Protein AF-B8IT73-F1 (afdb_monomer_lite)

Organism: Methylobacterium nodulans (strain LMG 21967 / CNCM I-2342 / ORS 2060) (NCBI:txid460265)

Foldseek 3Di:
DDDDDDDDDDPPDPPPPDDDDPVRLVVVLVLAVLADDDDPPFVLVVLLVQLVVLVVVLVLLVLVQPPQPPVCCCVPVSNVVSVVVSVVSNVVSLVSNLPRQGADSVSLSVLSVSLVVVCVVVPDDDPVNVVSSVSSVVSSVPHDDPAADVVLLVLLVLLVVLVVVLVVDPDDPVRNVVSVVVNLVSLLVLLPDAGPGSNSVVSCVVSLVVLVVVVVVVVVVPDDPPDPRNVSNVVSVVNNVVVSVVNRPVRDPPVPPPPFVLVVLLVQLVVLVVQLVVLVVQLVVLVVQLVVCVVVVPVVSNVVSVVSNVVSVCCNVPPSVVSNVVSLVVSLVRQGLDLVSLVVLLVSLVVVCVVVPVPDPPVNLLSSQSSLLRSLADNDPVCPDDPVVLSVVLSVQLSLCVVLVDDPVVSSVVSNCVSVVSDDPVNSVVVVVVSVVVCVVVVVVVPPD

Secondary structure (DSSP, 8-state):
----PPP----------PPPPHHHHHHHHHHHTT----SS--HHHHHHHHHHHHHHHHHHHHHTTTTS-HHHHTT-HHHHHHHHHHHHHHHHHHHHHHH----SHHHHHHHHHHHHHHHHHH-S--HHHHHHHHHHHHHHHTSPP-PPPHHHHHHHHHHHHHHHHHHT----HHHHHHHHHHHHHHHHHHHHSPP-SHHHHHHHHHHHHHHHHHHHHHHTT------HHHHHHHHHHHHHHHHHHHHHHTTS-TTS-PPPHHHHHHHHHHHHHHHHHHHHHHHHHHHHHHHHHHHTT-HHHHHHHHHHHHHHHHIIIIIIHHHHHHHHHHHHHPPP-SHHHHHHHHHHHHHHHHHTTT---HHHHHHHHHHHHHHHS---GGG-S--HHHHHHHHHHHHHHHHTT--HHHHHHHHHHHHTT-S-HHHHHHHHHHHHHHHHHHHHHSS--

Sequence (449 aa):
MTSTVPSAEQPTRSAACSLPSYAEAHAMIHVAAAAIAAPYADPIFAAIAHNRDGMLRRRAILACAIDVPAEQERTCPLVAASHEACCESWSRWRDGVLITRPTTPAGAQALARHVLEWMQEQGEADDDDLRDYRQAFALIAGTPPLGPTPALVRLIDEWSALSARINAGGLSDEEVNALVARLDELQLGIYAFPAASVADLAAKTPVFRDELEDAIGGLDDDAAPESTLPGAAWLGLFRDFARLSQAVSVGTSLQAHRIDPIFAAIERHRLADEAHQEAGATLSRAQQAVIDAERASLPEIVQQAARSVEAAAEAVEDDAGLAERQEWTDLLATVPTTEGGRHALLAYALDFLRRSGGVVGAAVEADAAEVLVRATRPLTPRDATSDPERDACLLARALPLWRAGNDTHTIAWFLTLDGQGIVREDEVARVLARHRDAARPALAQGGAA

pLDDT: mean 70.28, std 18.52, range [29.42, 97.81]

Radius of gyration: 31.86 Å; chains: 1; bounding box: 110×63×88 Å

Structure (mmCIF, N/CA/C/O backbone):
data_AF-B8IT73-F1
#
_entry.id   AF-B8IT73-F1
#
loop_
_atom_site.group_PDB
_atom_site.id
_atom_site.type_symbol
_atom_site.label_atom_id
_atom_site.label_alt_id
_atom_site.label_comp_id
_atom_site.label_asym_id
_atom_site.label_entity_id
_atom_site.label_seq_id
_atom_site.pdbx_PDB_ins_code
_atom_site.Cartn_x
_atom_site.Cartn_y
_atom_site.Cartn_z
_atom_site.occupancy
_atom_site.B_iso_or_equiv
_atom_site.auth_seq_id
_atom_site.auth_comp_id
_atom_site.auth_asym_id
_atom_site.auth_atom_id
_atom_site.pdbx_PDB_model_num
ATOM 1 N N . MET A 1 1 ? -60.186 37.356 22.201 1.00 48.28 1 MET A N 1
ATOM 2 C CA . MET A 1 1 ? -60.158 37.507 20.729 1.00 48.28 1 MET A CA 1
ATOM 3 C C . MET A 1 1 ? -58.949 38.380 20.444 1.00 48.28 1 MET A C 1
ATOM 5 O O . MET A 1 1 ? -58.986 39.528 20.836 1.00 48.28 1 MET A O 1
ATOM 9 N N . THR A 1 2 ? -57.787 37.876 20.057 1.00 39.66 2 THR A N 1
ATOM 10 C CA . THR A 1 2 ? -57.477 37.079 18.864 1.00 39.66 2 THR A CA 1
ATOM 11 C C . THR A 1 2 ? -56.266 36.187 19.150 1.00 39.66 2 THR A C 1
ATOM 13 O O . THR A 1 2 ? -55.233 36.664 19.606 1.00 39.66 2 THR A O 1
ATOM 16 N N . SER A 1 3 ? -56.436 34.889 18.910 1.00 33.50 3 SER A N 1
ATOM 17 C CA . SER A 1 3 ? -55.397 33.863 18.978 1.00 33.50 3 SER A CA 1
ATOM 18 C C . SER A 1 3 ? -54.695 33.815 17.622 1.00 33.50 3 SER A C 1
ATOM 20 O O . SER A 1 3 ? -55.344 33.577 16.606 1.00 33.50 3 SER A O 1
ATOM 22 N N . THR A 1 4 ? -53.396 34.093 17.599 1.00 45.28 4 THR A N 1
ATOM 23 C CA . THR A 1 4 ? -52.526 33.901 16.435 1.00 45.28 4 THR A CA 1
ATOM 24 C C . THR A 1 4 ? -51.758 32.599 16.625 1.00 45.28 4 THR A C 1
ATOM 26 O O . THR A 1 4 ? -50.896 32.483 17.491 1.00 45.28 4 THR A O 1
ATOM 29 N N . VAL A 1 5 ? -52.128 31.599 15.829 1.00 43.69 5 VAL A N 1
ATOM 30 C CA . VAL A 1 5 ? -51.448 30.305 15.716 1.00 43.69 5 VAL A CA 1
ATOM 31 C C . VAL A 1 5 ? -50.219 30.486 14.816 1.00 43.69 5 VAL A C 1
ATOM 33 O O . VAL A 1 5 ? -50.383 31.019 13.716 1.00 43.69 5 VAL A O 1
ATOM 36 N N . PRO A 1 6 ? -49.006 30.055 15.209 1.00 44.44 6 PRO A N 1
ATOM 37 C CA . PRO A 1 6 ? -47.889 29.968 14.282 1.00 44.44 6 PRO A CA 1
ATOM 38 C C . PRO A 1 6 ? -48.073 28.745 13.380 1.00 44.44 6 PRO A C 1
ATOM 40 O O . PRO A 1 6 ? -48.327 27.634 13.847 1.00 44.44 6 PRO A O 1
ATOM 43 N N . SER A 1 7 ? -47.958 28.990 12.079 1.00 40.66 7 SER A N 1
ATOM 44 C CA . SER A 1 7 ? -48.003 28.001 11.008 1.00 40.66 7 SER A CA 1
ATOM 45 C C . SER A 1 7 ? -46.906 26.951 11.198 1.00 40.66 7 SER A C 1
ATOM 47 O O . SER A 1 7 ? -45.741 27.297 11.382 1.00 40.66 7 SER A O 1
ATOM 49 N N . ALA A 1 8 ? -47.277 25.672 11.152 1.00 37.72 8 ALA A N 1
ATOM 50 C CA . ALA A 1 8 ? -46.331 24.565 11.156 1.00 37.72 8 ALA A CA 1
ATOM 51 C C . ALA A 1 8 ? -45.578 24.537 9.816 1.00 37.72 8 ALA A C 1
ATOM 53 O O . ALA A 1 8 ? -46.141 24.157 8.789 1.00 37.72 8 ALA A O 1
ATOM 54 N N . GLU A 1 9 ? -44.313 24.953 9.824 1.00 33.34 9 GLU A N 1
ATOM 55 C CA . GLU A 1 9 ? -43.389 24.699 8.721 1.00 33.34 9 GLU A CA 1
ATOM 56 C C . GLU A 1 9 ? -43.079 23.198 8.664 1.00 33.34 9 GLU A C 1
ATOM 58 O O . GLU A 1 9 ? -42.573 22.596 9.613 1.00 33.34 9 GLU A O 1
ATOM 63 N N . GLN A 1 10 ? -43.433 22.577 7.540 1.00 36.03 10 GLN A N 1
ATOM 64 C CA . GLN A 1 10 ? -43.046 21.210 7.218 1.00 36.03 10 GLN A CA 1
ATOM 65 C C . GLN A 1 10 ? -41.528 21.148 6.985 1.00 36.03 10 GLN A C 1
ATOM 67 O O . GLN A 1 10 ? -41.008 21.937 6.194 1.00 36.03 10 GLN A O 1
ATOM 72 N N . PRO A 1 11 ? -40.799 20.189 7.581 1.00 32.44 11 PRO A N 1
ATOM 73 C CA . PRO A 1 11 ? -39.406 19.972 7.237 1.00 32.44 11 PRO A CA 1
ATOM 74 C C . PRO A 1 11 ? -39.329 19.270 5.877 1.00 32.44 11 PRO A C 1
ATOM 76 O O . PRO A 1 11 ? -39.535 18.060 5.771 1.00 32.44 11 PRO A O 1
ATOM 79 N N . THR A 1 12 ? -38.993 20.009 4.821 1.00 38.78 12 THR A N 1
ATOM 80 C CA . THR A 1 12 ? -38.530 19.430 3.554 1.00 38.78 12 THR A CA 1
ATOM 81 C C . THR A 1 12 ? -37.147 18.811 3.763 1.00 38.78 12 THR A C 1
ATOM 83 O O . THR A 1 12 ? -36.121 19.424 3.478 1.00 38.78 12 THR A O 1
ATOM 86 N N . ARG A 1 13 ? -37.101 17.581 4.285 1.00 33.66 13 ARG A N 1
ATOM 87 C CA . ARG A 1 13 ? -35.918 16.716 4.207 1.00 33.66 13 ARG A CA 1
ATOM 88 C C . ARG A 1 13 ? -36.062 15.786 3.009 1.00 33.66 13 ARG A C 1
ATOM 90 O O . ARG A 1 13 ? -36.545 14.668 3.136 1.00 33.66 13 ARG A O 1
ATOM 97 N N . SER A 1 14 ? -35.587 16.244 1.855 1.00 34.09 14 SER A N 1
ATOM 98 C CA . SER A 1 14 ? -35.011 15.340 0.862 1.00 34.09 14 SER A CA 1
ATOM 99 C C . SER A 1 14 ? -33.529 15.216 1.198 1.00 34.09 14 SER A C 1
ATOM 101 O O . SER A 1 14 ? -32.719 16.025 0.753 1.00 34.09 14 SER A O 1
ATOM 103 N N . ALA A 1 15 ? -33.174 14.244 2.040 1.00 34.78 15 ALA A N 1
ATOM 104 C CA . ALA A 1 15 ? -31.789 13.809 2.155 1.00 34.78 15 ALA A CA 1
ATOM 105 C C . ALA A 1 15 ? -31.470 13.017 0.882 1.00 34.78 15 ALA A C 1
ATOM 107 O O . ALA A 1 15 ? -31.648 11.802 0.830 1.00 34.78 15 ALA A O 1
ATOM 108 N N . ALA A 1 16 ? -31.084 13.728 -0.178 1.00 32.41 16 ALA A N 1
ATOM 109 C CA . ALA A 1 16 ? -30.440 13.092 -1.311 1.00 32.41 16 ALA A CA 1
ATOM 110 C C . ALA A 1 16 ? -29.176 12.419 -0.767 1.00 32.41 16 ALA A C 1
ATOM 112 O O . ALA A 1 16 ? -28.298 13.084 -0.220 1.00 32.41 16 ALA A O 1
ATOM 113 N N . CYS A 1 17 ? -29.131 11.093 -0.852 1.00 29.42 17 CYS A N 1
ATOM 114 C CA . CYS A 1 17 ? -27.927 10.320 -0.597 1.00 29.42 17 CYS A CA 1
ATOM 115 C C . CYS A 1 17 ? -26.945 10.686 -1.720 1.00 29.42 17 CYS A C 1
ATOM 117 O O . CYS A 1 17 ? -27.006 10.120 -2.811 1.00 29.42 17 CYS A O 1
ATOM 119 N N . SER A 1 18 ? -26.134 11.723 -1.508 1.00 38.16 18 SER A N 1
ATOM 120 C CA . SER A 1 18 ? -25.058 12.082 -2.423 1.00 38.16 18 SER A CA 1
ATOM 121 C C . SER A 1 18 ? -24.019 10.970 -2.372 1.00 38.16 18 SER A C 1
ATOM 123 O O . SER A 1 18 ? -23.525 10.640 -1.293 1.00 38.16 18 SER A O 1
ATOM 125 N N . LEU A 1 19 ? -23.716 10.376 -3.526 1.00 36.62 19 LEU A N 1
ATOM 126 C CA . LEU A 1 19 ? -22.589 9.458 -3.650 1.00 36.62 19 LEU A CA 1
ATOM 127 C C . LEU A 1 19 ? -21.307 10.182 -3.197 1.00 36.62 19 LEU A C 1
ATOM 129 O O . LEU A 1 19 ? -21.159 11.367 -3.512 1.00 36.62 19 LEU A O 1
ATOM 133 N N . PRO A 1 20 ? -20.398 9.510 -2.467 1.00 39.59 20 PRO A N 1
ATOM 134 C CA . PRO A 1 20 ? -19.100 10.085 -2.148 1.00 39.59 20 PRO A CA 1
ATOM 135 C C . PRO A 1 20 ? -18.352 10.406 -3.445 1.00 39.59 20 PRO A C 1
ATOM 137 O O . PRO A 1 20 ? -18.405 9.657 -4.423 1.00 39.59 20 PRO A O 1
ATOM 140 N N . SER A 1 21 ? -17.660 11.538 -3.454 1.00 51.28 21 SER A N 1
ATOM 141 C CA . SER A 1 21 ? -16.773 11.920 -4.546 1.00 51.28 21 SER A CA 1
ATOM 142 C C . SER A 1 21 ? -15.644 10.895 -4.711 1.00 51.28 21 SER A C 1
ATOM 144 O O . SER A 1 21 ? -15.255 10.202 -3.769 1.00 51.28 21 SER A O 1
ATOM 146 N N . TYR A 1 22 ? -15.069 10.822 -5.913 1.00 39.22 22 TYR A N 1
ATOM 147 C CA . TYR A 1 22 ? -13.940 9.934 -6.218 1.00 39.22 22 TYR A CA 1
ATOM 148 C C . TYR A 1 22 ? -12.782 10.081 -5.210 1.00 39.22 22 TYR A C 1
ATOM 150 O O . TYR A 1 22 ? -12.177 9.091 -4.806 1.00 39.22 22 TYR A O 1
ATOM 158 N N . ALA A 1 23 ? -12.521 11.305 -4.737 1.00 38.97 23 ALA A N 1
ATOM 159 C CA . ALA A 1 23 ? -11.498 11.594 -3.733 1.00 38.97 23 ALA A CA 1
ATOM 160 C C . ALA A 1 23 ? -11.840 11.034 -2.337 1.0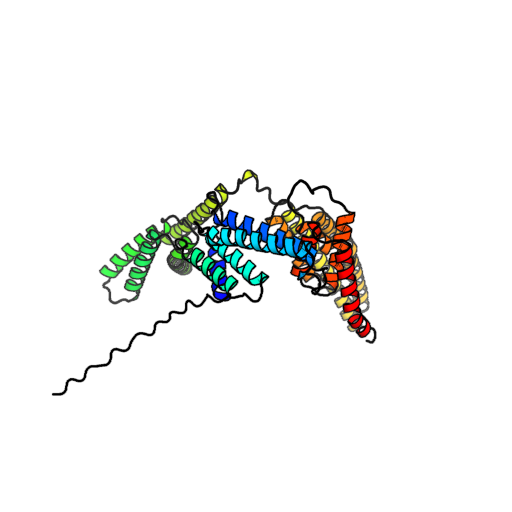0 38.97 23 ALA A C 1
ATOM 162 O O . ALA A 1 23 ? -10.962 10.506 -1.655 1.00 38.97 23 ALA A O 1
ATOM 163 N N . GLU A 1 24 ? -13.110 11.092 -1.927 1.00 41.16 24 GLU A N 1
ATOM 164 C CA . GLU A 1 24 ? -13.584 10.523 -0.657 1.00 41.16 24 GLU A CA 1
ATOM 165 C C . GLU A 1 24 ? -13.531 8.989 -0.684 1.00 41.16 24 GLU A C 1
ATOM 167 O O . GLU A 1 24 ? -13.072 8.370 0.277 1.00 41.16 24 GLU A O 1
ATOM 172 N N . ALA A 1 25 ? -13.890 8.374 -1.816 1.00 43.53 25 ALA A N 1
ATOM 173 C CA . ALA A 1 25 ? -13.733 6.936 -2.025 1.00 43.53 25 ALA A CA 1
ATOM 174 C C . ALA A 1 25 ? -12.253 6.505 -1.969 1.00 43.53 25 ALA A C 1
ATOM 176 O O . ALA A 1 25 ? -11.924 5.493 -1.351 1.00 43.53 25 ALA A O 1
ATOM 177 N N . HIS A 1 26 ? -11.340 7.299 -2.540 1.00 40.88 26 HIS A N 1
ATOM 178 C CA . HIS A 1 26 ? -9.899 7.021 -2.522 1.00 40.88 26 HIS A CA 1
ATOM 179 C C . HIS A 1 26 ? -9.284 7.144 -1.116 1.00 40.88 26 HIS A C 1
ATOM 181 O O . HIS A 1 26 ? -8.458 6.318 -0.720 1.00 40.88 26 HIS A O 1
ATOM 187 N N . ALA A 1 27 ? -9.714 8.132 -0.324 1.00 39.22 27 ALA A N 1
ATOM 188 C CA . ALA A 1 27 ? -9.271 8.304 1.061 1.00 39.22 27 ALA A CA 1
ATOM 189 C C . ALA A 1 27 ? -9.693 7.121 1.954 1.00 39.22 27 ALA A C 1
ATOM 191 O O . ALA A 1 27 ? -8.903 6.646 2.773 1.00 39.22 27 ALA A O 1
ATOM 192 N N . MET A 1 28 ? -10.894 6.574 1.738 1.00 41.53 28 MET A N 1
ATOM 193 C CA . MET A 1 28 ? -11.367 5.368 2.430 1.00 41.53 28 MET A CA 1
ATOM 194 C C . MET A 1 28 ? -10.549 4.111 2.070 1.00 41.53 28 MET A C 1
ATOM 196 O O . MET A 1 28 ? -10.395 3.218 2.903 1.00 41.53 28 MET A O 1
ATOM 200 N N . ILE A 1 29 ? -9.977 4.046 0.861 1.00 43.41 29 ILE A N 1
ATOM 201 C CA . ILE A 1 29 ? -9.167 2.913 0.378 1.00 43.41 29 ILE A CA 1
ATOM 202 C C . ILE A 1 29 ? -7.769 2.885 1.015 1.00 43.41 29 ILE A C 1
ATOM 204 O O . ILE A 1 29 ? -7.277 1.801 1.338 1.00 43.41 29 ILE A O 1
ATOM 208 N N . HIS A 1 30 ? -7.133 4.043 1.226 1.00 35.19 30 HIS A N 1
ATOM 209 C CA . HIS A 1 30 ? -5.772 4.110 1.777 1.00 35.19 30 HIS A CA 1
ATOM 210 C C . HIS A 1 30 ? -5.701 3.804 3.278 1.00 35.19 30 HIS A C 1
ATOM 212 O O . HIS A 1 30 ? -4.737 3.183 3.721 1.00 35.19 30 HIS A O 1
ATOM 218 N N . VAL A 1 31 ? -6.733 4.153 4.053 1.00 38.22 31 VAL A N 1
ATOM 219 C CA . VAL A 1 31 ? -6.793 3.860 5.500 1.00 38.22 31 VAL A CA 1
ATOM 220 C C . VAL A 1 31 ? -6.982 2.355 5.781 1.00 38.22 31 VAL A C 1
ATOM 222 O O . VAL A 1 31 ? -6.582 1.864 6.833 1.00 38.22 31 VAL A O 1
ATOM 225 N N . ALA A 1 32 ? -7.523 1.590 4.826 1.00 40.81 32 ALA A N 1
ATOM 226 C CA . ALA A 1 32 ? -7.828 0.163 4.981 1.00 40.81 32 ALA A CA 1
ATOM 227 C C . ALA A 1 32 ? -6.744 -0.796 4.435 1.00 40.81 32 ALA A C 1
ATOM 229 O O . ALA A 1 32 ? -6.810 -1.999 4.678 1.00 40.81 32 ALA A O 1
ATOM 230 N N . ALA A 1 33 ? -5.726 -0.295 3.723 1.00 38.31 33 ALA A N 1
ATOM 231 C CA . ALA A 1 33 ? -4.745 -1.108 2.988 1.00 38.31 33 ALA A CA 1
ATOM 232 C C . ALA A 1 33 ? -3.773 -1.949 3.852 1.00 38.31 33 ALA A C 1
ATOM 234 O O . ALA A 1 33 ? -2.968 -2.694 3.301 1.00 38.31 33 ALA A O 1
ATOM 235 N N . ALA A 1 34 ? -3.851 -1.883 5.184 1.00 38.25 34 ALA A N 1
ATOM 236 C CA . ALA A 1 34 ? -2.950 -2.600 6.093 1.00 38.25 34 ALA A CA 1
ATOM 237 C C . ALA A 1 34 ? -3.541 -3.889 6.721 1.00 38.25 34 ALA A C 1
ATOM 239 O O . ALA A 1 34 ? -2.955 -4.432 7.654 1.00 38.25 34 ALA A O 1
ATOM 240 N N . ALA A 1 35 ? -4.677 -4.412 6.237 1.00 39.62 35 ALA A N 1
ATOM 241 C CA . ALA A 1 35 ? -5.322 -5.597 6.822 1.00 39.62 35 ALA A CA 1
ATOM 242 C C . ALA A 1 35 ? -5.683 -6.678 5.782 1.00 39.62 35 ALA A C 1
ATOM 244 O O . ALA A 1 35 ? -6.814 -6.720 5.303 1.00 39.62 35 ALA A O 1
ATOM 245 N N . ILE A 1 36 ? -4.758 -7.593 5.454 1.00 43.28 36 ILE A N 1
ATOM 246 C CA . ILE A 1 36 ? -5.069 -8.787 4.638 1.00 43.28 36 ILE A CA 1
ATOM 247 C C . ILE A 1 36 ? -4.292 -10.022 5.131 1.00 43.28 36 ILE A C 1
ATOM 249 O O . ILE A 1 36 ? -3.091 -10.092 4.903 1.00 43.28 36 ILE A O 1
ATOM 253 N N . ALA A 1 37 ? -4.980 -11.000 5.752 1.00 46.38 37 ALA A N 1
ATOM 254 C CA . ALA A 1 37 ? -5.102 -12.410 5.296 1.00 46.38 37 ALA A CA 1
ATOM 255 C C . ALA A 1 37 ? -5.518 -13.410 6.416 1.00 46.38 37 ALA A C 1
ATOM 257 O O . ALA A 1 37 ? -5.140 -13.223 7.565 1.00 46.38 37 ALA A O 1
ATOM 258 N N . ALA A 1 38 ? -6.207 -14.502 6.003 1.00 42.00 38 ALA A N 1
ATOM 259 C CA . ALA A 1 38 ? -6.563 -15.785 6.678 1.00 42.00 38 ALA A CA 1
ATOM 260 C C . ALA A 1 38 ? -7.968 -15.951 7.323 1.00 42.00 38 ALA A C 1
ATOM 262 O O . ALA A 1 38 ? -8.468 -15.028 7.957 1.00 42.00 38 ALA A O 1
ATOM 263 N N . PRO A 1 39 ? -8.546 -17.178 7.401 1.00 43.59 39 PRO A N 1
ATOM 264 C CA . PRO A 1 39 ? -8.833 -18.199 6.383 1.00 43.59 39 PRO A CA 1
ATOM 265 C C . PRO A 1 39 ? -10.354 -18.372 6.135 1.00 43.59 39 PRO A C 1
ATOM 267 O O . PRO A 1 39 ? -10.782 -19.329 5.492 1.00 43.59 39 PRO A O 1
ATOM 270 N N . TYR A 1 40 ? -11.192 -17.454 6.618 1.00 46.34 40 TYR A N 1
ATOM 271 C CA . TYR A 1 40 ? -12.565 -17.337 6.133 1.00 46.34 40 TYR A CA 1
ATOM 272 C C . TYR A 1 40 ? -12.512 -16.441 4.903 1.00 46.34 40 TYR A C 1
ATOM 274 O O . TYR A 1 40 ? -12.532 -15.219 5.031 1.00 46.34 40 TYR A O 1
ATOM 282 N N . ALA A 1 41 ? -12.339 -17.035 3.718 1.00 66.12 41 ALA A N 1
ATOM 283 C CA . ALA A 1 41 ? -12.463 -16.276 2.483 1.00 66.12 41 ALA A CA 1
ATOM 284 C C . ALA A 1 41 ? -13.874 -15.686 2.469 1.00 66.12 41 ALA A C 1
ATOM 286 O O . ALA A 1 41 ? -14.856 -16.419 2.355 1.00 66.12 41 ALA A O 1
ATOM 287 N N . ASP A 1 42 ? -13.956 -14.375 2.684 1.00 76.56 42 ASP A N 1
ATOM 288 C CA . ASP A 1 42 ? -15.193 -13.626 2.564 1.00 76.56 42 ASP A CA 1
ATOM 289 C C . ASP A 1 42 ? -15.874 -14.042 1.255 1.00 76.56 42 ASP A C 1
ATOM 291 O O . ASP A 1 42 ? -15.217 -14.003 0.206 1.00 76.56 42 ASP A O 1
ATOM 295 N N . PRO A 1 43 ? -17.140 -14.494 1.282 1.00 84.44 43 PRO A N 1
ATOM 296 C CA . PRO A 1 43 ? -17.809 -15.002 0.087 1.00 84.44 43 PRO A CA 1
ATOM 297 C C . PRO A 1 43 ? -17.790 -13.992 -1.066 1.00 84.44 43 PRO A C 1
ATOM 299 O O . PRO A 1 43 ? -17.824 -14.390 -2.233 1.00 84.44 43 PRO A O 1
ATOM 302 N N . ILE A 1 44 ? -17.659 -12.696 -0.759 1.00 90.38 44 ILE A N 1
ATOM 303 C CA . ILE A 1 44 ? -17.546 -11.648 -1.768 1.00 90.38 44 ILE A CA 1
ATOM 304 C C . ILE A 1 44 ? -16.307 -11.791 -2.655 1.00 90.38 44 ILE A C 1
ATOM 306 O O . ILE A 1 44 ? -16.375 -11.447 -3.828 1.00 90.38 44 ILE A O 1
ATOM 310 N N . PHE A 1 45 ? -15.201 -12.363 -2.165 1.00 87.81 45 PHE A N 1
ATOM 311 C CA . PHE A 1 45 ? -14.015 -12.601 -2.991 1.00 87.81 45 PHE A CA 1
ATOM 312 C C . PHE A 1 45 ? -14.298 -13.602 -4.111 1.00 87.81 45 PHE A C 1
ATOM 314 O O . PHE A 1 45 ? -13.901 -13.380 -5.253 1.00 87.81 45 PHE A O 1
ATOM 321 N N . ALA A 1 46 ? -15.018 -14.685 -3.801 1.00 84.12 46 ALA A N 1
ATOM 322 C CA . ALA A 1 46 ? -15.413 -15.672 -4.801 1.00 84.12 46 ALA A CA 1
ATOM 323 C C . ALA A 1 46 ? -16.406 -15.073 -5.809 1.00 84.12 46 ALA A C 1
ATOM 325 O O . ALA A 1 46 ? -16.285 -15.321 -7.008 1.00 84.12 46 ALA A O 1
ATOM 326 N N . ALA A 1 47 ? -17.344 -14.242 -5.339 1.00 86.88 47 ALA A N 1
ATOM 327 C CA . ALA A 1 47 ? -18.287 -13.541 -6.206 1.00 86.88 47 ALA A CA 1
ATOM 328 C C . ALA A 1 47 ? -17.581 -12.549 -7.151 1.00 86.88 47 ALA A C 1
ATOM 330 O O . ALA A 1 47 ? -17.868 -12.543 -8.347 1.00 86.88 47 ALA A O 1
ATOM 331 N N . ILE A 1 48 ? -16.617 -11.769 -6.647 1.00 88.94 48 ILE A N 1
ATOM 332 C CA . ILE A 1 48 ? -15.795 -10.843 -7.444 1.00 88.94 48 ILE A CA 1
ATOM 333 C C . ILE A 1 48 ? -14.971 -11.602 -8.486 1.00 88.94 48 ILE A C 1
ATOM 335 O O . ILE A 1 48 ? -14.980 -11.231 -9.657 1.00 88.94 48 ILE A O 1
ATOM 339 N N . ALA A 1 49 ? -14.289 -12.683 -8.092 1.00 85.00 49 ALA A N 1
ATOM 340 C CA . ALA A 1 49 ? -13.499 -13.492 -9.019 1.00 85.00 49 ALA A CA 1
ATOM 341 C C . ALA A 1 49 ? -14.371 -14.068 -10.146 1.00 85.00 49 ALA A C 1
ATOM 343 O O . ALA A 1 49 ? -14.029 -13.950 -11.321 1.00 85.00 49 ALA A O 1
ATOM 344 N N . HIS A 1 50 ? -15.543 -14.608 -9.799 1.00 81.31 50 HIS A N 1
ATOM 345 C CA . HIS A 1 50 ? -16.493 -15.125 -10.781 1.00 81.31 50 HIS A CA 1
ATOM 346 C C . HIS A 1 50 ? -17.015 -14.033 -11.726 1.00 81.31 50 HIS A C 1
ATOM 348 O O . HIS A 1 50 ? -17.163 -14.268 -12.926 1.00 81.31 50 HIS A O 1
ATOM 354 N N . ASN A 1 51 ? -17.262 -12.829 -11.202 1.00 85.19 51 ASN A N 1
ATOM 355 C CA . ASN A 1 51 ? -17.670 -11.688 -12.009 1.00 85.19 51 ASN A CA 1
ATOM 356 C C . ASN A 1 51 ? -16.572 -11.266 -12.991 1.00 85.19 51 ASN A C 1
ATOM 358 O O . ASN A 1 51 ? -16.860 -11.156 -14.180 1.00 85.19 51 ASN A O 1
ATOM 362 N N . ARG A 1 52 ? -15.320 -11.130 -12.532 1.00 84.62 52 ARG A N 1
ATOM 363 C CA . ARG A 1 52 ? -14.156 -10.793 -13.371 1.00 84.62 52 ARG A CA 1
ATOM 364 C C . ARG A 1 52 ? -13.938 -11.797 -14.502 1.00 84.62 52 ARG A C 1
ATOM 366 O O . ARG A 1 52 ? -13.780 -11.384 -15.649 1.00 84.62 52 ARG A O 1
ATOM 373 N N . ASP A 1 53 ? -14.014 -13.095 -14.212 1.00 79.44 53 ASP A N 1
ATOM 374 C CA . ASP A 1 53 ? -13.963 -14.146 -15.240 1.00 79.44 53 ASP A CA 1
ATOM 375 C C . ASP A 1 53 ? -15.061 -13.953 -16.292 1.00 79.44 53 ASP A C 1
ATOM 377 O O . ASP A 1 53 ? -14.841 -14.111 -17.497 1.00 79.44 53 ASP A O 1
ATOM 381 N N . GLY A 1 54 ? -16.253 -13.576 -15.835 1.00 77.50 54 GLY A N 1
ATOM 382 C CA . GLY A 1 54 ? -17.370 -13.225 -16.689 1.00 77.50 54 GLY A CA 1
ATOM 383 C C . GLY A 1 54 ? -17.108 -12.006 -17.576 1.00 77.50 54 GLY A C 1
ATOM 384 O O . GLY A 1 54 ? -17.371 -12.046 -18.782 1.00 77.50 54 GLY A O 1
ATOM 385 N N . MET A 1 55 ? -16.530 -10.945 -17.008 1.00 77.75 55 MET A N 1
ATOM 386 C CA . MET A 1 55 ? -16.149 -9.737 -17.745 1.00 77.75 55 MET A CA 1
ATOM 387 C C . MET A 1 55 ? -15.126 -10.040 -18.841 1.00 77.75 55 MET A C 1
ATOM 389 O O . MET A 1 55 ? -15.270 -9.572 -19.971 1.00 77.75 55 MET A O 1
ATOM 393 N N . LEU A 1 56 ? -14.122 -10.864 -18.532 1.00 78.75 56 LEU A N 1
ATOM 394 C CA . LEU A 1 56 ? -13.106 -11.289 -19.494 1.00 78.75 56 LEU A CA 1
ATOM 395 C C . LEU A 1 56 ? -13.718 -12.102 -20.641 1.00 78.75 56 LEU A C 1
ATOM 397 O O . LEU A 1 56 ? -13.419 -11.839 -21.805 1.00 78.75 56 LEU A O 1
ATOM 401 N N . ARG A 1 57 ? -14.639 -13.030 -20.345 1.00 73.94 57 ARG A N 1
ATOM 402 C CA . ARG A 1 57 ? -15.368 -13.782 -21.385 1.00 73.94 57 ARG A CA 1
ATOM 403 C C . ARG A 1 57 ? -16.215 -12.868 -22.267 1.00 73.94 57 ARG A C 1
ATOM 405 O O . ARG A 1 57 ? -16.192 -13.024 -23.484 1.00 73.94 57 ARG A O 1
ATOM 412 N N . ARG A 1 58 ? -16.922 -11.898 -21.675 1.00 73.81 58 ARG A N 1
ATOM 413 C CA . ARG A 1 58 ? -17.677 -10.873 -22.416 1.00 73.81 58 ARG A CA 1
ATOM 414 C C . ARG A 1 58 ? -16.768 -10.093 -23.357 1.00 73.81 58 ARG A C 1
ATOM 416 O O . ARG A 1 58 ? -17.097 -9.955 -24.530 1.00 73.81 58 ARG A O 1
ATOM 423 N N . ARG A 1 59 ? -15.620 -9.623 -22.867 1.00 75.88 59 ARG A N 1
ATOM 424 C CA . ARG A 1 59 ? -14.630 -8.909 -23.686 1.00 75.88 59 ARG A CA 1
ATOM 425 C C . ARG A 1 59 ? -14.133 -9.758 -24.847 1.00 75.88 59 ARG A C 1
ATOM 427 O O . ARG A 1 59 ? -14.107 -9.257 -25.960 1.00 75.88 59 ARG A O 1
ATOM 434 N N . ALA A 1 60 ? -13.816 -11.030 -24.616 1.00 71.50 60 ALA A N 1
ATOM 435 C CA . ALA A 1 60 ? -13.388 -11.934 -25.682 1.00 71.50 60 ALA A CA 1
ATOM 436 C C . ALA A 1 60 ? -14.479 -12.132 -26.754 1.00 71.50 60 ALA A C 1
ATOM 438 O O . ALA A 1 60 ? -14.183 -12.124 -27.947 1.00 71.50 60 ALA A O 1
ATOM 439 N N . ILE A 1 61 ? -15.748 -12.255 -26.343 1.00 68.38 61 ILE A N 1
ATOM 440 C CA . ILE A 1 61 ? -16.889 -12.373 -27.266 1.00 68.38 61 ILE A CA 1
ATOM 441 C C . ILE A 1 61 ? -17.095 -11.079 -28.060 1.00 68.38 61 ILE A C 1
ATOM 443 O O . ILE A 1 61 ? -17.256 -11.134 -29.277 1.00 68.38 61 ILE A O 1
ATOM 447 N N . LEU A 1 62 ? -17.085 -9.924 -27.387 1.00 68.50 62 LEU A N 1
ATOM 448 C CA . LEU A 1 62 ? -17.257 -8.624 -28.034 1.00 68.50 62 LEU A CA 1
ATOM 449 C C . LEU A 1 62 ? -16.094 -8.310 -28.974 1.00 68.50 62 LEU A C 1
ATOM 451 O O . LEU A 1 62 ? -16.348 -7.847 -30.076 1.00 68.50 62 LEU A O 1
ATOM 455 N N . ALA A 1 63 ? -14.854 -8.631 -28.598 1.00 70.50 63 ALA A N 1
ATOM 456 C CA . ALA A 1 63 ? -13.690 -8.495 -29.471 1.00 70.50 63 ALA A CA 1
ATOM 457 C C . ALA A 1 63 ? -13.882 -9.270 -30.784 1.00 70.50 63 ALA A C 1
ATOM 459 O O . ALA A 1 63 ? -13.700 -8.713 -31.858 1.00 70.50 63 ALA A O 1
ATOM 460 N N . CYS A 1 64 ? -14.406 -10.498 -30.717 1.00 63.81 64 CYS A N 1
ATOM 461 C CA . CYS A 1 64 ? -14.738 -11.278 -31.913 1.00 63.81 64 CYS A CA 1
ATOM 462 C C . CYS A 1 64 ? -15.870 -10.670 -32.773 1.00 63.81 64 CYS A C 1
ATOM 464 O O . CYS A 1 64 ? -16.051 -11.097 -33.914 1.00 63.81 64 CYS A O 1
ATOM 466 N N . ALA A 1 65 ? -16.654 -9.726 -32.238 1.00 62.69 65 ALA A N 1
ATOM 467 C CA . ALA A 1 65 ? -17.794 -9.097 -32.909 1.00 62.69 65 ALA A CA 1
ATOM 468 C C . ALA A 1 65 ? -17.478 -7.725 -33.542 1.00 62.69 65 ALA A C 1
ATOM 470 O O . ALA A 1 65 ? -18.230 -7.302 -34.417 1.00 62.69 65 ALA A O 1
ATOM 471 N N . ILE A 1 66 ? -16.363 -7.070 -33.174 1.00 57.34 66 ILE A N 1
ATOM 472 C CA . ILE A 1 66 ? -15.963 -5.714 -33.630 1.00 57.34 66 ILE A CA 1
ATOM 473 C C . ILE A 1 66 ? -15.802 -5.611 -35.164 1.00 57.34 66 ILE A C 1
ATOM 475 O O . ILE A 1 66 ? -15.874 -4.523 -35.736 1.00 57.34 66 ILE A O 1
ATOM 479 N N . ASP A 1 67 ? -15.632 -6.741 -35.849 1.00 59.72 67 ASP A N 1
ATOM 480 C CA . ASP A 1 67 ? -15.455 -6.818 -37.302 1.00 59.72 67 ASP A CA 1
ATOM 481 C C . ASP A 1 67 ? -16.751 -6.949 -38.112 1.00 59.72 67 ASP A C 1
ATOM 483 O O . ASP A 1 67 ? -16.713 -6.938 -39.348 1.00 59.72 67 ASP A O 1
ATOM 487 N N . VAL A 1 68 ? -17.906 -7.078 -37.457 1.00 59.38 68 VAL A N 1
ATOM 488 C CA . VAL A 1 68 ? -19.190 -7.047 -38.156 1.00 59.38 68 VAL A CA 1
ATOM 489 C C . VAL A 1 68 ? -19.560 -5.580 -38.379 1.00 59.38 68 VAL A C 1
ATOM 491 O O . VAL A 1 68 ? -19.649 -4.832 -37.409 1.00 59.38 68 VAL A O 1
ATOM 494 N N . PRO A 1 69 ? -19.779 -5.126 -39.631 1.00 72.50 69 PRO A N 1
ATOM 495 C CA . PRO A 1 69 ? -20.238 -3.762 -39.879 1.00 72.50 69 PRO A CA 1
ATOM 496 C C . PRO A 1 69 ? -21.449 -3.447 -38.992 1.00 72.50 69 PRO A C 1
ATOM 498 O O . PRO A 1 69 ? -22.339 -4.290 -38.884 1.00 72.50 69 PRO A O 1
ATOM 501 N N . ALA A 1 70 ? -21.524 -2.252 -38.396 1.00 65.06 70 ALA A N 1
ATOM 502 C CA . ALA A 1 70 ? -22.612 -1.865 -37.478 1.00 65.06 70 ALA A CA 1
ATOM 503 C C . ALA A 1 70 ? -24.022 -2.089 -38.074 1.00 65.06 70 ALA A C 1
ATOM 505 O O . ALA A 1 70 ? -24.998 -2.355 -37.376 1.00 65.06 70 ALA A O 1
ATOM 506 N N . GLU A 1 71 ? -24.119 -2.034 -39.404 1.00 74.94 71 GLU A N 1
ATOM 507 C CA . GLU A 1 71 ? -25.329 -2.299 -40.190 1.00 74.94 71 GLU A CA 1
ATOM 508 C C . GLU A 1 71 ? -25.768 -3.776 -40.146 1.00 74.94 71 GLU A C 1
ATOM 510 O O . GLU A 1 71 ? -26.949 -4.090 -40.291 1.00 74.94 71 GLU A O 1
ATOM 515 N N . GLN A 1 72 ? -24.815 -4.687 -39.941 1.00 67.62 72 GLN A N 1
ATOM 516 C CA . GLN A 1 72 ? -24.988 -6.137 -39.925 1.00 67.62 72 GLN A CA 1
ATOM 517 C C . GLN A 1 72 ? -24.984 -6.733 -38.511 1.00 67.62 72 GLN A C 1
ATOM 519 O O . GLN A 1 72 ? -25.515 -7.833 -38.350 1.00 67.62 72 GLN A O 1
ATOM 524 N N . GLU A 1 73 ? -24.482 -6.025 -37.489 1.00 63.00 73 GLU A N 1
ATOM 525 C CA . GLU A 1 73 ? -24.443 -6.486 -36.085 1.00 63.00 73 GLU A CA 1
ATOM 526 C C . GLU A 1 73 ? -25.801 -7.004 -35.598 1.00 63.00 73 GLU A C 1
ATOM 528 O O . GLU A 1 73 ? -25.887 -8.074 -34.999 1.00 63.00 73 GLU A O 1
ATOM 533 N N . ARG A 1 74 ? -26.886 -6.288 -35.918 1.00 61.00 74 ARG A N 1
ATOM 534 C CA . ARG A 1 74 ? -28.250 -6.656 -35.494 1.00 61.00 74 ARG A CA 1
ATOM 535 C C . ARG A 1 74 ? -28.860 -7.815 -36.281 1.00 61.00 74 ARG A C 1
ATOM 537 O O . ARG A 1 74 ? -29.867 -8.372 -35.858 1.00 61.00 74 ARG A O 1
ATOM 544 N N . THR A 1 75 ? -28.291 -8.150 -37.436 1.00 68.50 75 THR A N 1
ATOM 545 C CA . THR A 1 75 ? -28.827 -9.182 -38.344 1.00 68.50 75 THR A CA 1
ATOM 546 C C . THR A 1 75 ? -27.978 -10.445 -38.386 1.00 68.50 75 THR A C 1
ATOM 548 O O . THR A 1 75 ? -28.469 -11.481 -38.826 1.00 68.50 75 THR A O 1
ATOM 551 N N . CYS A 1 76 ? -26.730 -10.384 -37.912 1.00 68.81 76 CYS A N 1
ATOM 552 C CA . CYS A 1 76 ? -25.850 -11.534 -37.796 1.00 68.81 76 CYS A CA 1
ATOM 553 C C . CYS A 1 76 ? -26.337 -12.429 -36.643 1.00 68.81 76 CYS A C 1
ATOM 555 O O . CYS A 1 76 ? -26.210 -12.038 -35.481 1.00 68.81 76 CYS A O 1
ATOM 557 N N . PRO A 1 77 ? -26.858 -13.643 -36.913 1.00 69.81 77 PRO A N 1
ATOM 558 C CA . PRO A 1 77 ? -27.412 -14.507 -35.868 1.00 69.81 77 PRO A CA 1
ATOM 559 C C . PRO A 1 77 ? -26.366 -14.921 -34.828 1.00 69.81 77 PRO A C 1
ATOM 561 O O . PRO A 1 77 ? -26.709 -15.174 -33.680 1.00 69.81 77 PRO A O 1
ATOM 564 N N . LEU A 1 78 ? -25.089 -14.960 -35.227 1.00 62.66 78 LEU A N 1
ATOM 565 C CA . LEU A 1 78 ? -23.962 -15.227 -34.337 1.00 62.66 78 LEU A CA 1
ATOM 566 C C . LEU A 1 78 ? -23.719 -14.061 -33.376 1.00 62.66 78 LEU A C 1
ATOM 568 O O . LEU A 1 78 ? -23.624 -14.300 -32.182 1.00 62.66 78 LEU A O 1
ATOM 572 N N . VAL A 1 79 ? -23.695 -12.813 -33.858 1.00 65.62 79 VAL A N 1
ATOM 573 C CA . VAL A 1 79 ? -23.526 -11.634 -32.989 1.00 65.62 79 VAL A CA 1
ATOM 574 C C . VAL A 1 79 ? -24.742 -11.444 -32.091 1.00 65.62 79 VAL A C 1
ATOM 576 O O . VAL A 1 79 ? -24.571 -11.203 -30.904 1.00 65.62 79 VAL A O 1
ATOM 579 N N . ALA A 1 80 ? -25.958 -11.634 -32.609 1.00 68.69 80 ALA A N 1
ATOM 580 C CA . ALA A 1 80 ? -27.180 -11.538 -31.815 1.00 68.69 80 ALA A CA 1
ATOM 581 C C . ALA A 1 80 ? -27.235 -12.602 -30.703 1.00 68.69 80 ALA A C 1
ATOM 583 O O . ALA A 1 80 ? -27.449 -12.255 -29.544 1.00 68.69 80 ALA A O 1
ATOM 584 N N . ALA A 1 81 ? -26.963 -13.875 -31.022 1.00 67.12 81 ALA A N 1
ATOM 585 C CA . ALA A 1 81 ? -26.941 -14.952 -30.030 1.00 67.12 81 ALA A CA 1
ATOM 586 C C . ALA A 1 81 ? -25.789 -14.794 -29.025 1.00 67.12 81 ALA A C 1
ATOM 588 O O . ALA A 1 81 ? -25.965 -15.051 -27.836 1.00 67.12 81 ALA A O 1
ATOM 589 N N . SER A 1 82 ? -24.617 -14.341 -29.480 1.00 66.81 82 SER A N 1
ATOM 590 C CA . SER A 1 82 ? -23.478 -14.043 -28.611 1.00 66.81 82 SER A CA 1
ATOM 591 C C . SER A 1 82 ? -23.739 -12.841 -27.707 1.00 66.81 82 SER A C 1
ATOM 593 O O . SER A 1 82 ? -23.379 -12.894 -26.538 1.00 66.81 82 SER A O 1
ATOM 595 N N . HIS A 1 83 ? -24.389 -11.790 -28.206 1.00 68.69 83 HIS A N 1
ATOM 596 C CA . HIS A 1 83 ? -24.757 -10.610 -27.429 1.00 68.69 83 HIS A CA 1
ATOM 597 C C . HIS A 1 83 ? -25.831 -10.947 -26.391 1.00 68.69 83 HIS A C 1
ATOM 599 O O . HIS A 1 83 ? -25.668 -10.606 -25.228 1.00 68.69 83 HIS A O 1
ATOM 605 N N . GLU A 1 84 ? -26.880 -11.684 -26.764 1.00 69.50 84 GLU A N 1
ATOM 606 C CA . GLU A 1 84 ? -27.945 -12.104 -25.844 1.00 69.50 84 GLU A CA 1
ATOM 607 C C . GLU A 1 84 ? -27.420 -13.049 -24.753 1.00 69.50 84 GLU A C 1
ATOM 609 O O . GLU A 1 84 ? -27.624 -12.790 -23.566 1.00 69.50 84 GLU A O 1
ATOM 614 N N . ALA A 1 85 ? -26.641 -14.073 -25.127 1.00 64.50 85 ALA A N 1
ATOM 615 C CA . ALA A 1 85 ? -25.993 -14.963 -24.165 1.00 64.50 85 ALA A CA 1
ATOM 616 C C . ALA A 1 85 ? -25.016 -14.209 -23.250 1.00 64.50 85 ALA A C 1
ATOM 618 O O . ALA A 1 85 ? -24.906 -14.526 -22.066 1.00 64.50 85 ALA A O 1
ATOM 619 N N . CYS A 1 86 ? -24.329 -13.195 -23.783 1.00 65.50 86 CYS A N 1
ATOM 620 C CA . CYS A 1 86 ? -23.415 -12.357 -23.025 1.00 65.50 86 CYS A CA 1
ATOM 621 C C . CYS A 1 86 ? -24.144 -11.391 -22.082 1.00 65.50 86 CYS A C 1
ATOM 623 O O . CYS A 1 86 ? -23.670 -11.181 -20.971 1.00 65.50 86 CYS A O 1
ATOM 625 N N . CYS A 1 87 ? -25.269 -10.800 -22.487 1.00 69.62 87 CYS A N 1
ATOM 626 C CA . CYS A 1 87 ? -26.089 -9.938 -21.636 1.00 69.62 87 CYS A CA 1
ATOM 627 C C . CYS A 1 87 ? -26.725 -10.743 -20.500 1.00 69.62 87 CYS A C 1
ATOM 629 O O . CYS A 1 87 ? -26.669 -10.326 -19.346 1.00 69.62 87 CYS A O 1
ATOM 631 N N . GLU A 1 88 ? -27.261 -11.929 -20.797 1.00 70.69 88 GLU A N 1
ATOM 632 C CA . GLU A 1 88 ? -27.871 -12.790 -19.785 1.00 70.69 88 GLU A CA 1
ATOM 633 C C . GLU A 1 88 ? -26.825 -13.356 -18.810 1.00 70.69 88 GLU A C 1
ATOM 635 O O . GLU A 1 88 ? -27.055 -13.395 -17.597 1.00 70.69 88 GLU A O 1
ATOM 640 N N . SER A 1 89 ? -25.642 -13.749 -19.302 1.00 64.62 89 SER A N 1
ATOM 641 C CA . SER A 1 89 ? -24.546 -14.181 -18.428 1.00 64.62 89 SER A CA 1
ATOM 642 C C . SER A 1 89 ? -23.992 -13.021 -17.601 1.00 64.62 89 SER A C 1
ATOM 644 O O . SER A 1 89 ? -23.721 -13.197 -16.415 1.00 64.62 89 SER A O 1
ATOM 646 N N . TRP A 1 90 ? -23.877 -11.832 -18.199 1.00 68.12 90 TRP A N 1
ATOM 647 C CA . TRP A 1 90 ? -23.428 -10.612 -17.534 1.00 68.12 90 TRP A CA 1
ATOM 648 C C . TRP A 1 90 ? -24.324 -10.245 -16.355 1.00 68.12 90 TRP A C 1
ATOM 650 O O . TRP A 1 90 ? -23.820 -10.092 -15.242 1.00 68.12 90 TRP A O 1
ATOM 660 N N . SER A 1 91 ? -25.644 -10.182 -16.565 1.00 76.31 91 SER A N 1
ATOM 661 C CA . SER A 1 91 ? -26.593 -9.898 -15.486 1.00 76.31 91 SER A CA 1
ATOM 662 C C . SER A 1 91 ? -26.469 -10.920 -14.358 1.00 76.31 91 SER A C 1
ATOM 664 O O . SER A 1 91 ? -26.325 -10.527 -13.208 1.00 76.31 91 SER A O 1
ATOM 666 N N . ARG A 1 92 ? -26.381 -12.223 -14.663 1.00 74.62 92 ARG A N 1
ATOM 667 C CA . ARG A 1 92 ? -26.242 -13.269 -13.630 1.00 74.62 92 ARG A CA 1
ATOM 668 C C . ARG A 1 92 ? -24.968 -13.132 -12.794 1.00 74.62 92 ARG A C 1
ATOM 670 O O . ARG A 1 92 ? -25.000 -13.348 -11.583 1.00 74.62 92 ARG A O 1
ATOM 677 N N . TRP A 1 93 ? -23.841 -12.793 -13.416 1.00 71.88 93 TRP A N 1
ATOM 678 C CA . TRP A 1 93 ? -22.572 -12.630 -12.702 1.00 71.88 93 TRP A CA 1
ATOM 679 C C . TRP A 1 93 ? -22.520 -11.346 -11.884 1.00 71.88 93 TRP A C 1
ATOM 681 O O . TRP A 1 93 ? -21.945 -11.330 -10.796 1.00 71.88 93 TRP A O 1
ATOM 691 N N . ARG A 1 94 ? -23.103 -10.266 -12.405 1.00 78.19 94 ARG A N 1
ATOM 692 C CA . ARG A 1 94 ? -23.254 -8.987 -11.709 1.00 78.19 94 ARG A CA 1
ATOM 693 C C . ARG A 1 94 ? -24.160 -9.137 -10.492 1.00 78.19 94 ARG A C 1
ATOM 695 O O . ARG A 1 94 ? -23.767 -8.767 -9.389 1.00 78.19 94 ARG A O 1
ATOM 702 N N . ASP A 1 95 ? -25.307 -9.782 -10.668 1.00 86.44 95 ASP A N 1
ATOM 703 C CA . ASP A 1 95 ? -26.253 -10.060 -9.591 1.00 86.44 95 ASP A CA 1
ATOM 704 C C . ASP A 1 95 ? -25.592 -10.895 -8.489 1.00 86.44 95 ASP A C 1
ATOM 706 O O . ASP A 1 95 ? -25.789 -10.614 -7.312 1.00 86.44 95 ASP A O 1
ATOM 710 N N . GLY A 1 96 ? -24.723 -11.850 -8.847 1.00 85.25 96 GLY A N 1
ATOM 711 C CA . GLY A 1 96 ? -23.928 -12.631 -7.894 1.00 85.25 96 GLY A CA 1
ATOM 712 C C . GLY A 1 96 ? -23.092 -11.777 -6.932 1.00 85.25 96 GLY A C 1
ATOM 713 O O . GLY A 1 96 ? -23.042 -12.071 -5.738 1.00 85.25 96 GLY A O 1
ATOM 714 N N . VAL A 1 97 ? -22.481 -10.692 -7.414 1.00 88.00 97 VAL A N 1
ATOM 715 C CA . VAL A 1 97 ? -21.765 -9.718 -6.569 1.00 88.00 97 VAL A CA 1
ATOM 716 C C . VAL A 1 97 ? -22.750 -8.899 -5.732 1.00 88.00 97 VAL A C 1
ATOM 718 O O . VAL A 1 97 ? -22.556 -8.752 -4.529 1.00 88.00 97 VAL A O 1
ATOM 721 N N . LEU A 1 98 ? -23.840 -8.426 -6.341 1.00 89.25 98 LEU A N 1
ATOM 722 C CA . LEU A 1 98 ? -24.838 -7.555 -5.706 1.00 89.25 98 LEU A CA 1
ATOM 723 C C . LEU A 1 98 ? -25.763 -8.252 -4.692 1.00 89.25 98 LEU A C 1
ATOM 725 O O . LEU A 1 98 ? -26.507 -7.571 -3.980 1.00 89.25 98 LEU A O 1
ATOM 729 N N . ILE A 1 99 ? -25.745 -9.583 -4.610 1.00 90.62 99 ILE A N 1
ATOM 730 C CA . ILE A 1 99 ? -26.440 -10.356 -3.566 1.00 90.62 99 ILE A CA 1
ATOM 731 C C . ILE A 1 99 ? -25.486 -10.901 -2.503 1.00 90.62 99 ILE A C 1
ATOM 733 O O . ILE A 1 99 ? -25.928 -11.323 -1.431 1.00 90.62 99 ILE A O 1
ATOM 737 N N . THR A 1 100 ? -24.182 -10.914 -2.783 1.00 89.19 100 THR A N 1
ATOM 738 C CA . THR A 1 100 ? -23.186 -11.450 -1.861 1.00 89.19 100 THR A CA 1
ATOM 739 C C . THR A 1 100 ? -22.774 -10.352 -0.893 1.00 89.19 100 THR A C 1
ATOM 741 O O . THR A 1 100 ? -22.100 -9.391 -1.249 1.00 89.19 100 THR A O 1
ATOM 744 N N . ARG A 1 101 ? -23.192 -10.478 0.367 1.00 86.38 101 ARG A N 1
ATOM 745 C CA . ARG A 1 101 ? -22.824 -9.507 1.395 1.00 86.38 101 ARG A CA 1
ATOM 746 C C . ARG A 1 101 ? -21.375 -9.750 1.833 1.00 86.38 101 ARG A C 1
ATOM 748 O O . ARG A 1 101 ? -21.095 -10.863 2.282 1.00 86.38 101 ARG A O 1
ATOM 755 N N . PRO A 1 102 ? -20.485 -8.743 1.771 1.00 84.62 102 PRO A N 1
ATOM 756 C CA . PRO A 1 102 ? -19.182 -8.847 2.413 1.00 84.62 102 PRO A CA 1
ATOM 757 C C . PRO A 1 102 ? -19.367 -9.099 3.915 1.00 84.62 102 PRO A C 1
ATOM 759 O O . PRO A 1 102 ? -20.164 -8.437 4.584 1.00 84.62 102 PRO A O 1
ATOM 762 N N . THR A 1 103 ? -18.660 -10.087 4.449 1.00 81.62 103 THR A N 1
ATOM 763 C CA . THR A 1 103 ? -18.717 -10.467 5.873 1.00 81.62 103 THR A CA 1
ATOM 764 C C . THR A 1 103 ? -17.513 -9.980 6.676 1.00 81.62 103 THR A C 1
ATOM 766 O O . THR A 1 103 ? -17.479 -10.124 7.896 1.00 81.62 103 THR A O 1
ATOM 769 N N . THR A 1 104 ? -16.517 -9.418 5.999 1.00 74.38 104 THR A N 1
ATOM 770 C CA . THR A 1 104 ? -15.229 -9.002 6.540 1.00 74.38 104 THR A CA 1
ATOM 771 C C . THR A 1 104 ? -14.833 -7.620 6.009 1.00 74.38 104 THR A C 1
ATOM 773 O O . THR A 1 104 ? -15.243 -7.222 4.914 1.00 74.38 104 THR A O 1
ATOM 776 N N . PRO A 1 105 ? -13.957 -6.917 6.743 1.00 71.25 105 PRO A N 1
ATOM 777 C CA . PRO A 1 105 ? -13.279 -5.712 6.279 1.00 71.25 105 PRO A CA 1
ATOM 778 C C . PRO A 1 105 ? -12.661 -5.809 4.880 1.00 71.25 105 PRO A C 1
ATOM 780 O O . PRO A 1 105 ? -12.923 -4.981 4.007 1.00 71.25 105 PRO A O 1
ATOM 783 N N . ALA A 1 106 ? -11.859 -6.852 4.665 1.00 73.56 106 ALA A N 1
ATOM 784 C CA . ALA A 1 106 ? -11.123 -7.049 3.425 1.00 73.56 106 ALA A CA 1
ATOM 785 C C . ALA A 1 106 ? -12.074 -7.327 2.250 1.00 73.56 106 ALA A C 1
ATOM 787 O O . ALA A 1 106 ? -11.845 -6.848 1.141 1.00 73.56 106 ALA A O 1
ATOM 788 N N . GLY A 1 107 ? -13.175 -8.043 2.497 1.00 83.06 107 GLY A N 1
ATOM 789 C CA . GLY A 1 107 ? -14.206 -8.278 1.494 1.00 83.06 107 GLY A CA 1
ATOM 790 C C . GLY A 1 107 ? -14.964 -7.011 1.093 1.00 83.06 107 GLY A C 1
ATOM 791 O O . GLY A 1 107 ? -15.189 -6.786 -0.095 1.00 83.06 107 GLY A O 1
ATOM 792 N N . ALA A 1 108 ? -15.304 -6.141 2.050 1.00 81.94 108 ALA A N 1
ATOM 793 C CA . ALA A 1 108 ? -15.942 -4.856 1.750 1.00 81.94 108 ALA A CA 1
ATOM 794 C C . ALA A 1 108 ? -15.025 -3.934 0.931 1.00 81.94 108 ALA A C 1
ATOM 796 O O . ALA A 1 108 ? -15.476 -3.298 -0.021 1.00 81.94 108 ALA A O 1
ATOM 797 N N . GLN A 1 109 ? -13.728 -3.903 1.250 1.00 76.31 109 GLN A N 1
ATOM 798 C CA . GLN A 1 109 ? -12.739 -3.151 0.477 1.00 76.31 109 GLN A CA 1
ATOM 799 C C . GLN A 1 109 ? -12.568 -3.713 -0.940 1.00 76.31 109 GLN A C 1
ATOM 801 O O . GLN A 1 109 ? -12.504 -2.949 -1.903 1.00 76.31 109 GLN A O 1
ATOM 806 N N . ALA A 1 110 ? -12.507 -5.037 -1.081 1.00 83.31 110 ALA A N 1
ATOM 807 C CA . ALA A 1 110 ? -12.415 -5.675 -2.388 1.00 83.31 110 ALA A CA 1
ATOM 808 C C . ALA A 1 110 ? -13.648 -5.387 -3.248 1.00 83.31 110 ALA A C 1
ATOM 810 O O . ALA A 1 110 ? -13.497 -5.082 -4.428 1.00 83.31 110 ALA A O 1
ATOM 811 N N . LEU A 1 111 ? -14.845 -5.399 -2.651 1.00 88.31 111 LEU A N 1
ATOM 812 C CA . LEU A 1 111 ? -16.073 -5.000 -3.333 1.00 88.31 111 LEU A CA 1
ATOM 813 C C . LEU A 1 111 ? -16.018 -3.536 -3.777 1.00 88.31 111 LEU A C 1
ATOM 815 O O . LEU A 1 111 ? -16.326 -3.247 -4.927 1.00 88.31 111 LEU A O 1
ATOM 819 N N . ALA A 1 112 ? -15.569 -2.624 -2.910 1.00 80.88 112 ALA A N 1
ATOM 820 C CA . ALA A 1 112 ? -15.425 -1.211 -3.261 1.00 80.88 112 ALA A CA 1
ATOM 821 C C . ALA A 1 112 ? -14.462 -1.005 -4.440 1.00 80.88 112 ALA A C 1
ATOM 823 O O . ALA A 1 112 ? -14.792 -0.296 -5.388 1.00 80.88 112 ALA A O 1
ATOM 824 N N . ARG A 1 113 ? -13.295 -1.663 -4.413 1.00 84.19 113 ARG A N 1
ATOM 825 C CA . ARG A 1 113 ? -12.323 -1.606 -5.512 1.00 84.19 113 ARG A CA 1
ATOM 826 C C . ARG A 1 113 ? -12.916 -2.157 -6.808 1.00 84.19 113 ARG A C 1
ATOM 828 O O . ARG A 1 113 ? -12.820 -1.495 -7.833 1.00 84.19 113 ARG A O 1
ATOM 835 N N . HIS A 1 114 ? -13.563 -3.319 -6.748 1.00 88.88 114 HIS A N 1
ATOM 836 C CA . HIS A 1 114 ? -14.199 -3.944 -7.910 1.00 88.88 114 HIS A CA 1
ATOM 837 C C . HIS A 1 114 ? -15.291 -3.056 -8.525 1.00 88.88 114 HIS A C 1
ATOM 839 O O . HIS A 1 114 ? -15.371 -2.933 -9.741 1.00 88.88 114 HIS A O 1
ATOM 845 N N . VAL A 1 115 ? -16.105 -2.385 -7.702 1.00 85.62 115 VAL A N 1
ATOM 846 C CA . VAL A 1 115 ? -17.126 -1.435 -8.181 1.00 85.62 115 VAL A CA 1
ATOM 847 C C . VAL A 1 115 ? -16.487 -0.232 -8.873 1.00 85.62 115 VAL A C 1
ATOM 849 O O . VAL A 1 115 ? -16.977 0.186 -9.914 1.00 85.62 115 VAL A O 1
ATOM 852 N N . LEU A 1 116 ? -15.388 0.309 -8.340 1.00 80.62 116 LEU A N 1
ATOM 853 C CA . LEU A 1 116 ? -14.681 1.428 -8.972 1.00 80.62 116 LEU A CA 1
ATOM 854 C C . LEU A 1 116 ? -14.032 1.033 -10.302 1.00 80.62 116 LEU A C 1
ATOM 856 O O . LEU A 1 116 ? -14.128 1.792 -11.262 1.00 80.62 116 LEU A O 1
ATOM 860 N N . GLU A 1 117 ? -13.411 -0.146 -10.368 1.00 84.75 117 GLU A N 1
ATOM 861 C CA . GLU A 1 117 ? -12.903 -0.715 -11.623 1.00 84.75 117 GLU A CA 1
ATOM 862 C C . GLU A 1 117 ? -14.045 -0.844 -12.640 1.00 84.75 117 GLU A C 1
ATOM 864 O O . GLU A 1 117 ? -13.932 -0.370 -13.767 1.00 84.75 117 GLU A O 1
ATOM 869 N N . TRP A 1 118 ? -15.191 -1.389 -12.222 1.00 84.56 118 TRP A N 1
ATOM 870 C CA . TRP A 1 118 ? -16.368 -1.507 -13.080 1.00 84.56 118 TRP A CA 1
ATOM 871 C C . TRP A 1 118 ? -16.876 -0.134 -13.567 1.00 84.56 118 TRP A C 1
ATOM 873 O O . TRP A 1 118 ? -17.121 0.030 -14.763 1.00 84.56 118 TRP A O 1
ATOM 883 N N . MET A 1 119 ? -16.952 0.878 -12.695 1.00 82.31 119 MET A N 1
ATOM 884 C CA . MET A 1 119 ? -17.324 2.250 -13.076 1.00 82.31 119 MET A CA 1
ATOM 885 C C . MET A 1 119 ? -16.365 2.851 -14.111 1.00 82.31 119 MET A C 1
ATOM 887 O O . MET A 1 119 ? -16.809 3.472 -15.074 1.00 82.31 119 MET A O 1
ATOM 891 N N . GLN A 1 120 ? -15.055 2.668 -13.924 1.00 81.81 120 GLN A N 1
ATOM 892 C CA . GLN A 1 120 ? -14.038 3.160 -14.859 1.00 81.81 120 GLN A CA 1
ATOM 893 C C . GLN A 1 120 ? -14.158 2.495 -16.233 1.00 81.81 120 GLN A C 1
ATOM 895 O O . GLN A 1 120 ? -13.960 3.148 -17.254 1.00 81.81 120 GLN A O 1
ATOM 900 N N . GLU A 1 121 ? -14.496 1.207 -16.264 1.00 80.25 121 GLU A N 1
ATOM 901 C CA . GLU A 1 121 ? -14.559 0.430 -17.498 1.00 80.25 121 GLU A CA 1
ATOM 902 C C . GLU A 1 121 ? -15.820 0.682 -18.337 1.00 80.25 121 GLU A C 1
ATOM 904 O O . GLU A 1 121 ? -15.751 0.545 -19.558 1.00 80.25 121 GLU A O 1
ATOM 909 N N . GLN A 1 122 ? -16.959 1.034 -17.728 1.00 77.12 122 GLN A N 1
ATOM 910 C CA . GLN A 1 122 ? -18.194 1.337 -18.477 1.00 77.12 122 GLN A CA 1
ATOM 911 C C . GLN A 1 122 ? -18.232 2.776 -19.016 1.00 77.12 122 GLN A C 1
ATOM 913 O O . GLN A 1 122 ? -18.937 3.045 -19.985 1.00 77.12 122 GLN A O 1
ATOM 918 N N . GLY A 1 123 ? -17.464 3.703 -18.432 1.00 81.19 123 GLY A N 1
ATOM 919 C CA . GLY A 1 123 ? -17.496 5.114 -18.820 1.00 81.19 123 GLY A CA 1
A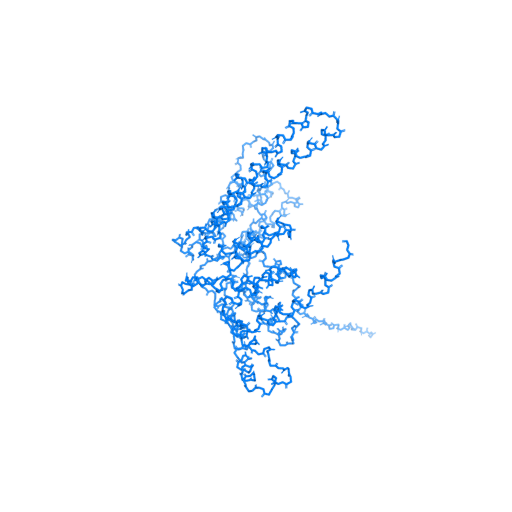TOM 920 C C . GLY A 1 123 ? -18.745 5.833 -18.294 1.00 81.19 123 GLY A C 1
ATOM 921 O O . GLY A 1 123 ? -18.939 5.921 -17.081 1.00 81.19 123 GLY A O 1
ATOM 922 N N . GLU A 1 124 ? -19.574 6.392 -19.185 1.00 78.62 124 GLU A N 1
ATOM 923 C CA . GLU A 1 124 ? -20.847 7.021 -18.794 1.00 78.62 124 GLU A CA 1
ATOM 924 C C . GLU A 1 124 ? -21.864 5.950 -18.379 1.00 78.62 124 GLU A C 1
ATOM 926 O O . GLU A 1 124 ? -22.388 5.214 -19.209 1.00 78.62 124 GLU A O 1
ATOM 931 N N . ALA A 1 125 ? -22.132 5.877 -17.075 1.00 77.62 125 ALA A N 1
ATOM 932 C CA . ALA A 1 125 ? -23.092 4.948 -16.494 1.00 77.62 125 ALA A CA 1
ATOM 933 C C . ALA A 1 125 ? -24.533 5.317 -16.868 1.00 77.62 125 ALA A C 1
ATOM 935 O O . ALA A 1 125 ? -24.938 6.473 -16.705 1.00 77.62 125 ALA A O 1
ATOM 936 N N . ASP A 1 126 ? -25.319 4.331 -17.296 1.00 85.12 126 ASP A N 1
ATOM 937 C CA . ASP A 1 126 ? -26.761 4.500 -17.449 1.00 85.12 126 ASP A CA 1
ATOM 938 C C . ASP A 1 126 ? -27.501 4.403 -16.094 1.00 85.12 126 ASP A C 1
ATOM 940 O O . ASP A 1 126 ? -26.910 4.194 -15.028 1.00 85.12 126 ASP A O 1
ATOM 944 N N . ASP A 1 127 ? -28.822 4.601 -16.109 1.00 83.00 127 ASP A N 1
ATOM 945 C CA . ASP A 1 127 ? -29.641 4.560 -14.891 1.00 83.00 127 ASP A CA 1
ATOM 946 C C . ASP A 1 127 ? -29.619 3.188 -14.190 1.00 83.00 127 ASP A C 1
ATOM 948 O O . ASP A 1 127 ? -29.754 3.122 -12.959 1.00 83.00 127 ASP A O 1
ATOM 952 N N . ASP A 1 128 ? -29.445 2.099 -14.945 1.00 80.25 128 ASP A N 1
ATOM 953 C CA . ASP A 1 128 ? -29.370 0.744 -14.405 1.00 80.25 128 ASP A CA 1
ATOM 954 C C . ASP A 1 128 ? -28.012 0.503 -13.730 1.00 80.25 128 ASP A C 1
ATOM 956 O O . ASP A 1 128 ? -27.978 0.007 -12.600 1.00 80.25 128 ASP A O 1
ATOM 960 N N . ASP A 1 129 ? -26.911 0.943 -14.340 1.00 81.50 129 ASP A N 1
ATOM 961 C CA . ASP A 1 129 ? -25.573 0.908 -13.741 1.00 81.50 129 ASP A CA 1
ATOM 962 C C . ASP A 1 129 ? -25.515 1.747 -12.454 1.00 81.50 129 ASP A C 1
ATOM 964 O O . ASP A 1 129 ? -25.018 1.300 -11.417 1.00 81.50 129 ASP A O 1
ATOM 968 N N . LEU A 1 130 ? -26.102 2.951 -12.463 1.00 81.69 130 LEU A N 1
ATOM 969 C CA . LEU A 1 130 ? -26.163 3.816 -11.280 1.00 81.69 130 LEU A CA 1
ATOM 970 C C . LEU A 1 130 ? -26.965 3.198 -10.128 1.00 81.69 130 LEU A C 1
ATOM 972 O O . LEU A 1 130 ? -26.663 3.465 -8.956 1.00 81.69 130 LEU A O 1
ATOM 976 N N . ARG A 1 131 ? -28.011 2.417 -10.426 1.00 88.62 131 ARG A N 1
ATOM 977 C CA . ARG A 1 131 ? -28.756 1.654 -9.414 1.00 88.62 131 ARG A CA 1
ATOM 978 C C . ARG A 1 131 ? -27.870 0.565 -8.814 1.00 88.62 131 ARG A C 1
ATOM 980 O O . ARG A 1 131 ? -27.837 0.422 -7.590 1.00 88.62 131 ARG A O 1
ATOM 987 N N . ASP A 1 132 ? -27.139 -0.154 -9.652 1.00 87.56 132 ASP A N 1
ATOM 988 C CA . ASP A 1 132 ? -26.301 -1.268 -9.227 1.00 87.56 132 ASP A CA 1
ATOM 989 C C . ASP A 1 132 ? -25.097 -0.793 -8.396 1.00 87.56 132 ASP A C 1
ATOM 991 O O . ASP A 1 132 ? -24.803 -1.371 -7.346 1.00 87.56 132 ASP A O 1
ATOM 995 N N . TYR A 1 133 ? -24.467 0.329 -8.767 1.00 84.94 133 TYR A N 1
ATOM 996 C CA . TYR A 1 133 ? -23.425 0.963 -7.950 1.00 84.94 133 TYR A CA 1
ATOM 997 C C . TYR A 1 133 ? -23.959 1.366 -6.577 1.00 84.94 133 TYR A C 1
ATOM 999 O O . TYR A 1 133 ? -23.335 1.070 -5.557 1.00 84.94 133 TYR A O 1
ATOM 1007 N N . ARG A 1 134 ? -25.148 1.984 -6.519 1.00 85.38 134 ARG A N 1
ATOM 1008 C CA . ARG A 1 134 ? -25.796 2.330 -5.243 1.00 85.38 134 ARG A CA 1
ATOM 1009 C C . ARG A 1 134 ? -26.049 1.095 -4.384 1.00 85.38 134 ARG A C 1
ATOM 1011 O O . ARG A 1 134 ? -25.825 1.151 -3.177 1.00 85.38 134 ARG A O 1
ATOM 1018 N N . GLN A 1 135 ? -26.482 -0.011 -4.983 1.00 89.06 135 GLN A N 1
ATOM 1019 C CA . GLN A 1 135 ? -26.689 -1.268 -4.266 1.00 89.06 135 GLN A CA 1
ATOM 1020 C C . GLN A 1 135 ? -25.371 -1.844 -3.732 1.00 89.06 135 GLN A C 1
ATOM 1022 O O . GLN A 1 135 ? -25.312 -2.236 -2.566 1.00 89.06 135 GLN A O 1
ATOM 1027 N N . ALA A 1 136 ? -24.301 -1.843 -4.528 1.00 84.38 136 ALA A N 1
ATOM 1028 C CA . ALA A 1 136 ? -22.992 -2.305 -4.080 1.00 84.38 136 ALA A CA 1
ATOM 1029 C C . ALA A 1 136 ? -22.436 -1.434 -2.938 1.00 84.38 136 ALA A C 1
ATOM 1031 O O . ALA A 1 136 ? -21.981 -1.960 -1.922 1.00 84.38 136 ALA A O 1
ATOM 1032 N N . PHE A 1 137 ? -22.559 -0.106 -3.036 1.00 81.75 137 PHE A N 1
ATOM 1033 C CA . PHE A 1 137 ? -22.191 0.804 -1.947 1.00 81.75 137 PHE A CA 1
ATOM 1034 C C . PHE A 1 137 ? -23.067 0.627 -0.702 1.00 81.75 137 PHE A C 1
ATOM 1036 O O . PHE A 1 137 ? -22.556 0.721 0.413 1.00 81.75 137 PHE A O 1
ATOM 1043 N N . ALA A 1 138 ? -24.352 0.293 -0.852 1.00 82.88 138 ALA A N 1
ATOM 1044 C CA . ALA A 1 138 ? -25.214 -0.049 0.277 1.00 82.88 138 ALA A CA 1
ATOM 1045 C C . ALA A 1 138 ? -24.789 -1.362 0.962 1.00 82.88 138 ALA A C 1
ATOM 1047 O O . ALA A 1 138 ? -24.840 -1.446 2.189 1.00 82.88 138 ALA A O 1
ATOM 1048 N N . LEU A 1 139 ? -24.322 -2.367 0.209 1.00 82.00 139 LEU A N 1
ATOM 1049 C CA . LEU A 1 139 ? -23.734 -3.586 0.781 1.00 82.00 139 LEU A CA 1
ATOM 1050 C C . LEU A 1 139 ? -22.452 -3.284 1.558 1.00 82.00 139 LEU A C 1
ATOM 1052 O O . LEU A 1 139 ? -22.296 -3.772 2.676 1.00 82.00 139 LEU A O 1
ATOM 1056 N N . ILE A 1 140 ? -21.573 -2.450 0.993 1.00 78.88 140 ILE A N 1
ATOM 1057 C CA . ILE A 1 140 ? -20.337 -1.999 1.643 1.00 78.88 140 ILE A CA 1
ATOM 1058 C C . ILE A 1 140 ? -20.672 -1.273 2.951 1.00 78.88 140 ILE A C 1
ATOM 1060 O O . ILE A 1 140 ? -20.161 -1.654 4.002 1.00 78.88 140 ILE A O 1
ATOM 1064 N N . ALA A 1 141 ? -21.587 -0.300 2.912 1.00 71.00 141 ALA A N 1
ATOM 1065 C CA . ALA A 1 141 ? -22.031 0.458 4.084 1.00 71.00 141 ALA A CA 1
ATOM 1066 C C . ALA A 1 141 ? -22.772 -0.405 5.122 1.00 71.00 141 ALA A C 1
ATOM 1068 O O . ALA A 1 141 ? -22.744 -0.109 6.313 1.00 71.00 141 ALA A O 1
ATOM 1069 N N . GLY A 1 142 ? -23.429 -1.480 4.677 1.00 69.44 142 GLY A N 1
ATOM 1070 C CA . GLY A 1 142 ? -24.095 -2.460 5.528 1.00 69.44 142 GLY A CA 1
ATOM 1071 C C . GLY A 1 142 ? -23.153 -3.495 6.149 1.00 69.44 142 GLY A C 1
ATOM 1072 O O . GLY A 1 142 ? -23.603 -4.301 6.969 1.00 69.44 142 GLY A O 1
ATOM 1073 N N . THR A 1 143 ? -21.870 -3.521 5.785 1.00 66.44 143 THR A N 1
ATOM 1074 C CA . THR A 1 143 ? -20.867 -4.363 6.455 1.00 66.44 143 THR A CA 1
ATOM 1075 C C . THR A 1 143 ? -20.696 -3.861 7.891 1.00 66.44 143 THR A C 1
ATOM 1077 O O . THR A 1 143 ? -20.615 -2.645 8.076 1.00 66.44 143 THR A O 1
ATOM 1080 N N . PRO A 1 144 ? -20.659 -4.735 8.921 1.00 59.00 144 PRO A N 1
ATOM 1081 C CA . PRO A 1 144 ? -20.357 -4.306 10.286 1.00 59.00 144 PRO A CA 1
ATOM 1082 C C . PRO A 1 144 ? -19.119 -3.402 10.261 1.00 59.00 144 PRO A C 1
ATOM 1084 O O . PRO A 1 144 ? -18.147 -3.770 9.594 1.00 59.00 144 PRO A O 1
ATOM 1087 N N . PRO A 1 145 ? -19.166 -2.213 10.887 1.00 53.19 145 PRO A N 1
ATOM 1088 C CA . PRO A 1 145 ? -18.161 -1.195 10.652 1.00 53.19 145 PRO A CA 1
ATOM 1089 C C . PRO A 1 145 ? -16.760 -1.746 10.901 1.00 53.19 145 PRO A C 1
ATOM 1091 O O . PRO A 1 145 ? -16.511 -2.407 11.909 1.00 53.19 145 PRO A O 1
ATOM 1094 N N . LEU A 1 146 ? -15.855 -1.366 9.995 1.00 59.16 146 LEU A N 1
ATOM 1095 C CA . LEU A 1 146 ? -14.387 -1.359 10.084 1.00 59.16 146 LEU A CA 1
ATOM 1096 C C . LEU A 1 146 ? -13.857 -0.586 11.310 1.00 59.16 146 LEU A C 1
ATOM 1098 O O . LEU A 1 146 ? -12.734 -0.095 11.299 1.00 59.16 146 LEU A O 1
ATOM 1102 N N . GLY A 1 147 ? -14.698 -0.350 12.310 1.00 64.88 147 GLY A N 1
ATOM 1103 C CA . GLY A 1 147 ? -14.399 0.508 13.428 1.00 64.88 147 GLY A CA 1
ATOM 1104 C C . GLY A 1 147 ? -13.482 -0.192 14.421 1.00 64.88 147 GLY A C 1
ATOM 1105 O O . GLY A 1 147 ? -13.474 -1.425 14.499 1.00 64.88 147 GLY A O 1
ATOM 1106 N N . PRO A 1 148 ? -12.737 0.590 15.211 1.00 78.06 148 PRO A N 1
ATOM 1107 C CA . PRO A 1 148 ? -12.093 0.062 16.398 1.00 78.06 148 PRO A CA 1
ATOM 1108 C C . PRO A 1 148 ? -13.088 -0.717 17.256 1.00 78.06 148 PRO A C 1
ATOM 1110 O O . PRO A 1 148 ? -14.280 -0.404 17.343 1.00 78.06 148 PRO A O 1
ATOM 1113 N N . THR A 1 149 ? -12.570 -1.744 17.912 1.00 85.19 149 THR A N 1
ATOM 1114 C CA . THR A 1 149 ? -13.308 -2.608 18.818 1.00 85.19 149 THR A CA 1
ATOM 1115 C C . THR A 1 149 ? -14.069 -1.738 19.822 1.00 85.19 149 THR A C 1
ATOM 1117 O O . THR A 1 149 ? -13.442 -0.924 20.501 1.00 85.19 149 THR A O 1
ATOM 1120 N N . PRO A 1 150 ? -15.394 -1.909 20.005 1.00 87.44 150 PRO A N 1
ATOM 1121 C CA . PRO A 1 150 ? -16.182 -1.023 20.868 1.00 87.44 150 PRO A CA 1
ATOM 1122 C C . PRO A 1 150 ? -15.660 -0.918 22.308 1.00 87.44 150 PRO A C 1
ATOM 1124 O O . PRO A 1 150 ? -15.845 0.094 22.976 1.00 87.44 150 PRO A O 1
ATOM 1127 N N . ALA A 1 151 ? -15.001 -1.969 22.803 1.00 89.06 151 ALA A N 1
ATOM 1128 C CA . ALA A 1 151 ? -14.348 -1.946 24.106 1.00 89.06 151 ALA A CA 1
ATOM 1129 C C . ALA A 1 151 ? -13.131 -1.007 24.147 1.00 89.06 151 ALA A C 1
ATOM 1131 O O . ALA A 1 151 ? -12.982 -0.287 25.126 1.00 89.06 151 ALA A O 1
ATOM 1132 N N . LEU A 1 152 ? -12.313 -0.985 23.091 1.00 93.44 152 LEU A N 1
ATOM 1133 C CA . LEU A 1 152 ? -11.182 -0.069 22.954 1.00 93.44 152 LEU A CA 1
ATOM 1134 C C . LEU A 1 152 ? -11.658 1.379 22.805 1.00 93.44 152 LEU A C 1
ATOM 1136 O O . LEU A 1 152 ? -11.124 2.257 23.471 1.00 93.44 152 LEU A O 1
ATOM 1140 N N . VAL A 1 153 ? -12.705 1.613 22.006 1.00 93.06 153 VAL A N 1
ATOM 1141 C CA . VAL A 1 153 ? -13.310 2.949 21.844 1.00 93.06 153 VAL A CA 1
ATOM 1142 C C . VAL A 1 153 ? -13.718 3.537 23.188 1.00 93.06 153 VAL A C 1
ATOM 1144 O O . VAL A 1 153 ? -13.347 4.660 23.491 1.00 93.06 153 VAL A O 1
ATOM 1147 N N . ARG A 1 154 ? -14.392 2.755 24.041 1.00 96.06 154 ARG A N 1
ATOM 1148 C CA . ARG A 1 154 ? -14.782 3.224 25.380 1.00 96.06 154 ARG A CA 1
ATOM 1149 C C . ARG A 1 154 ? -13.593 3.630 26.251 1.00 96.06 154 ARG A C 1
ATOM 1151 O O . ARG A 1 154 ? -13.719 4.589 27.002 1.00 96.06 154 ARG A O 1
ATOM 1158 N N . LEU A 1 155 ? -12.469 2.912 26.163 1.00 96.94 155 LEU A N 1
ATOM 1159 C CA . LEU A 1 155 ? -11.254 3.267 26.905 1.00 96.94 155 LEU A CA 1
ATOM 1160 C C . LEU A 1 155 ? -10.665 4.588 26.400 1.00 96.94 155 LEU A C 1
ATOM 1162 O O . LEU A 1 155 ? -10.291 5.433 27.206 1.00 96.94 155 LEU A O 1
ATOM 1166 N N . ILE A 1 156 ? -10.614 4.770 25.078 1.00 96.25 156 ILE A N 1
ATOM 1167 C CA . ILE A 1 156 ? -10.092 5.988 24.448 1.00 96.25 156 ILE A CA 1
ATOM 1168 C C . ILE A 1 156 ? -10.996 7.187 24.746 1.00 96.25 156 ILE A C 1
ATOM 1170 O O . ILE A 1 156 ? -10.487 8.241 25.107 1.00 96.25 156 ILE A O 1
ATOM 1174 N N . ASP A 1 157 ? -12.318 7.024 24.659 1.00 96.81 157 ASP A N 1
ATOM 1175 C CA . ASP A 1 157 ? -13.282 8.086 24.961 1.00 96.81 157 ASP A CA 1
ATOM 1176 C C . ASP A 1 157 ? -13.167 8.544 26.424 1.00 96.81 157 ASP A C 1
ATOM 1178 O O . ASP A 1 157 ? -13.173 9.745 26.701 1.00 96.81 157 ASP A O 1
ATOM 1182 N N . GLU A 1 158 ? -13.028 7.603 27.369 1.00 97.81 158 GLU A N 1
ATOM 1183 C CA . GLU A 1 158 ? -12.808 7.924 28.785 1.00 97.81 158 GLU A CA 1
ATOM 1184 C C . GLU A 1 158 ? -11.473 8.653 28.979 1.00 97.81 158 GLU A C 1
ATOM 1186 O O . GLU A 1 158 ? -11.436 9.705 29.618 1.00 97.81 158 GLU A O 1
ATOM 1191 N N . TRP A 1 159 ? -10.396 8.144 28.376 1.00 97.56 159 TRP A N 1
ATOM 1192 C CA . TRP A 1 159 ? -9.071 8.760 28.441 1.00 97.56 159 TRP A CA 1
ATOM 1193 C C . TRP A 1 159 ? -9.081 10.193 27.884 1.00 97.56 159 TRP A C 1
ATOM 1195 O O . TRP A 1 159 ? -8.631 11.122 28.556 1.00 97.56 159 TRP A O 1
ATOM 1205 N N . SER A 1 160 ? -9.683 10.411 26.710 1.00 96.19 160 SER A N 1
ATOM 1206 C CA . SER A 1 160 ? -9.807 11.737 26.093 1.00 96.19 160 SER A CA 1
ATOM 1207 C C . SER A 1 160 ? -10.638 12.697 26.946 1.00 96.19 160 SER A C 1
ATOM 1209 O O . SER A 1 160 ? -10.282 13.869 27.075 1.00 96.19 160 SER A O 1
ATOM 1211 N N . ALA A 1 161 ? -11.720 12.219 27.567 1.00 96.81 161 ALA A N 1
ATOM 1212 C CA . ALA A 1 161 ? -12.538 13.036 28.459 1.00 96.81 161 ALA A CA 1
ATOM 1213 C C . ALA A 1 161 ? -11.776 13.461 29.729 1.00 96.81 161 ALA A C 1
ATOM 1215 O O . ALA A 1 161 ? -11.924 14.601 30.176 1.00 96.81 161 ALA A O 1
ATOM 1216 N N . LEU A 1 162 ? -10.952 12.576 30.301 1.00 96.94 162 LEU A N 1
ATOM 1217 C CA . LEU A 1 162 ? -10.122 12.896 31.466 1.00 96.94 162 LEU A CA 1
ATOM 1218 C C . LEU A 1 162 ? -8.994 13.867 31.120 1.00 96.94 162 LEU A C 1
ATOM 1220 O O . LEU A 1 162 ? -8.837 14.863 31.824 1.00 96.94 162 LEU A O 1
ATOM 1224 N N . SER A 1 163 ? -8.277 13.634 30.017 1.00 95.38 163 SER A N 1
ATOM 1225 C CA . SER A 1 163 ? -7.230 14.542 29.528 1.00 95.38 163 SER A CA 1
ATOM 1226 C C . SER A 1 163 ? -7.790 15.951 29.288 1.00 95.38 163 SER A C 1
ATOM 1228 O O . SER A 1 163 ? -7.269 16.937 29.812 1.00 95.38 163 SER A O 1
ATOM 1230 N N . ALA A 1 164 ? -8.942 16.061 28.613 1.00 95.62 164 ALA A N 1
ATOM 1231 C CA . ALA A 1 164 ? -9.615 17.344 28.411 1.00 95.62 164 ALA A CA 1
ATOM 1232 C C . ALA A 1 164 ? -10.012 18.025 29.733 1.00 95.62 164 ALA A C 1
ATOM 1234 O O . ALA A 1 164 ? -9.903 19.245 29.856 1.00 95.62 164 ALA A O 1
ATOM 1235 N N . ARG A 1 165 ? -10.459 17.253 30.734 1.00 96.44 165 ARG A N 1
ATOM 1236 C CA . ARG A 1 165 ? -10.837 17.782 32.052 1.00 96.44 165 ARG A CA 1
ATOM 1237 C C . ARG A 1 165 ? -9.630 18.298 32.839 1.00 96.44 165 ARG A C 1
ATOM 1239 O O . ARG A 1 165 ? -9.750 19.349 33.458 1.00 96.44 165 ARG A O 1
ATOM 1246 N N . ILE A 1 166 ? -8.502 17.590 32.813 1.00 95.00 166 ILE A N 1
ATOM 1247 C CA . ILE A 1 166 ? -7.251 18.029 33.452 1.00 95.00 166 ILE A CA 1
ATOM 1248 C C . ILE A 1 166 ? -6.766 19.328 32.793 1.00 95.00 166 ILE A C 1
ATOM 1250 O O . ILE A 1 166 ? -6.519 20.320 33.478 1.00 95.00 166 ILE A O 1
ATOM 1254 N N . ASN A 1 167 ? -6.740 19.359 31.458 1.00 93.25 167 ASN A N 1
ATOM 1255 C CA . ASN A 1 167 ? -6.257 20.499 30.675 1.00 93.25 167 ASN A CA 1
ATOM 1256 C C . ASN A 1 167 ? -7.162 21.741 30.742 1.00 93.25 167 ASN A C 1
ATOM 1258 O O . ASN A 1 167 ? -6.699 22.853 30.494 1.00 93.25 167 ASN A O 1
ATOM 1262 N N . ALA A 1 168 ? -8.441 21.589 31.100 1.00 95.31 168 ALA A N 1
ATOM 1263 C CA . ALA A 1 168 ? -9.341 22.722 31.320 1.00 95.31 168 ALA A CA 1
ATOM 1264 C C . ALA A 1 168 ? -8.956 23.571 32.551 1.00 95.31 168 ALA A C 1
ATOM 1266 O O .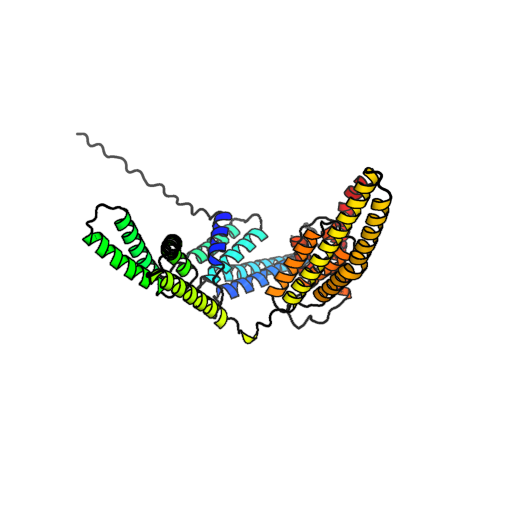 ALA A 1 168 ? -9.364 24.732 32.644 1.00 95.31 168 ALA A O 1
ATOM 1267 N N . GLY A 1 169 ? -8.168 23.014 33.480 1.00 91.44 169 GLY A N 1
ATOM 1268 C CA . GLY A 1 169 ? -7.776 23.668 34.726 1.00 91.44 169 GLY A CA 1
ATOM 1269 C C . GLY A 1 169 ? -8.941 23.868 35.706 1.00 91.44 169 GLY A C 1
ATOM 1270 O O . GLY A 1 169 ? -10.036 23.334 35.537 1.00 91.44 169 GLY A O 1
ATOM 1271 N N . GLY A 1 170 ? -8.701 24.638 36.773 1.00 94.06 170 GLY A N 1
ATOM 1272 C CA . GLY A 1 170 ? -9.725 24.961 37.781 1.00 94.06 170 GLY A CA 1
ATOM 1273 C C . GLY A 1 170 ? -10.065 23.831 38.763 1.00 94.06 170 GLY A C 1
ATOM 1274 O O . GLY A 1 170 ? -11.035 23.953 39.508 1.00 94.06 170 GLY A O 1
ATOM 1275 N N . LEU A 1 171 ? -9.275 22.758 38.762 1.00 95.75 171 LEU A N 1
ATOM 1276 C CA . LEU A 1 171 ? -9.350 21.635 39.696 1.00 95.75 171 LEU A CA 1
ATOM 1277 C C . LEU A 1 171 ? -8.400 21.859 40.879 1.00 95.75 171 LEU A C 1
ATOM 1279 O O . LEU A 1 171 ? -7.400 22.564 40.731 1.00 95.75 171 LEU A O 1
ATOM 1283 N N . SER A 1 172 ? -8.695 21.262 42.037 1.00 96.75 172 SER A N 1
ATOM 1284 C CA . SER A 1 172 ? -7.728 21.229 43.146 1.00 96.75 172 SER A CA 1
ATOM 1285 C C . SER A 1 172 ? -6.573 20.266 42.852 1.00 96.75 172 SER A C 1
ATOM 1287 O O . SER A 1 172 ? -6.718 19.349 42.043 1.00 96.75 172 SER A O 1
ATOM 1289 N N . ASP A 1 173 ? -5.441 20.425 43.542 1.00 95.50 173 ASP A N 1
ATOM 1290 C CA . ASP A 1 173 ? -4.287 19.529 43.386 1.00 95.50 173 ASP A CA 1
ATOM 1291 C C . ASP A 1 173 ? -4.660 18.066 43.687 1.00 95.50 173 ASP A C 1
ATOM 1293 O O . ASP A 1 173 ? -4.228 17.148 42.991 1.00 95.50 173 ASP A O 1
ATOM 1297 N N . GLU A 1 174 ? -5.511 17.820 44.690 1.00 96.69 174 GLU A N 1
ATOM 1298 C CA . GLU A 1 174 ? -6.011 16.476 44.999 1.00 96.69 174 GLU A CA 1
ATOM 1299 C C . GLU A 1 174 ? -6.866 15.894 43.866 1.00 96.69 174 GLU A C 1
ATOM 1301 O O . GLU A 1 174 ? -6.760 14.703 43.568 1.00 96.69 174 GLU A O 1
ATOM 1306 N N . GLU A 1 175 ? -7.700 16.714 43.221 1.00 96.06 175 GLU A N 1
ATOM 1307 C CA . GLU A 1 175 ? -8.514 16.289 42.080 1.00 96.06 175 GLU A CA 1
ATOM 1308 C C . GLU A 1 175 ? -7.653 16.003 40.850 1.00 96.06 175 GLU A C 1
ATOM 1310 O O . GLU A 1 175 ? -7.869 14.991 40.183 1.00 96.06 175 GLU A O 1
ATOM 1315 N N . VAL A 1 176 ? -6.663 16.857 40.565 1.00 95.00 176 VAL A N 1
ATOM 1316 C CA . VAL A 1 176 ? -5.704 16.639 39.475 1.00 95.00 176 VAL A CA 1
ATOM 1317 C C . VAL A 1 176 ? -4.959 15.328 39.697 1.00 95.00 176 VAL A C 1
ATOM 1319 O O . VAL A 1 176 ? -4.976 14.476 38.814 1.00 95.00 176 VAL A O 1
ATOM 1322 N N . ASN A 1 177 ? -4.400 15.108 40.890 1.00 93.81 177 ASN A N 1
ATOM 1323 C CA . ASN A 1 177 ? -3.673 13.878 41.214 1.00 93.81 177 ASN A CA 1
ATOM 1324 C C . ASN A 1 177 ? -4.543 12.620 41.056 1.00 93.81 177 ASN A C 1
ATOM 1326 O O . ASN A 1 177 ? -4.084 11.609 40.526 1.00 93.81 177 ASN A O 1
ATOM 1330 N N . ALA A 1 178 ? -5.812 12.673 41.476 1.00 95.88 178 ALA A N 1
ATOM 1331 C CA . ALA A 1 178 ? -6.737 11.553 41.315 1.00 95.88 178 ALA A CA 1
ATOM 1332 C C . ALA A 1 178 ? -7.087 11.276 39.840 1.00 95.88 178 ALA A C 1
ATOM 1334 O O . ALA A 1 178 ? -7.205 10.116 39.442 1.00 95.88 178 ALA A O 1
ATOM 1335 N N . LEU A 1 179 ? -7.257 12.323 39.024 1.00 95.75 179 LEU A N 1
ATOM 1336 C CA . LEU A 1 179 ? -7.546 12.178 37.595 1.00 95.75 179 LEU A CA 1
ATOM 1337 C C . LEU A 1 179 ? -6.323 11.696 36.813 1.00 95.75 179 LEU A C 1
ATOM 1339 O O . LEU A 1 179 ? -6.493 10.851 35.941 1.00 95.75 179 LEU A O 1
ATOM 1343 N N . VAL A 1 180 ? -5.121 12.176 37.146 1.00 93.94 180 VAL A N 1
ATOM 1344 C CA . VAL A 1 180 ? -3.856 11.710 36.555 1.00 93.94 180 VAL A CA 1
ATOM 1345 C C . VAL A 1 180 ? -3.651 10.226 36.853 1.00 93.94 180 VAL A C 1
ATOM 1347 O O . VAL A 1 180 ? -3.475 9.450 35.925 1.00 93.94 180 VAL A O 1
ATOM 1350 N N . ALA A 1 181 ? -3.827 9.788 38.105 1.00 93.44 181 ALA A N 1
ATOM 1351 C CA . ALA A 1 181 ? -3.726 8.366 38.443 1.00 93.44 181 ALA A CA 1
ATOM 1352 C C . ALA A 1 181 ? -4.707 7.492 37.632 1.00 93.44 181 ALA A C 1
ATOM 1354 O O . ALA A 1 181 ? -4.365 6.393 37.196 1.00 93.44 181 ALA A O 1
ATOM 1355 N N . ARG A 1 182 ? -5.930 7.984 37.388 1.00 96.75 182 ARG A N 1
ATOM 1356 C CA . ARG A 1 182 ? -6.906 7.291 36.533 1.00 96.75 182 ARG A CA 1
ATOM 1357 C C . ARG A 1 182 ? -6.518 7.325 35.050 1.00 96.75 182 ARG A C 1
ATOM 1359 O O . ARG A 1 182 ? -6.797 6.363 34.333 1.00 96.75 182 ARG A O 1
ATOM 1366 N N . LEU A 1 183 ? -5.914 8.417 34.589 1.00 95.06 183 LEU A N 1
ATOM 1367 C CA . LEU A 1 183 ? -5.410 8.558 33.226 1.00 95.06 183 LEU A CA 1
ATOM 1368 C C . LEU A 1 183 ? -4.311 7.519 32.955 1.00 95.06 183 LEU A C 1
ATOM 1370 O O . LEU A 1 183 ? -4.415 6.801 31.960 1.00 95.06 183 LEU A O 1
ATOM 1374 N N . ASP A 1 184 ? -3.370 7.351 33.888 1.00 93.25 184 ASP A N 1
ATOM 1375 C CA . ASP A 1 184 ? -2.289 6.357 33.817 1.00 93.25 184 ASP A CA 1
ATOM 1376 C C . ASP A 1 184 ? -2.843 4.921 33.741 1.00 93.25 184 ASP A C 1
ATOM 1378 O O . ASP A 1 184 ? -2.417 4.105 32.917 1.00 93.25 184 ASP A O 1
ATOM 1382 N N . GLU A 1 185 ? -3.850 4.597 34.566 1.00 94.25 185 GLU A N 1
ATOM 1383 C CA . GLU A 1 185 ? -4.538 3.298 34.518 1.00 94.25 185 GLU A CA 1
ATOM 1384 C C . GLU A 1 185 ? -5.171 3.028 33.143 1.00 94.25 185 GLU A C 1
ATOM 1386 O O . GLU A 1 185 ? -5.101 1.905 32.627 1.00 94.25 185 GLU A O 1
ATOM 1391 N N . LEU A 1 186 ? -5.800 4.044 32.542 1.00 95.56 186 LEU A N 1
ATOM 1392 C CA . LEU A 1 186 ? -6.409 3.933 31.218 1.00 95.56 186 LEU A CA 1
ATOM 1393 C C . LEU A 1 186 ? -5.355 3.785 30.125 1.00 95.56 186 LEU A C 1
ATOM 1395 O O . LEU A 1 186 ? -5.532 2.934 29.255 1.00 95.56 186 LEU A O 1
ATOM 1399 N N . GLN A 1 187 ? -4.257 4.540 30.181 1.00 95.00 187 GLN A N 1
ATOM 1400 C CA . GLN A 1 187 ? -3.141 4.423 29.238 1.00 95.00 187 GLN A CA 1
ATOM 1401 C C . GLN A 1 187 ? -2.569 3.007 29.237 1.00 95.00 187 GLN A C 1
ATOM 1403 O O . GLN A 1 187 ? -2.531 2.355 28.191 1.00 95.00 187 GLN A O 1
ATOM 1408 N N . LEU A 1 188 ? -2.250 2.465 30.416 1.00 91.81 188 LEU A N 1
ATOM 1409 C CA . LEU A 1 188 ? -1.803 1.078 30.556 1.00 91.81 188 LEU A CA 1
ATOM 1410 C C . LEU A 1 188 ? -2.839 0.085 30.015 1.00 91.81 188 LEU A C 1
ATOM 1412 O O . LEU A 1 188 ? -2.479 -0.871 29.322 1.00 91.81 188 LEU A O 1
ATOM 1416 N N . GLY A 1 189 ? -4.128 0.319 30.277 1.00 94.19 189 GLY A N 1
ATOM 1417 C CA . GLY A 1 189 ? -5.223 -0.478 29.725 1.00 94.19 189 GLY A CA 1
ATOM 1418 C C . GLY A 1 189 ? -5.285 -0.445 28.193 1.00 94.19 189 GLY A C 1
ATOM 1419 O O . GLY A 1 189 ? -5.463 -1.488 27.560 1.00 94.19 189 GLY A O 1
ATOM 1420 N N . ILE A 1 190 ? -5.087 0.725 27.583 1.00 95.94 190 ILE A N 1
ATOM 1421 C CA . ILE A 1 190 ? -5.085 0.939 26.130 1.00 95.94 190 ILE A CA 1
ATOM 1422 C C . ILE A 1 190 ? -3.853 0.286 25.489 1.00 95.94 190 ILE A C 1
ATOM 1424 O O . ILE A 1 190 ? -3.985 -0.407 24.473 1.00 95.94 190 ILE A O 1
ATOM 1428 N N . TYR A 1 191 ? -2.670 0.410 26.096 1.00 92.56 191 TYR A N 1
ATOM 1429 C CA . TYR A 1 191 ? -1.454 -0.272 25.635 1.00 92.56 191 TYR A CA 1
ATOM 1430 C C . TYR A 1 191 ? -1.614 -1.788 25.733 1.00 92.56 191 TYR A C 1
ATOM 1432 O O . TYR A 1 191 ? -1.300 -2.519 24.790 1.00 92.56 191 TYR A O 1
ATOM 1440 N N . ALA A 1 192 ? -2.191 -2.280 26.830 1.00 90.31 192 ALA A N 1
ATOM 1441 C CA . ALA A 1 192 ? -2.427 -3.699 27.046 1.00 90.31 192 ALA A CA 1
ATOM 1442 C C . ALA A 1 192 ? -3.545 -4.280 26.163 1.00 90.31 192 ALA A C 1
ATOM 1444 O O . ALA A 1 192 ? -3.515 -5.487 25.903 1.00 90.31 192 ALA A O 1
ATOM 1445 N N . PHE A 1 193 ? -4.482 -3.464 25.668 1.00 92.88 193 PHE A N 1
ATOM 1446 C CA . PHE A 1 193 ? -5.584 -3.919 24.818 1.00 92.88 193 PHE A CA 1
ATOM 1447 C C . PHE A 1 193 ? -5.044 -4.573 23.536 1.00 92.88 193 PHE A C 1
ATOM 1449 O O . PHE A 1 193 ? -4.262 -3.950 22.832 1.00 92.88 193 PHE A O 1
ATOM 1456 N N . PRO A 1 194 ? -5.414 -5.803 23.169 1.00 88.31 194 PRO A N 1
ATOM 1457 C CA . PRO A 1 194 ? -4.884 -6.419 21.957 1.00 88.31 194 PRO A CA 1
ATOM 1458 C C . PRO A 1 194 ? -5.524 -5.819 20.700 1.00 88.31 194 PRO A C 1
ATOM 1460 O O . PRO A 1 194 ? -6.727 -5.981 20.499 1.00 88.31 194 PRO A O 1
ATOM 1463 N N . ALA A 1 195 ? -4.738 -5.182 19.826 1.00 86.06 195 ALA A N 1
ATOM 1464 C CA . ALA A 1 195 ? -5.260 -4.750 18.528 1.00 86.06 195 ALA A CA 1
ATOM 1465 C C . ALA A 1 195 ? -5.645 -5.973 17.676 1.00 86.06 195 ALA A C 1
ATOM 1467 O O . ALA A 1 195 ? -4.835 -6.880 17.459 1.00 86.06 195 ALA A O 1
ATOM 1468 N N . ALA A 1 196 ? -6.892 -6.010 17.208 1.00 79.75 196 ALA A N 1
ATOM 1469 C CA . ALA A 1 196 ? -7.400 -7.034 16.298 1.00 79.75 196 ALA A CA 1
ATOM 1470 C C . ALA A 1 196 ? -7.431 -6.543 14.843 1.00 79.75 196 ALA A C 1
ATOM 1472 O O . ALA A 1 196 ? -7.601 -7.337 13.920 1.00 79.75 196 ALA A O 1
ATOM 1473 N N . SER A 1 197 ? -7.267 -5.236 14.641 1.00 74.62 197 SER A N 1
ATOM 1474 C CA . SER A 1 197 ? -7.336 -4.578 13.345 1.00 74.62 197 SER A CA 1
ATOM 1475 C C . SER A 1 197 ? -6.430 -3.346 13.283 1.00 74.62 197 SER A C 1
ATOM 1477 O O . SER A 1 197 ? -5.983 -2.812 14.298 1.00 74.62 197 SER A O 1
ATOM 1479 N N . VAL A 1 198 ? -6.213 -2.845 12.068 1.00 74.81 198 VAL A N 1
ATOM 1480 C CA . VAL A 1 198 ? -5.566 -1.543 11.835 1.00 74.81 198 VAL A CA 1
ATOM 1481 C C . VAL A 1 198 ? -6.401 -0.403 12.419 1.00 74.81 198 VAL A C 1
ATOM 1483 O O . VAL A 1 198 ? -5.844 0.570 12.911 1.00 74.81 198 VAL A O 1
ATOM 1486 N N . ALA A 1 199 ? -7.730 -0.533 12.423 1.00 78.50 199 ALA A N 1
ATOM 1487 C CA . ALA A 1 199 ? -8.617 0.450 13.032 1.00 78.50 199 ALA A CA 1
ATOM 1488 C C . ALA A 1 199 ? -8.422 0.541 14.555 1.00 78.50 199 ALA A C 1
ATOM 1490 O O . ALA A 1 199 ? -8.466 1.638 15.104 1.00 78.50 199 ALA A O 1
ATOM 1491 N N . ASP A 1 200 ? -8.130 -0.580 15.228 1.00 84.88 200 ASP A N 1
ATOM 1492 C CA . ASP A 1 200 ? -7.735 -0.567 16.641 1.00 84.88 200 ASP A CA 1
ATOM 1493 C C . ASP A 1 200 ? -6.409 0.176 16.845 1.00 84.88 200 ASP A C 1
ATOM 1495 O O . ASP A 1 200 ? -6.307 1.006 17.744 1.00 84.88 200 ASP A O 1
ATOM 1499 N N . LEU A 1 201 ? -5.400 -0.075 16.000 1.00 86.81 201 LEU A N 1
ATOM 1500 C CA . LEU A 1 201 ? -4.125 0.654 16.060 1.00 86.81 201 LEU A CA 1
ATOM 1501 C C . LEU A 1 201 ? -4.312 2.159 15.825 1.00 86.81 201 LEU A C 1
ATOM 1503 O O . LEU A 1 201 ? -3.773 2.977 16.570 1.00 86.81 201 LEU A O 1
ATOM 1507 N N . ALA A 1 202 ? -5.109 2.529 14.823 1.00 83.44 202 ALA A N 1
ATOM 1508 C CA . ALA A 1 202 ? -5.424 3.920 14.525 1.00 83.44 202 ALA A CA 1
ATOM 1509 C C . ALA A 1 202 ? -6.115 4.599 15.718 1.00 83.44 202 ALA A C 1
ATOM 1511 O O . ALA A 1 202 ? -5.750 5.711 16.092 1.00 83.44 202 ALA A O 1
ATOM 1512 N N . ALA A 1 203 ? -7.047 3.908 16.377 1.00 90.12 203 ALA A N 1
ATOM 1513 C CA . ALA A 1 203 ? -7.744 4.441 17.542 1.00 90.12 203 ALA A CA 1
ATOM 1514 C C . ALA A 1 203 ? -6.804 4.698 18.735 1.00 90.12 203 ALA A C 1
ATOM 1516 O O . ALA A 1 203 ? -6.990 5.672 19.455 1.00 90.12 203 ALA A O 1
ATOM 1517 N N . LYS A 1 204 ? -5.750 3.893 18.913 1.00 93.38 204 LYS A N 1
ATOM 1518 C CA . LYS A 1 204 ? -4.739 4.105 19.967 1.00 93.38 204 LYS A CA 1
ATOM 1519 C C . LYS A 1 204 ? -3.771 5.260 19.701 1.00 93.38 204 LYS A C 1
ATOM 1521 O O . LYS A 1 204 ? -3.058 5.673 20.610 1.00 93.38 204 LYS A O 1
ATOM 1526 N N . THR A 1 205 ? -3.718 5.764 18.467 1.00 90.06 205 THR A N 1
ATOM 1527 C CA . THR A 1 205 ? -2.695 6.724 18.022 1.00 90.06 205 THR A CA 1
ATOM 1528 C C . THR A 1 205 ? -2.631 8.012 18.854 1.00 90.06 205 THR A C 1
ATOM 1530 O O . THR A 1 205 ? -1.513 8.439 19.126 1.00 90.06 205 THR A O 1
ATOM 1533 N N . PRO A 1 206 ? -3.747 8.637 19.288 1.00 89.69 206 PRO A N 1
ATOM 1534 C CA . PRO A 1 206 ? -3.678 9.824 20.144 1.00 89.69 206 PRO A CA 1
ATOM 1535 C C . PRO A 1 206 ? -2.920 9.558 21.448 1.00 89.69 206 PRO A C 1
ATOM 1537 O O . PRO A 1 206 ? -2.045 10.326 21.810 1.00 89.69 206 PRO A O 1
ATOM 1540 N N . VAL A 1 207 ? -3.172 8.410 22.081 1.00 91.56 207 VAL A N 1
ATOM 1541 C CA . VAL A 1 207 ? -2.539 8.035 23.352 1.00 91.56 207 VAL A CA 1
ATOM 1542 C C . VAL A 1 207 ? -1.041 7.777 23.175 1.00 91.56 207 VAL A C 1
ATOM 1544 O O . VAL A 1 207 ? -0.235 8.215 23.982 1.00 91.56 207 VAL A O 1
ATOM 1547 N N . PHE A 1 208 ? -0.648 7.109 22.085 1.00 88.69 208 PHE A N 1
ATOM 1548 C CA . PHE A 1 208 ? 0.770 6.904 21.765 1.00 88.69 208 PHE A CA 1
ATOM 1549 C C . PHE A 1 208 ? 1.508 8.197 21.407 1.00 88.69 208 PHE A C 1
ATOM 1551 O O . PHE A 1 208 ? 2.721 8.268 21.588 1.00 88.69 208 PHE A O 1
ATOM 1558 N N . ARG A 1 209 ? 0.804 9.192 20.853 1.00 84.75 209 ARG A N 1
ATOM 1559 C CA . ARG A 1 209 ? 1.397 10.486 20.516 1.00 84.75 209 ARG A CA 1
ATOM 1560 C C . ARG A 1 209 ? 1.755 11.261 21.776 1.00 84.75 209 ARG A C 1
ATOM 1562 O O . ARG A 1 209 ? 2.885 11.724 21.848 1.00 84.75 209 ARG A O 1
ATOM 1569 N N . ASP A 1 210 ? 0.842 11.335 22.741 1.00 84.88 210 ASP A N 1
ATOM 1570 C CA . ASP A 1 210 ? 1.083 12.029 24.011 1.00 84.88 210 ASP A CA 1
ATOM 1571 C C . ASP A 1 210 ? 2.338 11.463 24.711 1.00 84.88 210 ASP A C 1
ATOM 1573 O O . ASP A 1 210 ? 3.235 12.213 25.075 1.00 84.88 210 ASP A O 1
ATOM 1577 N N . GLU A 1 211 ? 2.501 10.134 24.755 1.00 83.94 211 GLU A N 1
ATOM 1578 C CA . GLU A 1 211 ? 3.714 9.505 25.318 1.00 83.94 211 GLU A CA 1
ATOM 1579 C C . GLU A 1 211 ? 4.990 9.783 24.528 1.00 83.94 211 GLU A C 1
ATOM 1581 O O . GLU A 1 211 ? 6.082 9.824 25.092 1.00 83.94 211 GLU A O 1
ATOM 1586 N N . LEU A 1 212 ? 4.886 9.889 23.202 1.00 77.81 212 LEU A N 1
ATOM 1587 C CA . LEU A 1 212 ? 6.036 10.209 22.367 1.00 77.81 212 LEU A CA 1
ATOM 1588 C C . LEU A 1 212 ? 6.489 11.647 22.623 1.00 77.81 212 LEU A C 1
ATOM 1590 O O . LEU A 1 212 ? 7.690 11.894 22.688 1.00 77.81 212 LEU A O 1
ATOM 1594 N N . GLU A 1 213 ? 5.546 12.576 22.764 1.00 78.81 213 GLU A N 1
ATOM 1595 C CA . GLU A 1 213 ? 5.823 13.975 23.086 1.00 78.81 213 GLU A CA 1
ATOM 1596 C C . GLU A 1 213 ? 6.469 14.098 24.475 1.00 78.81 213 GLU A C 1
ATOM 1598 O O . GLU A 1 213 ? 7.515 14.740 24.594 1.00 78.81 213 GLU A O 1
ATOM 1603 N N . ASP A 1 214 ? 5.954 13.380 25.478 1.00 74.94 214 ASP A N 1
ATOM 1604 C CA . ASP A 1 214 ? 6.549 13.310 26.820 1.00 74.94 214 ASP A CA 1
ATOM 1605 C C . ASP A 1 214 ? 7.948 12.671 26.806 1.00 74.94 214 ASP A C 1
ATOM 1607 O O . ASP A 1 214 ? 8.885 13.172 27.434 1.00 74.94 214 ASP A O 1
ATOM 1611 N N . ALA A 1 215 ? 8.128 11.580 26.053 1.00 70.31 215 ALA A N 1
ATOM 1612 C CA . ALA A 1 215 ? 9.419 10.913 25.920 1.00 70.31 215 ALA A CA 1
ATOM 1613 C C . ALA A 1 215 ? 10.460 11.801 25.227 1.00 70.31 215 ALA A C 1
ATOM 1615 O O . ALA A 1 215 ? 11.620 11.785 25.627 1.00 70.31 215 ALA A O 1
ATOM 1616 N N . ILE A 1 216 ? 10.064 12.570 24.206 1.00 69.38 216 ILE A N 1
ATOM 1617 C CA . ILE A 1 216 ? 10.946 13.531 23.531 1.00 69.38 216 ILE A CA 1
ATOM 1618 C C . ILE A 1 216 ? 11.319 14.666 24.485 1.00 69.38 216 ILE A C 1
ATOM 1620 O O . ILE A 1 216 ? 12.497 15.000 24.570 1.00 69.38 216 ILE A O 1
ATOM 1624 N N . GLY A 1 217 ? 10.358 15.210 25.238 1.00 63.25 217 GLY A N 1
ATOM 1625 C CA . GLY A 1 217 ? 10.623 16.255 26.229 1.00 63.25 217 GLY A CA 1
ATOM 1626 C C . GLY A 1 217 ? 11.600 15.809 27.322 1.00 63.25 217 GLY A C 1
ATOM 1627 O O . GLY A 1 217 ? 12.463 16.580 27.729 1.00 63.25 217 GLY A O 1
ATOM 1628 N N . GLY A 1 218 ? 11.531 14.543 27.744 1.00 59.84 218 GLY A N 1
ATOM 1629 C CA . GLY A 1 218 ? 12.450 13.974 28.734 1.00 59.84 218 GLY A CA 1
ATOM 1630 C C . GLY A 1 218 ? 13.884 13.741 28.239 1.00 59.84 218 GLY A C 1
ATOM 1631 O O . GLY A 1 218 ? 14.786 13.596 29.063 1.00 59.84 218 GLY A O 1
ATOM 1632 N N . LEU A 1 219 ? 14.127 13.712 26.921 1.00 59.38 219 LEU A N 1
ATOM 1633 C CA . LEU A 1 219 ? 15.481 13.560 26.365 1.00 59.38 219 LEU A CA 1
ATOM 1634 C C . LEU A 1 219 ? 16.333 14.827 26.515 1.00 59.38 219 LEU A C 1
ATOM 1636 O O . LEU A 1 219 ? 17.559 14.721 26.506 1.00 59.38 219 LEU A O 1
ATOM 1640 N N . ASP A 1 220 ? 15.708 15.997 26.665 1.00 60.59 220 ASP A N 1
ATOM 1641 C CA . ASP A 1 220 ? 16.409 17.278 26.805 1.00 60.59 220 ASP A CA 1
ATOM 1642 C C . ASP A 1 220 ? 16.948 17.515 28.232 1.00 60.59 220 ASP A C 1
ATOM 1644 O O . ASP A 1 220 ? 17.848 18.335 28.419 1.00 60.59 220 ASP A O 1
ATOM 1648 N N . ASP A 1 221 ? 16.453 16.775 29.231 1.00 57.19 221 ASP A N 1
ATOM 1649 C CA . ASP A 1 221 ? 16.708 17.044 30.654 1.00 57.19 221 ASP A CA 1
ATOM 1650 C C . ASP A 1 221 ? 17.786 16.148 31.312 1.00 57.19 221 ASP A C 1
ATOM 1652 O O . ASP A 1 221 ? 17.951 16.189 32.532 1.00 57.19 221 ASP A O 1
ATOM 1656 N N . ASP A 1 222 ? 18.546 15.341 30.550 1.00 57.47 222 ASP A N 1
ATOM 1657 C CA . ASP A 1 222 ? 19.583 14.392 31.042 1.00 57.47 222 ASP A CA 1
ATOM 1658 C C . ASP A 1 222 ? 19.102 13.416 32.154 1.00 57.47 222 ASP A C 1
ATOM 1660 O O . ASP A 1 222 ? 19.879 12.633 32.717 1.00 57.47 222 ASP A O 1
ATOM 1664 N N . ALA A 1 223 ? 17.807 13.421 32.471 1.00 55.34 223 ALA A N 1
ATOM 1665 C CA . ALA A 1 223 ? 17.179 12.542 33.435 1.00 55.34 223 ALA A CA 1
ATOM 1666 C C . ALA A 1 223 ? 16.897 11.198 32.761 1.00 55.34 223 ALA A C 1
ATOM 1668 O O . ALA A 1 223 ? 16.243 11.119 31.721 1.00 55.34 223 ALA A O 1
ATOM 1669 N N . ALA A 1 224 ? 17.388 10.109 33.356 1.00 49.81 224 ALA A N 1
ATOM 1670 C CA . ALA A 1 224 ? 16.998 8.776 32.919 1.00 49.81 224 ALA A CA 1
ATOM 1671 C C . ALA A 1 224 ? 15.462 8.668 32.975 1.00 49.81 224 ALA A C 1
ATOM 1673 O O . ALA A 1 224 ? 14.879 9.103 33.970 1.00 49.81 224 ALA A O 1
ATOM 1674 N N . PRO A 1 225 ? 14.796 8.095 31.957 1.00 52.12 225 PRO A N 1
ATOM 1675 C CA . PRO A 1 225 ? 13.349 7.961 31.982 1.00 52.12 225 PRO A CA 1
ATOM 1676 C C . PRO A 1 225 ? 12.953 7.022 33.129 1.00 52.12 225 PRO A C 1
ATOM 1678 O O . PRO A 1 225 ? 13.022 5.801 33.008 1.00 52.12 225 PRO A O 1
ATOM 1681 N N . GLU A 1 226 ? 12.549 7.596 34.263 1.00 53.34 226 GLU A N 1
ATOM 1682 C CA . GLU A 1 226 ? 11.939 6.867 35.384 1.00 53.34 226 GLU A CA 1
ATOM 1683 C C . GLU A 1 226 ? 10.502 6.421 35.043 1.00 53.34 226 GLU A C 1
ATOM 1685 O O . GLU A 1 226 ? 9.915 5.588 35.737 1.00 53.34 226 GLU A O 1
ATOM 1690 N N . SER A 1 227 ? 9.939 6.944 33.947 1.00 57.81 227 SER A N 1
ATOM 1691 C CA . SER A 1 227 ? 8.578 6.669 33.496 1.00 57.81 227 SER A CA 1
ATOM 1692 C C . SER A 1 227 ? 8.451 5.304 32.808 1.00 57.81 227 SER A C 1
ATOM 1694 O O . SER A 1 227 ? 9.089 5.009 31.797 1.00 57.81 227 SER A O 1
ATOM 1696 N N . THR A 1 228 ? 7.564 4.467 33.351 1.00 68.12 228 THR A N 1
ATOM 1697 C CA . THR A 1 228 ? 7.225 3.140 32.806 1.00 68.12 228 THR A CA 1
ATOM 1698 C C . THR A 1 228 ? 6.258 3.195 31.613 1.00 68.12 228 THR A C 1
ATOM 1700 O O . THR A 1 228 ? 6.102 2.187 30.915 1.00 68.12 228 THR A O 1
ATOM 1703 N N . LEU A 1 229 ? 5.637 4.351 31.346 1.00 79.12 229 LEU A N 1
ATOM 1704 C CA . LEU A 1 229 ? 4.571 4.505 30.351 1.00 79.12 229 LEU A CA 1
ATOM 1705 C C . LEU A 1 229 ? 5.079 4.526 28.895 1.00 79.12 229 LEU A C 1
ATOM 1707 O O . LEU A 1 229 ? 4.573 3.712 28.115 1.00 79.12 229 LEU A O 1
ATOM 1711 N N . PRO A 1 230 ? 6.146 5.267 28.519 1.00 79.44 230 PRO A N 1
ATOM 1712 C CA . PRO A 1 230 ? 6.700 5.204 27.164 1.00 79.44 230 PRO A CA 1
ATOM 1713 C C . PRO A 1 230 ? 7.179 3.798 26.792 1.00 79.44 230 PRO A C 1
ATOM 1715 O O . PRO A 1 230 ? 6.940 3.307 25.687 1.00 79.44 230 PRO A O 1
ATOM 1718 N N . GLY A 1 231 ? 7.814 3.098 27.738 1.00 75.31 231 GLY A N 1
ATOM 1719 C CA . GLY A 1 231 ? 8.219 1.704 27.551 1.00 75.31 231 GLY A CA 1
ATOM 1720 C C . GLY A 1 231 ? 7.020 0.779 27.316 1.00 75.31 231 GLY A C 1
ATOM 1721 O O . GLY A 1 231 ? 7.052 -0.062 26.414 1.00 75.31 231 GLY A O 1
ATOM 1722 N N . ALA A 1 232 ? 5.940 0.953 28.083 1.00 78.88 232 ALA A N 1
ATOM 1723 C CA . ALA A 1 232 ? 4.703 0.196 27.909 1.00 78.88 232 ALA A CA 1
ATOM 1724 C C . ALA A 1 232 ? 4.012 0.495 26.566 1.00 78.88 232 ALA A C 1
ATOM 1726 O O . ALA A 1 232 ? 3.534 -0.438 25.915 1.00 78.88 232 ALA A O 1
ATOM 1727 N N . ALA A 1 233 ? 4.012 1.754 26.120 1.00 83.94 233 ALA A N 1
ATOM 1728 C CA . ALA A 1 233 ? 3.481 2.173 24.827 1.00 83.94 233 ALA A CA 1
ATOM 1729 C C . ALA A 1 233 ? 4.211 1.478 23.665 1.00 83.94 233 ALA A C 1
ATOM 1731 O O . ALA A 1 233 ? 3.573 0.831 22.829 1.00 83.94 233 ALA A O 1
ATOM 1732 N N . TRP A 1 234 ? 5.550 1.512 23.662 1.00 81.75 234 TRP A N 1
ATOM 1733 C CA . TRP A 1 234 ? 6.367 0.831 22.652 1.00 81.75 234 TRP A CA 1
ATOM 1734 C C . TRP A 1 234 ? 6.162 -0.685 22.655 1.00 81.75 234 TRP A C 1
ATOM 1736 O O . TRP A 1 234 ? 5.954 -1.285 21.598 1.00 81.75 234 TRP A O 1
ATOM 1746 N N . LEU A 1 235 ? 6.174 -1.320 23.831 1.00 79.56 235 LEU A N 1
ATOM 1747 C CA . LEU A 1 235 ? 5.929 -2.761 23.950 1.00 79.56 235 LEU A CA 1
ATOM 1748 C C . LEU A 1 235 ? 4.528 -3.144 23.454 1.00 79.56 235 LEU A C 1
ATOM 1750 O O . LEU A 1 235 ? 4.381 -4.151 22.756 1.00 79.56 235 LEU A O 1
ATOM 1754 N N . GLY A 1 236 ? 3.511 -2.339 23.773 1.00 79.19 236 GLY A N 1
ATOM 1755 C CA . GLY A 1 236 ? 2.146 -2.508 23.279 1.00 79.19 236 GLY A CA 1
ATOM 1756 C C . GLY A 1 236 ? 2.079 -2.441 21.753 1.00 79.19 236 GLY A C 1
ATOM 1757 O O . GLY A 1 236 ? 1.520 -3.343 21.127 1.00 79.19 236 GLY A O 1
ATOM 1758 N N . LEU A 1 237 ? 2.719 -1.432 21.154 1.00 84.62 237 LEU A N 1
ATOM 1759 C CA . LEU A 1 237 ? 2.775 -1.238 19.705 1.00 84.62 237 LEU A CA 1
ATOM 1760 C C . LEU A 1 237 ? 3.480 -2.401 18.988 1.00 84.62 237 LEU A C 1
ATOM 1762 O O . LEU A 1 237 ? 2.926 -2.966 18.044 1.00 84.62 237 LEU A O 1
ATOM 1766 N N . PHE A 1 238 ? 4.668 -2.814 19.446 1.00 79.88 238 PHE A N 1
ATOM 1767 C CA . PHE A 1 238 ? 5.396 -3.939 18.843 1.00 79.88 238 PHE A CA 1
ATOM 1768 C C . PHE A 1 238 ? 4.633 -5.259 18.965 1.00 79.88 238 PHE A C 1
ATOM 1770 O O . PHE A 1 238 ? 4.589 -6.038 18.009 1.00 79.88 238 PHE A O 1
ATOM 1777 N N . ARG A 1 239 ? 3.998 -5.510 20.116 1.00 85.81 239 ARG A N 1
ATOM 1778 C CA . ARG A 1 239 ? 3.146 -6.688 20.318 1.00 85.81 239 ARG A CA 1
ATOM 1779 C C . ARG A 1 239 ? 1.967 -6.689 19.348 1.00 85.81 239 ARG A C 1
ATOM 1781 O O . ARG A 1 239 ? 1.656 -7.731 18.774 1.00 85.81 239 ARG A O 1
ATOM 1788 N N . ASP A 1 240 ? 1.318 -5.545 19.163 1.00 85.44 240 ASP A N 1
ATOM 1789 C CA . ASP A 1 240 ? 0.172 -5.414 18.268 1.00 85.44 240 ASP A CA 1
ATOM 1790 C C . ASP A 1 240 ? 0.593 -5.580 16.794 1.00 85.44 240 ASP A C 1
ATOM 1792 O O . ASP A 1 240 ? -0.056 -6.329 16.062 1.00 85.44 240 ASP A O 1
ATOM 1796 N N . PHE A 1 241 ? 1.735 -5.020 16.374 1.00 78.31 241 PHE A N 1
ATOM 1797 C CA . PHE A 1 241 ? 2.315 -5.285 15.049 1.00 78.31 241 PHE A CA 1
ATOM 1798 C C . PHE A 1 241 ? 2.651 -6.762 14.836 1.00 78.31 241 PHE A C 1
ATOM 1800 O O . PHE A 1 241 ? 2.309 -7.321 13.795 1.00 78.31 241 PHE A O 1
ATOM 1807 N N . ALA A 1 242 ? 3.287 -7.413 15.815 1.00 73.06 242 ALA A N 1
ATOM 1808 C CA . ALA A 1 242 ? 3.604 -8.838 15.748 1.00 73.06 242 ALA A CA 1
ATOM 1809 C C . ALA A 1 242 ? 2.336 -9.699 15.657 1.00 73.06 242 ALA A C 1
ATOM 1811 O O . ALA A 1 242 ? 2.295 -10.686 14.927 1.00 73.06 242 ALA A O 1
ATOM 1812 N N . ARG A 1 243 ? 1.274 -9.320 16.372 1.00 73.25 243 ARG A N 1
ATOM 1813 C CA . ARG A 1 243 ? -0.009 -10.024 16.328 1.00 73.25 243 ARG A CA 1
ATOM 1814 C C . ARG A 1 243 ? -0.691 -9.874 14.972 1.00 73.25 243 ARG A C 1
ATOM 1816 O O . ARG A 1 243 ? -1.177 -10.865 14.430 1.00 73.25 243 ARG A O 1
ATOM 1823 N N . LEU A 1 244 ? -0.718 -8.663 14.422 1.00 73.38 244 LEU A N 1
ATOM 1824 C CA . LEU A 1 244 ? -1.299 -8.414 13.105 1.00 73.38 244 LEU A CA 1
ATOM 1825 C C . LEU A 1 244 ? -0.490 -9.112 12.005 1.00 73.38 244 LEU A C 1
ATOM 1827 O O . LEU A 1 244 ? -1.083 -9.745 11.139 1.00 73.38 244 LEU A O 1
ATOM 1831 N N . SER A 1 245 ? 0.844 -9.107 12.076 1.00 68.69 245 SER A N 1
ATOM 1832 C CA . SER A 1 245 ? 1.689 -9.818 11.106 1.00 68.69 245 SER A CA 1
ATOM 1833 C C . SER A 1 245 ? 1.577 -11.346 11.215 1.00 68.69 245 SER A C 1
ATOM 1835 O O . SER A 1 245 ? 1.617 -12.046 10.201 1.00 68.69 245 SER A O 1
ATOM 1837 N N . GLN A 1 246 ? 1.362 -11.888 12.418 1.00 61.75 246 GLN A N 1
ATOM 1838 C CA . GLN A 1 246 ? 1.058 -13.309 12.613 1.00 61.75 246 GLN A CA 1
ATOM 1839 C C . GLN A 1 246 ? -0.325 -13.687 12.082 1.00 61.75 246 GLN A C 1
ATOM 1841 O O . GLN A 1 246 ? -0.457 -14.745 11.472 1.00 61.75 246 GLN A O 1
ATOM 1846 N N . ALA A 1 247 ? -1.343 -12.840 12.263 1.00 56.91 247 ALA A N 1
ATOM 1847 C CA . ALA A 1 247 ? -2.667 -13.077 11.689 1.00 56.91 247 ALA A CA 1
ATOM 1848 C C . ALA A 1 247 ? -2.586 -13.212 10.158 1.00 56.91 247 ALA A C 1
ATOM 1850 O O . ALA A 1 247 ? -3.156 -14.149 9.604 1.00 56.91 247 ALA A O 1
ATOM 1851 N N . VAL A 1 248 ? -1.767 -12.373 9.512 1.00 50.66 248 VAL A N 1
ATOM 1852 C CA . VAL A 1 248 ? -1.443 -12.475 8.079 1.00 50.66 248 VAL A CA 1
ATOM 1853 C C . VAL A 1 248 ? -0.727 -13.798 7.757 1.00 50.66 248 VAL A C 1
ATOM 1855 O O . VAL A 1 248 ? -1.086 -14.493 6.808 1.00 50.66 248 VAL A O 1
ATOM 1858 N N . SER A 1 249 ? 0.236 -14.199 8.592 1.00 42.69 249 SER A N 1
ATOM 1859 C CA . SER A 1 249 ? 1.101 -15.373 8.386 1.00 42.69 249 SER A CA 1
ATOM 1860 C C . SER A 1 249 ? 0.420 -16.738 8.562 1.00 42.69 249 SER A C 1
ATOM 1862 O O . SER A 1 249 ? 0.940 -17.746 8.091 1.00 42.69 249 SER A O 1
ATOM 1864 N N . VAL A 1 250 ? -0.724 -16.819 9.248 1.00 45.94 250 VAL A N 1
ATOM 1865 C CA . VAL A 1 250 ? -1.450 -18.092 9.445 1.00 45.94 250 VAL A CA 1
ATOM 1866 C C . VAL A 1 250 ? -2.339 -18.436 8.232 1.00 45.94 250 VAL A C 1
ATOM 1868 O O . VAL A 1 250 ? -2.778 -19.576 8.090 1.00 45.94 250 VAL A O 1
ATOM 1871 N N . GLY A 1 251 ? -2.562 -17.491 7.309 1.00 40.94 251 GLY A N 1
ATOM 1872 C CA . GLY A 1 251 ? -3.301 -17.714 6.053 1.00 40.94 251 GLY A CA 1
ATOM 1873 C C . GLY A 1 251 ? -2.428 -17.983 4.839 1.00 40.94 251 GLY A C 1
ATOM 1874 O O . GLY A 1 251 ? -2.862 -18.654 3.905 1.00 40.94 251 GLY A O 1
ATOM 1875 N N . THR A 1 252 ? -1.195 -17.491 4.854 1.00 42.84 252 THR A N 1
ATOM 1876 C CA . THR A 1 252 ? -0.178 -17.772 3.846 1.00 42.84 252 THR A CA 1
ATOM 1877 C C . THR A 1 252 ? 0.822 -18.744 4.442 1.00 42.84 252 THR A C 1
ATOM 1879 O O . THR A 1 252 ? 1.614 -18.385 5.303 1.00 42.84 252 THR A O 1
ATOM 1882 N N . SER A 1 253 ? 0.788 -20.004 4.003 1.00 41.34 253 SER A N 1
ATOM 1883 C CA . SER A 1 253 ? 1.811 -20.992 4.354 1.00 41.34 253 SER A CA 1
ATOM 1884 C C . SER A 1 253 ? 3.209 -20.394 4.152 1.00 41.34 253 SER A C 1
ATOM 1886 O O . SER A 1 253 ? 3.692 -20.272 3.026 1.00 41.34 253 SER A O 1
ATOM 1888 N N . LEU A 1 254 ? 3.876 -20.040 5.253 1.00 42.38 254 LEU A N 1
ATOM 1889 C CA . LEU A 1 254 ? 5.245 -19.517 5.280 1.00 42.38 254 LEU A CA 1
ATOM 1890 C C . LEU A 1 254 ? 6.276 -20.498 4.694 1.00 42.38 254 LEU A C 1
ATOM 1892 O O . LEU A 1 254 ? 7.419 -20.117 4.468 1.00 42.38 254 LEU A O 1
ATOM 1896 N N . GLN A 1 255 ? 5.884 -21.739 4.385 1.00 44.00 255 GLN A N 1
ATOM 1897 C CA . GLN A 1 255 ? 6.720 -22.675 3.632 1.00 44.00 255 GLN A CA 1
ATOM 1898 C C . GLN A 1 255 ? 6.754 -22.400 2.115 1.00 44.00 255 GLN A C 1
ATOM 1900 O O . GLN A 1 255 ? 7.577 -22.995 1.424 1.00 44.00 255 GLN A O 1
ATOM 1905 N N . ALA A 1 256 ? 5.919 -21.492 1.591 1.00 46.72 256 ALA A N 1
ATOM 1906 C CA . ALA A 1 256 ? 5.891 -21.118 0.173 1.00 46.72 256 ALA A CA 1
ATOM 1907 C C . ALA A 1 256 ? 6.554 -19.763 -0.146 1.00 46.72 256 ALA A C 1
ATOM 1909 O O . ALA A 1 256 ? 6.745 -19.453 -1.320 1.00 46.72 256 ALA A O 1
ATOM 1910 N N . HIS A 1 257 ? 6.967 -18.970 0.852 1.00 47.25 257 HIS A N 1
ATOM 1911 C CA . HIS A 1 257 ? 7.708 -17.723 0.621 1.00 47.25 257 HIS A CA 1
ATOM 1912 C C . HIS A 1 257 ? 9.190 -18.002 0.333 1.00 47.25 257 HIS A C 1
ATOM 1914 O O . HIS A 1 257 ? 10.084 -17.537 1.036 1.00 47.25 257 HIS A O 1
ATOM 1920 N N . ARG A 1 258 ? 9.479 -18.753 -0.737 1.00 60.94 258 ARG A N 1
ATOM 1921 C CA . ARG A 1 258 ? 10.732 -18.492 -1.447 1.00 60.94 258 ARG A CA 1
ATOM 1922 C C . ARG A 1 258 ? 10.607 -17.064 -1.960 1.00 60.94 258 ARG A C 1
ATOM 1924 O O . ARG A 1 258 ? 9.672 -16.775 -2.703 1.00 60.94 258 ARG A O 1
ATOM 1931 N N . ILE A 1 259 ? 11.488 -16.176 -1.495 1.00 73.19 259 ILE A N 1
ATOM 1932 C CA . ILE A 1 259 ? 11.629 -14.841 -2.079 1.00 73.19 259 ILE A CA 1
ATOM 1933 C C . ILE A 1 259 ? 11.741 -15.052 -3.585 1.00 73.19 259 ILE A C 1
ATOM 1935 O O . ILE A 1 259 ? 12.561 -15.860 -4.029 1.00 73.19 259 ILE A O 1
ATOM 1939 N N . ASP A 1 260 ? 10.853 -14.407 -4.338 1.00 82.56 260 ASP A N 1
ATOM 1940 C CA . ASP A 1 260 ? 10.806 -14.570 -5.782 1.00 82.56 260 ASP A CA 1
ATOM 1941 C C . ASP A 1 260 ? 12.191 -14.212 -6.347 1.00 82.56 260 ASP A C 1
ATOM 1943 O O . ASP A 1 260 ? 12.673 -13.107 -6.071 1.00 82.56 260 ASP A O 1
ATOM 1947 N N . PRO A 1 261 ? 12.873 -15.117 -7.075 1.00 87.50 261 PRO A N 1
ATOM 1948 C CA . PRO A 1 261 ? 14.231 -14.874 -7.567 1.00 87.50 261 PRO A CA 1
ATOM 1949 C C . PRO A 1 261 ? 14.345 -13.585 -8.389 1.00 87.50 261 PRO A C 1
ATOM 1951 O O . PRO A 1 261 ? 15.426 -12.999 -8.454 1.00 87.50 261 PRO A O 1
ATOM 1954 N N . ILE A 1 262 ? 13.232 -13.101 -8.951 1.00 89.12 262 ILE A N 1
ATOM 1955 C CA . ILE A 1 262 ? 13.187 -11.842 -9.690 1.00 89.12 262 ILE A CA 1
ATOM 1956 C C . ILE A 1 262 ? 13.606 -10.629 -8.855 1.00 89.12 262 ILE A C 1
ATOM 1958 O O . ILE A 1 262 ? 14.227 -9.725 -9.396 1.00 89.12 262 ILE A O 1
ATOM 1962 N N . PHE A 1 263 ? 13.356 -10.612 -7.541 1.00 88.06 263 PHE A N 1
ATOM 1963 C CA . PHE A 1 263 ? 13.787 -9.498 -6.689 1.00 88.06 263 PHE A CA 1
ATOM 1964 C C . PHE A 1 263 ? 15.312 -9.390 -6.629 1.00 88.06 263 PHE A C 1
ATOM 1966 O O . PHE A 1 263 ? 15.857 -8.294 -6.717 1.00 88.06 263 PHE A O 1
ATOM 1973 N N . ALA A 1 264 ? 16.006 -10.527 -6.528 1.00 89.50 264 ALA A N 1
ATOM 1974 C CA . ALA A 1 264 ? 17.464 -10.548 -6.539 1.00 89.50 264 ALA A CA 1
ATOM 1975 C C . ALA A 1 264 ? 18.023 -10.150 -7.913 1.00 89.50 264 ALA A C 1
ATOM 1977 O O . ALA A 1 264 ? 19.035 -9.460 -7.984 1.00 89.50 264 ALA A O 1
ATOM 1978 N N . ALA A 1 265 ? 17.362 -10.555 -9.001 1.00 90.25 265 ALA A N 1
ATOM 1979 C CA . ALA A 1 265 ? 17.762 -10.172 -10.352 1.00 90.25 265 ALA A CA 1
ATOM 1980 C C . ALA A 1 265 ? 17.569 -8.667 -10.617 1.00 90.25 265 ALA A C 1
ATOM 1982 O O . ALA A 1 265 ? 18.468 -8.030 -11.157 1.00 90.25 265 ALA A O 1
ATOM 1983 N N . ILE A 1 266 ? 16.443 -8.089 -10.174 1.00 90.12 266 ILE A N 1
ATOM 1984 C CA . ILE A 1 266 ? 16.177 -6.643 -10.257 1.00 90.12 266 ILE A CA 1
ATOM 1985 C C . ILE A 1 266 ? 17.269 -5.863 -9.526 1.00 90.12 266 ILE A C 1
ATOM 1987 O O . ILE A 1 266 ? 17.800 -4.897 -10.066 1.00 90.12 266 ILE A O 1
ATOM 1991 N N . GLU A 1 267 ? 17.629 -6.295 -8.316 1.00 91.19 267 GLU A N 1
ATOM 1992 C CA . GLU A 1 267 ? 18.629 -5.589 -7.518 1.00 91.19 267 GLU A CA 1
ATOM 1993 C C . GLU A 1 267 ? 20.031 -5.666 -8.135 1.00 91.19 267 GLU A C 1
ATOM 1995 O O . GLU A 1 267 ? 20.729 -4.656 -8.175 1.00 91.19 267 GLU A O 1
ATOM 2000 N N . ARG A 1 268 ? 20.436 -6.824 -8.681 1.00 91.75 268 ARG A N 1
ATOM 2001 C CA . ARG A 1 268 ? 21.722 -6.939 -9.389 1.00 91.75 268 ARG A CA 1
ATOM 2002 C C . ARG A 1 268 ? 21.790 -6.022 -10.609 1.00 91.75 268 ARG A C 1
ATOM 2004 O O . ARG A 1 268 ? 22.773 -5.300 -10.758 1.00 91.75 268 ARG A O 1
ATOM 2011 N N . HIS A 1 269 ? 20.739 -5.998 -11.430 1.00 93.31 269 HIS A N 1
ATOM 2012 C CA . HIS A 1 269 ? 20.694 -5.101 -12.582 1.00 93.31 269 HIS A CA 1
ATOM 2013 C C . HIS A 1 269 ? 20.692 -3.628 -12.155 1.00 93.31 269 HIS A C 1
ATOM 2015 O O . HIS A 1 269 ? 21.423 -2.832 -12.731 1.00 93.31 269 HIS A O 1
ATOM 2021 N N . ARG A 1 270 ? 19.955 -3.261 -11.097 1.00 91.19 270 ARG A N 1
ATOM 2022 C CA . ARG A 1 270 ? 19.949 -1.892 -10.555 1.00 91.19 270 ARG A CA 1
ATOM 2023 C C . ARG A 1 270 ? 21.349 -1.429 -10.149 1.00 91.19 270 ARG A C 1
ATOM 2025 O O . ARG A 1 270 ? 21.732 -0.317 -10.488 1.00 91.19 270 ARG A O 1
ATOM 2032 N N . LEU A 1 271 ? 22.113 -2.282 -9.469 1.00 90.56 271 LEU A N 1
ATOM 2033 C CA . LEU A 1 271 ? 23.492 -1.972 -9.083 1.00 90.56 271 LEU A CA 1
ATOM 2034 C C . LEU A 1 271 ? 24.421 -1.832 -10.302 1.00 90.56 271 LEU A C 1
ATOM 2036 O O . LEU A 1 271 ? 25.301 -0.973 -10.300 1.00 90.56 271 LEU A O 1
ATOM 2040 N N . ALA A 1 272 ? 24.227 -2.647 -11.343 1.00 89.25 272 ALA A N 1
ATOM 2041 C CA . ALA A 1 272 ? 25.008 -2.555 -12.576 1.00 89.25 272 ALA A CA 1
ATOM 2042 C C . ALA A 1 272 ? 24.678 -1.287 -13.391 1.00 89.25 272 ALA A C 1
ATOM 2044 O O . ALA A 1 272 ? 25.590 -0.609 -13.858 1.00 89.25 272 ALA A O 1
ATOM 2045 N N . ASP A 1 273 ? 23.396 -0.926 -13.490 1.00 87.44 273 ASP A N 1
ATOM 2046 C CA . ASP A 1 273 ? 22.909 0.322 -14.098 1.00 87.44 273 ASP A CA 1
ATOM 2047 C C . ASP A 1 273 ? 23.468 1.555 -13.365 1.00 87.44 273 ASP A C 1
ATOM 2049 O O . ASP A 1 273 ? 24.007 2.466 -13.990 1.00 87.44 273 ASP A O 1
ATOM 2053 N N . GLU A 1 274 ? 23.445 1.562 -12.028 1.00 88.56 274 GLU A N 1
ATOM 2054 C CA . GLU A 1 274 ? 24.049 2.635 -11.224 1.00 88.56 274 GLU A CA 1
ATOM 2055 C C . GLU A 1 274 ? 25.556 2.788 -11.499 1.00 88.56 274 GLU A C 1
ATOM 2057 O O . GLU A 1 274 ? 26.040 3.909 -11.682 1.00 88.56 274 GLU A O 1
ATOM 2062 N N . ALA A 1 275 ? 26.290 1.676 -11.609 1.00 87.56 275 ALA A N 1
ATOM 2063 C CA . ALA A 1 275 ? 27.708 1.698 -11.964 1.00 87.56 275 ALA A CA 1
ATOM 2064 C C . ALA A 1 275 ? 27.949 2.225 -13.394 1.00 87.56 275 ALA A C 1
ATOM 2066 O O . ALA A 1 275 ? 28.874 3.013 -13.612 1.00 87.56 275 ALA A O 1
ATOM 2067 N N . HIS A 1 276 ? 27.105 1.846 -14.362 1.00 86.88 276 HIS A N 1
ATOM 2068 C CA . HIS A 1 276 ? 27.173 2.355 -15.735 1.00 86.88 276 HIS A CA 1
ATOM 2069 C C . HIS A 1 276 ? 26.907 3.866 -15.800 1.00 86.88 276 HIS A C 1
ATOM 2071 O O . HIS A 1 276 ? 27.659 4.608 -16.441 1.00 86.88 276 HIS A O 1
ATOM 2077 N N . GLN A 1 277 ? 25.905 4.355 -15.066 1.00 87.12 277 GLN A N 1
ATOM 2078 C CA . GLN A 1 277 ? 25.598 5.783 -14.968 1.00 87.12 277 GLN A CA 1
ATOM 2079 C C . GLN A 1 277 ? 26.744 6.581 -14.327 1.00 87.12 277 GLN A C 1
ATOM 2081 O O . GLN A 1 277 ? 27.090 7.662 -14.814 1.00 87.12 277 GLN A O 1
ATOM 2086 N N . GLU A 1 278 ? 27.376 6.060 -13.271 1.00 88.69 278 GLU A N 1
ATOM 2087 C CA . GLU A 1 278 ? 28.522 6.715 -12.630 1.00 88.69 278 GLU A CA 1
ATOM 2088 C C . GLU A 1 278 ? 29.755 6.773 -13.551 1.00 88.69 278 GLU A C 1
ATOM 2090 O O . GLU A 1 278 ? 30.441 7.806 -13.623 1.00 88.69 278 GLU A O 1
ATOM 2095 N N . ALA A 1 279 ? 30.009 5.707 -14.316 1.00 83.69 279 ALA A N 1
ATOM 2096 C CA . ALA A 1 279 ? 31.047 5.691 -15.342 1.00 83.69 279 ALA A CA 1
ATOM 2097 C C . ALA A 1 279 ? 30.759 6.742 -16.434 1.00 83.69 279 ALA A C 1
ATOM 2099 O O . ALA A 1 279 ? 31.629 7.558 -16.759 1.00 83.69 279 ALA A O 1
ATOM 2100 N N . GLY A 1 280 ? 29.515 6.818 -16.921 1.00 84.81 280 GLY A N 1
ATOM 2101 C CA . GLY A 1 280 ? 29.081 7.817 -17.904 1.00 84.81 280 GLY A CA 1
ATOM 2102 C C . GLY A 1 280 ? 29.222 9.260 -17.401 1.00 84.81 280 GLY A C 1
ATOM 2103 O O . GLY A 1 280 ? 29.734 10.135 -18.109 1.00 84.81 280 GLY A O 1
ATOM 2104 N N . ALA A 1 281 ? 28.858 9.514 -16.141 1.00 88.00 281 ALA A N 1
ATOM 2105 C CA . ALA A 1 281 ? 29.060 10.811 -15.498 1.00 88.00 281 ALA A CA 1
ATOM 2106 C C . ALA A 1 281 ? 30.553 11.169 -15.377 1.00 88.00 281 ALA A C 1
ATOM 2108 O O . ALA A 1 281 ? 30.939 12.336 -15.496 1.00 88.00 281 ALA A O 1
ATOM 2109 N N . THR A 1 282 ? 31.418 10.179 -15.162 1.00 85.94 282 THR A N 1
ATOM 2110 C CA . THR A 1 282 ? 32.875 10.365 -15.127 1.00 85.94 282 THR A CA 1
ATOM 2111 C C . THR A 1 282 ? 33.436 10.713 -16.504 1.00 85.94 282 THR A C 1
ATOM 2113 O O . THR A 1 282 ? 34.199 11.676 -16.609 1.00 85.94 282 THR A O 1
ATOM 2116 N N . LEU A 1 283 ? 32.984 10.035 -17.563 1.00 86.38 283 LEU A N 1
ATOM 2117 C CA . LEU A 1 283 ? 33.328 10.373 -18.945 1.00 86.38 283 LEU A CA 1
ATOM 2118 C C . LEU A 1 283 ? 32.894 11.802 -19.306 1.00 86.38 283 LEU A C 1
ATOM 2120 O O . LEU A 1 283 ? 33.701 12.579 -19.817 1.00 86.38 283 LEU A O 1
ATOM 2124 N N . SER A 1 284 ? 31.662 12.191 -18.965 1.00 84.88 284 SER A N 1
ATOM 2125 C CA . SER A 1 284 ? 31.163 13.553 -19.211 1.00 84.88 284 SER A CA 1
ATOM 2126 C C . SER A 1 284 ? 31.990 14.619 -18.483 1.00 84.88 284 SER A C 1
ATOM 2128 O O . SER A 1 284 ? 32.330 15.650 -19.066 1.00 84.88 284 SER A O 1
ATOM 2130 N N . ARG A 1 285 ? 32.385 14.369 -17.225 1.00 90.94 285 ARG A N 1
ATOM 2131 C CA . ARG A 1 285 ? 33.287 15.268 -16.481 1.00 90.94 285 ARG A CA 1
ATOM 2132 C C . ARG A 1 285 ? 34.661 15.382 -17.146 1.00 90.94 285 ARG A C 1
ATOM 2134 O O . ARG A 1 285 ? 35.195 16.487 -17.234 1.00 90.94 285 ARG A O 1
ATOM 2141 N N . ALA A 1 286 ? 35.221 14.274 -17.635 1.00 81.12 286 ALA A N 1
ATOM 2142 C CA . ALA A 1 286 ? 36.500 14.277 -18.344 1.00 81.12 286 ALA A CA 1
ATOM 2143 C C . ALA A 1 286 ? 36.422 15.063 -19.666 1.00 81.12 286 ALA A C 1
ATOM 2145 O O . ALA A 1 286 ? 37.301 15.877 -19.948 1.00 81.12 286 ALA A O 1
ATOM 2146 N N . GLN A 1 287 ? 35.345 14.892 -20.438 1.00 84.06 287 GLN A N 1
ATOM 2147 C CA . GLN A 1 287 ? 35.106 15.637 -21.679 1.00 84.06 287 GLN A CA 1
ATOM 2148 C C . GLN A 1 287 ? 34.969 17.141 -21.421 1.00 84.06 287 GLN A C 1
ATOM 2150 O O . GLN A 1 287 ? 35.580 17.950 -22.120 1.00 84.06 287 GLN A O 1
ATOM 2155 N N . GLN A 1 288 ? 34.228 17.527 -20.380 1.00 89.56 288 GLN A N 1
ATOM 2156 C CA . GLN A 1 288 ? 34.097 18.932 -20.002 1.00 89.56 288 GLN A CA 1
ATOM 2157 C C . GLN A 1 288 ? 35.451 19.544 -19.607 1.00 89.56 288 GLN A C 1
ATOM 2159 O O . GLN A 1 288 ? 35.755 20.667 -20.006 1.00 89.56 288 GLN A O 1
ATOM 2164 N N . ALA A 1 289 ? 36.304 18.790 -18.904 1.00 82.69 289 ALA A N 1
ATOM 2165 C CA . ALA A 1 289 ? 37.651 19.240 -18.556 1.00 82.69 289 ALA A CA 1
ATOM 2166 C C . ALA A 1 289 ? 38.542 19.477 -19.791 1.00 82.69 289 ALA A C 1
ATOM 2168 O O . ALA A 1 289 ? 39.331 20.423 -19.790 1.00 82.69 289 ALA A O 1
ATOM 2169 N N . VAL A 1 290 ? 38.403 18.669 -20.855 1.00 82.12 290 VAL A N 1
ATOM 2170 C CA . VAL A 1 290 ? 39.078 18.921 -22.144 1.00 82.12 290 VAL A CA 1
ATOM 2171 C C . VAL A 1 290 ? 38.614 20.253 -22.732 1.00 82.12 290 VAL A C 1
ATOM 2173 O O . VAL A 1 290 ? 39.450 21.097 -23.048 1.00 82.12 290 VAL A O 1
ATOM 2176 N N . ILE A 1 291 ? 37.297 20.473 -22.813 1.00 85.75 291 ILE A N 1
ATOM 2177 C CA . ILE A 1 291 ? 36.708 21.706 -23.363 1.00 85.75 291 ILE A CA 1
ATOM 2178 C C . ILE A 1 291 ? 37.214 22.941 -22.602 1.00 85.75 291 ILE A C 1
ATOM 2180 O O . ILE A 1 291 ? 37.581 23.951 -23.209 1.00 85.75 291 ILE A O 1
ATOM 2184 N N . ASP A 1 292 ? 37.258 22.872 -21.273 1.00 87.25 292 ASP A N 1
ATOM 2185 C CA . ASP A 1 292 ? 37.711 23.987 -20.440 1.00 87.25 292 ASP A CA 1
ATOM 2186 C C . ASP A 1 292 ? 39.225 24.234 -20.581 1.00 87.25 292 ASP A C 1
ATOM 2188 O O . ASP A 1 292 ? 39.662 25.388 -20.641 1.00 87.25 292 ASP A O 1
ATOM 2192 N N . ALA A 1 293 ? 40.030 23.175 -20.715 1.00 82.19 293 ALA A N 1
ATOM 2193 C CA . ALA A 1 293 ? 41.472 23.277 -20.946 1.00 82.19 293 ALA A CA 1
ATOM 2194 C C . ALA A 1 293 ? 41.820 23.845 -22.333 1.00 82.19 293 ALA A C 1
ATOM 2196 O O . ALA A 1 293 ? 42.743 24.659 -22.454 1.00 82.19 293 ALA A O 1
ATOM 2197 N N . GLU A 1 294 ? 41.067 23.465 -23.371 1.00 84.19 294 GLU A N 1
ATOM 2198 C CA . GLU A 1 294 ? 41.190 24.030 -24.719 1.00 84.19 294 GLU A CA 1
ATOM 2199 C C . GLU A 1 294 ? 40.865 25.525 -24.717 1.00 84.19 294 GLU A C 1
ATOM 2201 O O . GLU A 1 294 ? 41.633 26.332 -25.247 1.00 84.19 294 GLU A O 1
ATOM 2206 N N . ARG A 1 295 ? 39.779 25.921 -24.039 1.00 89.44 295 ARG A N 1
ATOM 2207 C CA . ARG A 1 295 ? 39.411 27.335 -23.861 1.00 89.44 295 ARG A CA 1
ATOM 2208 C C . ARG A 1 295 ? 40.494 28.134 -23.141 1.00 89.44 295 ARG A C 1
ATOM 2210 O O . ARG A 1 295 ? 40.715 29.296 -23.477 1.00 89.44 295 ARG A O 1
ATOM 2217 N N . ALA A 1 296 ? 41.191 27.519 -22.190 1.00 90.38 296 ALA A N 1
ATOM 2218 C CA . ALA A 1 296 ? 42.303 28.135 -21.473 1.00 90.38 296 ALA A CA 1
ATOM 2219 C C . ALA A 1 296 ? 43.630 28.148 -22.262 1.00 90.38 296 ALA A C 1
ATOM 2221 O O . ALA A 1 296 ? 44.598 28.746 -21.795 1.00 90.38 296 ALA A O 1
ATOM 2222 N N . SER A 1 297 ? 43.692 27.532 -23.453 1.00 89.44 297 SER A N 1
ATOM 2223 C CA . SER A 1 297 ? 44.913 27.396 -24.268 1.00 89.44 297 SER A CA 1
ATOM 2224 C C . SER A 1 297 ? 46.072 26.706 -23.528 1.00 89.44 297 SER A C 1
ATOM 2226 O O . SER A 1 297 ? 47.226 27.121 -23.645 1.00 89.44 297 SER A O 1
ATOM 2228 N N . LEU A 1 298 ? 45.776 25.647 -22.761 1.00 87.00 298 LEU A N 1
ATOM 2229 C CA . LEU A 1 298 ? 46.754 24.903 -21.952 1.00 87.00 298 LEU A CA 1
ATOM 2230 C C . LEU A 1 298 ? 47.053 23.515 -22.562 1.00 87.00 298 LEU A C 1
ATOM 2232 O O . LEU A 1 298 ? 46.456 22.521 -22.145 1.00 87.00 298 LEU A O 1
ATOM 2236 N N . PRO A 1 299 ? 47.980 23.403 -23.536 1.00 83.19 299 PRO A N 1
ATOM 2237 C CA . PRO A 1 299 ? 48.161 22.188 -24.340 1.00 83.19 299 PRO A CA 1
ATOM 2238 C C . PRO A 1 299 ? 48.574 20.941 -23.542 1.00 83.19 299 PRO A C 1
ATOM 2240 O O . PRO A 1 299 ? 48.155 19.837 -23.885 1.00 83.19 299 PRO A O 1
ATOM 2243 N N . GLU A 1 300 ? 49.34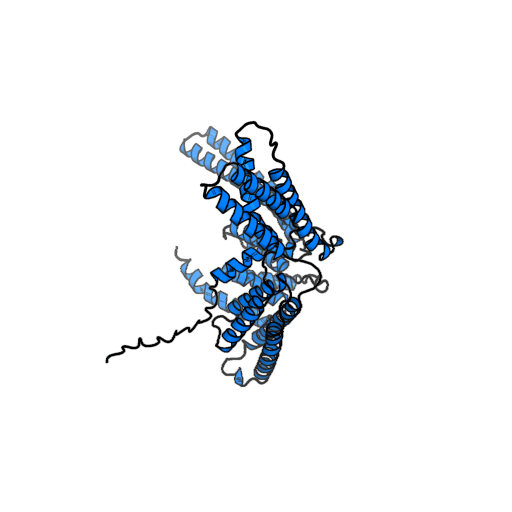4 21.087 -22.461 1.00 85.94 300 GLU A N 1
ATOM 2244 C CA . GLU A 1 300 ? 49.713 19.952 -21.597 1.00 85.94 300 GLU A CA 1
ATOM 2245 C C . GLU A 1 300 ? 48.502 19.390 -20.833 1.00 85.94 300 GLU A C 1
ATOM 2247 O O . GLU A 1 300 ? 48.354 18.173 -20.707 1.00 85.94 300 GLU A O 1
ATOM 2252 N N . ILE A 1 301 ? 47.590 20.263 -20.389 1.00 83.25 301 ILE A N 1
ATOM 2253 C CA . ILE A 1 301 ? 46.365 19.866 -19.680 1.00 83.25 301 ILE A CA 1
ATOM 2254 C C . ILE A 1 301 ? 45.375 19.225 -20.653 1.00 83.25 301 ILE A C 1
ATOM 2256 O O . ILE A 1 301 ? 44.749 18.230 -20.298 1.00 83.25 301 ILE A O 1
ATOM 2260 N N . VAL A 1 302 ? 45.292 19.713 -21.896 1.00 82.12 302 VAL A N 1
ATOM 2261 C CA . VAL A 1 302 ? 44.480 19.083 -22.952 1.00 82.12 302 VAL A CA 1
ATOM 2262 C C . VAL A 1 302 ? 44.939 17.643 -23.208 1.00 82.12 302 VAL A C 1
ATOM 2264 O O . VAL A 1 302 ? 44.114 16.735 -23.228 1.00 82.12 302 VAL A O 1
ATOM 2267 N N . GLN A 1 303 ? 46.250 17.394 -23.320 1.00 86.06 303 GLN A N 1
ATOM 2268 C CA . GLN A 1 303 ? 46.778 16.033 -23.509 1.00 86.06 303 GLN A CA 1
ATOM 2269 C C . GLN A 1 303 ? 46.545 15.113 -22.303 1.00 86.06 303 GLN A C 1
ATOM 2271 O O . GLN A 1 303 ? 46.407 13.898 -22.461 1.00 86.06 303 GLN A O 1
ATOM 2276 N N . GLN A 1 304 ? 46.550 15.653 -21.084 1.00 85.69 304 GLN A N 1
ATOM 2277 C CA . GLN A 1 304 ? 46.228 14.878 -19.888 1.00 85.69 304 GLN A CA 1
ATOM 2278 C C . GLN A 1 304 ? 44.728 14.566 -19.810 1.00 85.69 304 GLN A C 1
ATOM 2280 O O . GLN A 1 304 ? 44.363 13.420 -19.568 1.00 85.69 304 GLN A O 1
ATOM 2285 N N . ALA A 1 305 ? 43.869 15.552 -20.065 1.00 79.94 305 ALA A N 1
ATOM 2286 C CA . ALA A 1 305 ? 42.422 15.385 -20.051 1.00 79.94 305 ALA A CA 1
ATOM 2287 C C . ALA A 1 305 ? 41.943 14.440 -21.168 1.00 79.94 305 ALA A C 1
ATOM 2289 O O . ALA A 1 305 ? 41.082 13.605 -20.914 1.00 79.94 305 ALA A O 1
ATOM 2290 N N . ALA A 1 306 ? 42.556 14.483 -22.356 1.00 82.44 306 ALA A N 1
ATOM 2291 C CA . ALA A 1 306 ? 42.259 13.553 -23.449 1.00 82.44 306 ALA A CA 1
ATOM 2292 C C . ALA A 1 306 ? 42.534 12.088 -23.065 1.00 82.44 306 ALA A C 1
ATOM 2294 O O . ALA A 1 306 ? 41.710 11.220 -23.335 1.00 82.44 306 ALA A O 1
ATOM 2295 N N . ARG A 1 307 ? 43.640 11.817 -22.357 1.00 87.50 307 ARG A N 1
ATOM 2296 C CA . ARG A 1 307 ? 43.931 10.476 -21.816 1.00 87.50 307 ARG A CA 1
ATOM 2297 C C . ARG A 1 307 ? 42.917 10.043 -20.756 1.00 87.50 307 ARG A C 1
ATOM 2299 O O . ARG A 1 307 ? 42.551 8.876 -20.709 1.00 87.50 307 ARG A O 1
ATOM 2306 N N . SER A 1 308 ? 42.439 10.973 -19.927 1.00 84.00 308 SER A N 1
ATOM 2307 C CA . SER A 1 308 ? 41.363 10.689 -18.968 1.00 84.00 308 SER A CA 1
ATOM 2308 C C . SER A 1 308 ? 40.026 10.396 -19.654 1.00 84.00 308 SER A C 1
ATOM 2310 O O . SER A 1 308 ? 39.265 9.582 -19.144 1.00 84.00 308 SER A O 1
ATOM 2312 N N . VAL A 1 309 ? 39.736 11.036 -20.794 1.00 86.50 309 VAL A N 1
ATOM 2313 C CA . VAL A 1 309 ? 38.553 10.729 -21.616 1.00 86.50 309 VAL A CA 1
ATOM 2314 C C . VAL A 1 309 ? 38.661 9.331 -22.210 1.00 86.50 309 VAL A C 1
ATOM 2316 O O . VAL A 1 309 ? 37.700 8.583 -22.119 1.00 86.50 309 VAL A O 1
ATOM 2319 N N . GLU A 1 310 ? 39.816 8.965 -22.769 1.00 87.19 310 GLU A N 1
ATOM 2320 C CA . GLU A 1 310 ? 40.050 7.631 -23.338 1.00 87.19 310 GLU A CA 1
ATOM 2321 C C . GLU A 1 310 ? 39.884 6.531 -22.278 1.00 87.19 310 GLU A C 1
ATOM 2323 O O . GLU A 1 310 ? 39.087 5.618 -22.468 1.00 87.19 310 GLU A O 1
ATOM 2328 N N . ALA A 1 311 ? 40.517 6.687 -21.110 1.00 83.81 311 ALA A N 1
ATOM 2329 C CA . ALA A 1 311 ? 40.378 5.738 -20.003 1.00 83.81 311 ALA A CA 1
ATOM 2330 C C . ALA A 1 311 ? 38.941 5.661 -19.448 1.00 83.81 311 ALA A C 1
ATOM 2332 O O . ALA A 1 311 ? 38.472 4.590 -19.072 1.00 83.81 311 ALA A O 1
ATOM 2333 N N . ALA A 1 312 ? 38.225 6.790 -19.381 1.00 80.94 312 ALA A N 1
ATOM 2334 C CA . ALA A 1 312 ? 36.831 6.800 -18.944 1.00 80.94 312 ALA A CA 1
ATOM 2335 C C . ALA A 1 312 ? 35.888 6.192 -19.993 1.00 80.94 312 ALA A C 1
ATOM 2337 O O . ALA A 1 312 ? 34.899 5.571 -19.619 1.00 80.94 312 ALA A O 1
ATOM 2338 N N . ALA A 1 313 ? 36.181 6.357 -21.286 1.00 82.00 313 ALA A N 1
ATOM 2339 C CA . ALA A 1 313 ? 35.410 5.753 -22.366 1.00 82.00 313 ALA A CA 1
ATOM 2340 C C . ALA A 1 313 ? 35.563 4.227 -22.361 1.00 82.00 313 ALA A C 1
ATOM 2342 O O . ALA A 1 313 ? 34.555 3.529 -22.410 1.00 82.00 313 ALA A O 1
ATOM 2343 N N . GLU A 1 314 ? 36.788 3.722 -22.189 1.00 85.12 314 GLU A N 1
ATOM 2344 C CA . GLU A 1 314 ? 37.068 2.287 -22.032 1.00 85.12 314 GLU A CA 1
ATOM 2345 C C . GLU A 1 314 ? 36.312 1.700 -20.824 1.00 85.12 314 GLU A C 1
ATOM 2347 O O . GLU A 1 314 ? 35.599 0.709 -20.957 1.00 85.12 314 GLU A O 1
ATOM 2352 N N . ALA A 1 315 ? 36.342 2.372 -19.665 1.00 81.06 315 ALA A N 1
ATOM 2353 C CA . ALA A 1 315 ? 35.604 1.931 -18.475 1.00 81.06 315 ALA A CA 1
ATOM 2354 C C . ALA A 1 315 ? 34.070 1.898 -18.664 1.00 81.06 315 ALA A C 1
ATOM 2356 O O . ALA A 1 315 ? 33.386 1.063 -18.065 1.00 81.06 315 ALA A O 1
ATOM 2357 N N . VAL A 1 316 ? 33.515 2.803 -19.481 1.00 82.75 316 VAL A N 1
ATOM 2358 C CA . VAL A 1 316 ? 32.081 2.832 -19.816 1.00 82.75 316 VAL A CA 1
ATOM 2359 C C . VAL A 1 316 ? 31.716 1.720 -20.800 1.00 82.75 316 VAL A C 1
ATOM 2361 O O . VAL A 1 316 ? 30.715 1.034 -20.587 1.00 82.75 316 VAL A O 1
ATOM 2364 N N . GLU A 1 317 ? 32.486 1.556 -21.879 1.00 80.44 317 GLU A N 1
ATOM 2365 C CA . GLU A 1 317 ? 32.159 0.635 -22.974 1.00 80.44 317 GLU A CA 1
ATOM 2366 C C . GLU A 1 317 ? 32.420 -0.833 -22.615 1.00 80.44 317 GLU A C 1
ATOM 2368 O O . GLU A 1 317 ? 31.549 -1.681 -22.870 1.00 80.44 317 GLU A O 1
ATOM 2373 N N . ASP A 1 318 ? 33.568 -1.110 -21.991 1.00 81.81 318 ASP A N 1
ATOM 2374 C CA . ASP A 1 318 ? 34.045 -2.468 -21.743 1.00 81.81 318 ASP A CA 1
ATOM 2375 C C . ASP A 1 318 ? 33.597 -2.981 -20.374 1.00 81.81 318 ASP A C 1
ATOM 2377 O O . ASP A 1 318 ? 32.904 -3.990 -20.304 1.00 81.81 318 ASP A O 1
ATOM 2381 N N . ASP A 1 319 ? 33.894 -2.287 -19.277 1.00 78.88 319 ASP A N 1
ATOM 2382 C CA . ASP A 1 319 ? 33.639 -2.854 -17.947 1.00 78.88 319 ASP A CA 1
ATOM 2383 C C . ASP A 1 319 ? 32.186 -2.656 -17.493 1.00 78.88 319 ASP A C 1
ATOM 2385 O O . ASP A 1 319 ? 31.456 -3.623 -17.248 1.00 78.88 319 ASP A O 1
ATOM 2389 N N . ALA A 1 320 ? 31.735 -1.403 -17.397 1.00 81.38 320 ALA A N 1
ATOM 2390 C CA . ALA A 1 320 ? 30.415 -1.107 -16.847 1.00 81.38 320 ALA A CA 1
ATOM 2391 C C . ALA A 1 320 ? 29.290 -1.471 -17.828 1.00 81.38 320 ALA A C 1
ATOM 2393 O O . ALA A 1 320 ? 28.278 -2.046 -17.430 1.00 81.38 320 ALA A O 1
ATOM 2394 N N . GLY A 1 321 ? 29.479 -1.187 -19.121 1.00 81.19 321 GLY A N 1
ATOM 2395 C CA . GLY A 1 321 ? 28.501 -1.501 -20.160 1.00 81.19 321 GLY A CA 1
ATOM 2396 C C . GLY A 1 321 ? 28.322 -3.002 -20.403 1.00 81.19 321 GLY A C 1
ATOM 2397 O O . GLY A 1 321 ? 27.198 -3.447 -20.632 1.00 81.19 321 GLY A O 1
ATOM 2398 N N . LEU A 1 322 ? 29.385 -3.819 -20.351 1.00 83.06 322 LEU A N 1
ATOM 2399 C CA . LEU A 1 322 ? 29.219 -5.278 -20.459 1.00 83.06 322 LEU A CA 1
ATOM 2400 C C . LEU A 1 322 ? 28.559 -5.867 -19.211 1.00 83.06 322 LEU A C 1
ATOM 2402 O O . LEU A 1 322 ? 27.708 -6.745 -19.356 1.00 83.06 322 LEU A O 1
ATOM 2406 N N . ALA A 1 323 ? 28.911 -5.386 -18.015 1.00 85.69 323 ALA A N 1
ATOM 2407 C CA . ALA A 1 323 ? 28.306 -5.848 -16.768 1.00 85.69 323 ALA A CA 1
ATOM 2408 C C . ALA A 1 323 ? 26.799 -5.548 -16.712 1.00 85.69 323 ALA A C 1
ATOM 2410 O O . ALA A 1 323 ? 26.013 -6.446 -16.415 1.00 85.69 323 ALA A O 1
ATOM 2411 N N . GLU A 1 324 ? 26.387 -4.327 -17.068 1.00 89.44 324 GLU A N 1
ATOM 2412 C CA . GLU A 1 324 ? 24.972 -3.949 -17.170 1.00 89.44 324 GLU A CA 1
ATOM 2413 C C . GLU A 1 324 ? 24.230 -4.845 -18.172 1.00 89.44 324 GLU A C 1
ATOM 2415 O O . GLU A 1 324 ? 23.237 -5.477 -17.812 1.00 89.44 324 GLU A O 1
ATOM 2420 N N . ARG A 1 325 ? 24.748 -4.996 -19.402 1.00 84.69 325 ARG A N 1
ATOM 2421 C CA . ARG A 1 325 ? 24.131 -5.855 -20.432 1.00 84.69 325 ARG A CA 1
ATOM 2422 C C . ARG A 1 325 ? 23.996 -7.31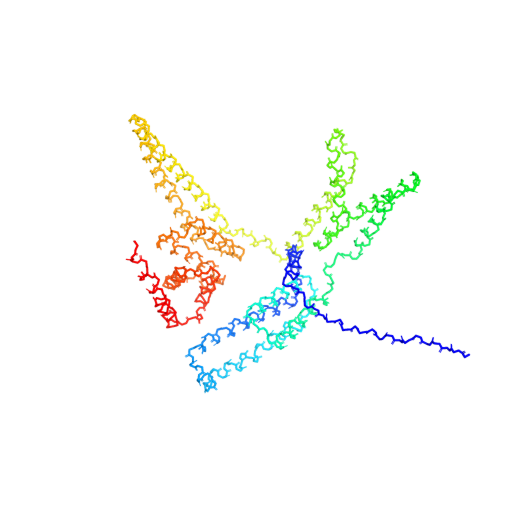3 -19.986 1.00 84.69 325 ARG A C 1
ATOM 2424 O O . ARG A 1 325 ? 22.998 -7.969 -20.302 1.00 84.69 325 ARG A O 1
ATOM 2431 N N . GLN A 1 326 ? 24.985 -7.835 -19.262 1.00 88.31 326 GLN A N 1
ATOM 2432 C CA . GLN A 1 326 ? 24.936 -9.194 -18.730 1.00 88.31 326 GLN A CA 1
ATOM 2433 C C . GLN A 1 326 ? 23.875 -9.327 -17.632 1.00 88.31 326 GLN A C 1
ATOM 2435 O O . GLN A 1 326 ? 23.071 -10.255 -17.681 1.00 88.31 326 GLN A O 1
ATOM 2440 N N . GLU A 1 327 ? 23.822 -8.397 -16.677 1.00 91.00 327 GLU A N 1
ATOM 2441 C CA . GLU A 1 327 ? 22.815 -8.418 -15.608 1.00 91.00 327 GLU A CA 1
ATOM 2442 C C . GLU A 1 327 ? 21.397 -8.171 -16.142 1.00 91.00 327 GLU A C 1
ATOM 2444 O O . GLU A 1 327 ? 20.432 -8.743 -15.637 1.00 91.00 327 GLU A O 1
ATOM 2449 N N . TRP A 1 328 ? 21.258 -7.398 -17.218 1.00 85.19 328 TRP A N 1
ATOM 2450 C CA . TRP A 1 328 ? 19.998 -7.234 -17.935 1.00 85.19 328 TRP A CA 1
ATOM 2451 C C . TRP A 1 328 ? 19.550 -8.541 -18.596 1.00 85.19 328 TRP A C 1
ATOM 2453 O O . TRP A 1 328 ? 18.394 -8.947 -18.479 1.00 85.19 328 TRP A O 1
ATOM 2463 N N . THR A 1 329 ? 20.483 -9.259 -19.224 1.00 84.44 329 THR A N 1
ATOM 2464 C CA . THR A 1 329 ? 20.225 -10.588 -19.799 1.00 84.44 329 THR A CA 1
ATOM 2465 C C . THR A 1 329 ? 19.811 -11.592 -18.717 1.00 84.44 329 THR A C 1
ATOM 2467 O O . THR A 1 329 ? 18.860 -12.355 -18.901 1.00 84.44 329 THR A O 1
ATOM 2470 N N . ASP A 1 330 ? 20.477 -11.570 -17.561 1.00 83.75 330 ASP A N 1
ATOM 2471 C CA . ASP A 1 330 ? 20.137 -12.392 -16.396 1.00 83.75 330 ASP A CA 1
ATOM 2472 C C . ASP A 1 330 ? 18.754 -12.039 -15.817 1.00 83.75 330 ASP A C 1
ATOM 2474 O O . ASP A 1 330 ? 17.977 -12.932 -15.451 1.00 83.75 330 ASP A O 1
ATOM 2478 N N . LEU A 1 331 ? 18.426 -10.745 -15.741 1.00 87.00 331 LEU A N 1
ATOM 2479 C CA . LEU A 1 331 ? 17.113 -10.253 -15.331 1.00 87.00 331 LEU A CA 1
ATOM 2480 C C . LEU A 1 331 ? 16.027 -10.766 -16.273 1.00 87.00 331 LEU A C 1
ATOM 2482 O O . LEU A 1 331 ? 15.042 -11.341 -15.807 1.00 87.00 331 LEU A O 1
ATOM 2486 N N . LEU A 1 332 ? 16.237 -10.632 -17.584 1.00 80.19 332 LEU A N 1
ATOM 2487 C CA . LEU A 1 332 ? 15.334 -11.155 -18.604 1.00 80.19 332 LEU A CA 1
ATOM 2488 C C . LEU A 1 332 ? 15.159 -12.665 -18.468 1.00 80.19 332 LEU A C 1
ATOM 2490 O O . LEU A 1 332 ? 14.031 -13.154 -18.524 1.00 80.19 332 LEU A O 1
ATOM 2494 N N . ALA A 1 333 ? 16.240 -13.413 -18.237 1.00 82.31 333 ALA A N 1
ATOM 2495 C CA . ALA A 1 333 ? 16.206 -14.862 -18.051 1.00 82.31 333 ALA A CA 1
ATOM 2496 C C . ALA A 1 333 ? 15.470 -15.306 -16.771 1.00 82.31 333 ALA A C 1
ATOM 2498 O O . ALA A 1 333 ? 15.022 -16.455 -16.689 1.00 82.31 333 ALA A O 1
ATOM 2499 N N . THR A 1 334 ? 15.306 -14.419 -15.787 1.00 85.44 334 THR A N 1
ATOM 2500 C CA . THR A 1 334 ? 14.661 -14.741 -14.512 1.00 85.44 334 THR A CA 1
ATOM 2501 C C . THR A 1 334 ? 13.138 -14.695 -14.644 1.00 85.44 334 THR A C 1
ATOM 2503 O O . THR A 1 334 ? 12.539 -13.663 -14.934 1.00 85.44 334 THR A O 1
ATOM 2506 N N . VAL A 1 335 ? 12.477 -15.831 -14.408 1.00 82.50 335 VAL A N 1
ATOM 2507 C CA . VAL A 1 335 ? 11.013 -15.924 -14.477 1.00 82.50 335 VAL A CA 1
ATOM 2508 C C . VAL A 1 335 ? 10.411 -15.588 -13.109 1.00 82.50 335 VAL A C 1
ATOM 2510 O O . VAL A 1 335 ? 10.694 -16.310 -12.150 1.00 82.50 335 VAL A O 1
ATOM 2513 N N . PRO A 1 336 ? 9.558 -14.550 -12.993 1.00 80.56 336 PRO A N 1
ATOM 2514 C CA . PRO A 1 336 ? 8.860 -14.269 -11.748 1.00 80.56 336 PRO A CA 1
ATOM 2515 C C . PRO A 1 336 ? 7.891 -15.410 -11.419 1.00 80.56 336 PRO A C 1
ATOM 2517 O O . PRO A 1 336 ? 7.062 -15.815 -12.240 1.00 80.56 336 PRO A O 1
ATOM 2520 N N . THR A 1 337 ? 8.007 -15.935 -10.205 1.00 81.38 337 THR A N 1
ATOM 2521 C CA . THR A 1 337 ? 7.266 -17.119 -9.728 1.00 81.38 337 THR A CA 1
ATOM 2522 C C . THR A 1 337 ? 6.046 -16.770 -8.877 1.00 81.38 337 THR A C 1
ATOM 2524 O O . THR A 1 337 ? 5.229 -17.636 -8.565 1.00 81.38 337 THR A O 1
ATOM 2527 N N . THR A 1 338 ? 5.900 -15.497 -8.523 1.00 75.00 338 THR A N 1
ATOM 2528 C CA . THR A 1 338 ? 4.841 -14.942 -7.685 1.00 75.00 338 THR A CA 1
ATOM 2529 C C . THR A 1 338 ? 4.219 -13.716 -8.353 1.00 75.00 338 THR A C 1
ATOM 2531 O O . THR A 1 338 ? 4.828 -13.050 -9.191 1.00 75.00 338 THR A O 1
ATOM 2534 N N . GLU A 1 339 ? 2.995 -13.379 -7.955 1.00 65.56 339 GLU A N 1
ATOM 2535 C CA . GLU A 1 339 ? 2.323 -12.157 -8.410 1.00 65.56 339 GLU A CA 1
ATOM 2536 C C . GLU A 1 339 ? 3.068 -10.889 -7.951 1.00 65.56 339 GLU A C 1
ATOM 2538 O O . GLU A 1 339 ? 3.226 -9.943 -8.720 1.00 65.56 339 GLU A O 1
ATOM 2543 N N . GLY A 1 340 ? 3.614 -10.899 -6.728 1.00 70.25 340 GLY A N 1
ATOM 2544 C CA . GLY A 1 340 ? 4.451 -9.811 -6.214 1.00 70.25 340 GLY A CA 1
ATOM 2545 C C . GLY A 1 340 ? 5.717 -9.594 -7.047 1.00 70.25 340 GLY A C 1
ATOM 2546 O O . GLY A 1 340 ? 6.052 -8.456 -7.366 1.00 70.25 340 GLY A O 1
ATOM 2547 N N . GLY A 1 341 ? 6.377 -10.675 -7.472 1.00 78.94 341 GLY A N 1
ATOM 2548 C CA . GLY A 1 341 ? 7.546 -10.602 -8.345 1.00 78.94 341 GLY A CA 1
ATOM 2549 C C . GLY A 1 341 ? 7.245 -10.033 -9.734 1.00 78.94 341 GLY A C 1
ATOM 2550 O O . GLY A 1 341 ? 8.057 -9.296 -10.286 1.00 78.94 341 GLY A O 1
ATOM 2551 N N . ARG A 1 342 ? 6.055 -10.297 -10.288 1.00 73.38 342 ARG A N 1
ATOM 2552 C CA . ARG A 1 342 ? 5.622 -9.710 -11.571 1.00 73.38 342 ARG A CA 1
ATOM 2553 C C . ARG A 1 342 ? 5.365 -8.222 -11.478 1.00 73.38 342 ARG A C 1
ATOM 2555 O O . ARG A 1 342 ? 5.817 -7.480 -12.342 1.00 73.38 342 ARG A O 1
ATOM 2562 N N . HIS A 1 343 ? 4.663 -7.792 -10.432 1.00 67.94 343 HIS A N 1
ATOM 2563 C CA . HIS A 1 343 ? 4.446 -6.370 -10.192 1.00 67.94 343 HIS A CA 1
ATOM 2564 C C . HIS A 1 343 ? 5.772 -5.638 -9.985 1.00 67.94 343 HIS A C 1
ATOM 2566 O O . HIS A 1 343 ? 5.949 -4.554 -10.532 1.00 67.94 343 HIS A O 1
ATOM 2572 N N . ALA A 1 344 ? 6.716 -6.247 -9.262 1.00 75.00 344 ALA A N 1
ATOM 2573 C CA . ALA A 1 344 ? 8.054 -5.695 -9.089 1.00 75.00 344 ALA A CA 1
ATOM 2574 C C . ALA A 1 344 ? 8.807 -5.577 -10.422 1.00 75.00 344 ALA A C 1
ATOM 2576 O O . ALA A 1 344 ? 9.335 -4.510 -10.719 1.00 75.00 344 ALA A O 1
ATOM 2577 N N . LEU A 1 345 ? 8.796 -6.625 -11.253 1.00 83.19 345 LEU A N 1
ATOM 2578 C CA . LEU A 1 345 ? 9.426 -6.604 -12.576 1.00 83.19 345 LEU A CA 1
ATOM 2579 C C . LEU A 1 345 ? 8.802 -5.553 -13.497 1.00 83.19 345 LEU A C 1
ATOM 2581 O O . LEU A 1 345 ? 9.521 -4.821 -14.169 1.00 83.19 345 LEU A O 1
ATOM 2585 N N . LEU A 1 346 ? 7.472 -5.444 -13.501 1.00 76.44 346 LEU A N 1
ATOM 2586 C CA . LEU A 1 346 ? 6.756 -4.443 -14.286 1.00 76.44 346 LEU A CA 1
ATOM 2587 C C . LEU A 1 346 ? 7.100 -3.025 -13.818 1.00 76.44 346 LEU A C 1
ATOM 2589 O O . LEU A 1 346 ? 7.455 -2.182 -14.636 1.00 76.44 346 LEU A O 1
ATOM 2593 N N . ALA A 1 347 ? 7.030 -2.762 -12.511 1.00 73.12 347 ALA A N 1
ATOM 2594 C CA . ALA A 1 347 ? 7.386 -1.464 -11.945 1.00 73.12 347 ALA A CA 1
ATOM 2595 C C . ALA A 1 347 ? 8.839 -1.093 -12.266 1.00 73.12 347 ALA A C 1
ATOM 2597 O O . ALA A 1 347 ? 9.113 0.044 -12.645 1.00 73.12 347 ALA A O 1
ATOM 2598 N N . TYR A 1 348 ? 9.746 -2.067 -12.180 1.00 83.19 348 TYR A N 1
ATOM 2599 C CA . TYR A 1 348 ? 11.149 -1.884 -12.510 1.00 83.19 348 TYR A CA 1
ATOM 2600 C C . TYR A 1 348 ? 11.370 -1.566 -13.993 1.00 83.19 348 TYR A C 1
ATOM 2602 O O . TYR A 1 348 ? 12.049 -0.596 -14.314 1.00 83.19 348 TYR A O 1
ATOM 2610 N N . ALA A 1 349 ? 10.744 -2.319 -14.901 1.00 79.06 349 ALA A N 1
ATOM 2611 C CA . ALA A 1 349 ? 10.830 -2.078 -16.342 1.00 79.06 349 ALA A CA 1
ATOM 2612 C C . ALA A 1 349 ? 10.320 -0.682 -16.723 1.00 79.06 349 ALA A C 1
ATOM 2614 O O . ALA A 1 349 ? 10.918 0.007 -17.546 1.00 79.06 349 ALA A O 1
ATOM 2615 N N . LEU A 1 350 ? 9.224 -0.248 -16.093 1.00 73.50 350 LEU A N 1
ATOM 2616 C CA . LEU A 1 350 ? 8.651 1.083 -16.286 1.00 73.50 350 LEU A CA 1
ATOM 2617 C C . LEU A 1 350 ? 9.586 2.193 -15.808 1.00 73.50 350 LEU A C 1
ATOM 2619 O O . LEU A 1 350 ? 9.719 3.215 -16.482 1.00 73.50 350 LEU A O 1
ATOM 2623 N N . ASP A 1 351 ? 10.210 2.007 -14.647 1.00 78.38 351 ASP A N 1
ATOM 2624 C CA . ASP A 1 351 ? 11.167 2.967 -14.109 1.00 78.38 351 ASP A CA 1
ATOM 2625 C C . ASP A 1 351 ? 12.444 3.033 -14.957 1.00 78.38 351 ASP A C 1
ATOM 2627 O O . ASP A 1 351 ? 12.890 4.124 -15.308 1.00 78.38 351 ASP A O 1
ATOM 2631 N N . PHE A 1 352 ? 12.974 1.881 -15.378 1.00 79.12 352 PHE A N 1
ATOM 2632 C CA . PHE A 1 352 ? 14.107 1.794 -16.298 1.00 79.12 352 PHE A CA 1
ATOM 2633 C C . PHE A 1 352 ? 13.823 2.547 -17.605 1.00 79.12 352 PHE A C 1
ATOM 2635 O O . PHE A 1 352 ? 14.547 3.479 -17.944 1.00 79.12 352 PHE A O 1
ATOM 2642 N N . LEU A 1 353 ? 12.693 2.256 -18.261 1.00 71.94 353 LEU A N 1
ATOM 2643 C CA . LEU A 1 353 ? 12.259 2.954 -19.476 1.00 71.94 353 LEU A CA 1
ATOM 2644 C C . LEU A 1 353 ? 12.146 4.473 -19.297 1.00 71.94 353 LEU A C 1
ATOM 2646 O O . LEU A 1 353 ? 12.485 5.237 -20.203 1.00 71.94 353 LEU A O 1
ATOM 2650 N N . ARG A 1 354 ? 11.657 4.926 -18.135 1.00 74.81 354 ARG A N 1
ATOM 2651 C CA . ARG A 1 354 ? 11.549 6.355 -17.820 1.00 74.81 354 ARG A CA 1
ATOM 2652 C C . ARG A 1 354 ? 12.930 6.998 -17.685 1.00 74.81 354 ARG A C 1
ATOM 2654 O O . ARG A 1 354 ? 13.126 8.100 -18.195 1.00 74.81 354 ARG A O 1
ATOM 2661 N N . ARG A 1 355 ? 13.873 6.329 -17.013 1.00 76.38 355 ARG A N 1
ATOM 2662 C CA . ARG A 1 355 ? 15.241 6.829 -16.790 1.00 76.38 355 ARG A CA 1
ATOM 2663 C C . ARG A 1 355 ? 16.064 6.868 -18.078 1.00 76.38 355 ARG A C 1
ATOM 2665 O O . ARG A 1 355 ? 16.817 7.817 -18.267 1.00 76.38 355 ARG A O 1
ATOM 2672 N N . SER A 1 356 ? 15.833 5.945 -19.012 1.00 71.12 356 SER A N 1
ATOM 2673 C CA . SER A 1 356 ? 16.466 5.956 -20.342 1.00 71.12 356 SER A CA 1
ATOM 2674 C C . SER A 1 356 ? 15.962 7.081 -21.270 1.00 71.12 356 SER A C 1
ATOM 2676 O O . SER A 1 356 ? 16.411 7.198 -22.409 1.00 71.12 356 SER A O 1
ATOM 2678 N N . GLY A 1 357 ? 15.029 7.928 -20.813 1.00 59.62 357 GLY A N 1
ATOM 2679 C CA . GLY A 1 357 ? 14.709 9.214 -21.441 1.00 59.62 357 GLY A CA 1
ATOM 2680 C C . GLY A 1 357 ? 13.988 9.150 -22.791 1.00 59.62 357 GLY A C 1
ATOM 2681 O O . GLY A 1 357 ? 13.946 10.158 -23.491 1.00 59.62 357 GLY A O 1
ATOM 2682 N N . GLY A 1 358 ? 13.441 7.998 -23.196 1.00 50.44 358 GLY A N 1
ATOM 2683 C CA . GLY A 1 358 ? 12.748 7.839 -24.485 1.00 50.44 358 GLY A CA 1
ATOM 2684 C C . GLY A 1 358 ? 13.644 7.995 -25.727 1.00 50.44 358 GLY A C 1
ATOM 2685 O O . GLY A 1 358 ? 13.163 7.840 -26.846 1.00 50.44 358 GLY A O 1
ATOM 2686 N N . VAL A 1 359 ? 14.946 8.252 -25.555 1.00 44.12 359 VAL A N 1
ATOM 2687 C CA . VAL A 1 359 ? 15.955 8.264 -26.626 1.00 44.12 359 VAL A CA 1
ATOM 2688 C C . VAL A 1 359 ? 16.548 6.866 -26.715 1.00 44.12 359 VAL A C 1
ATOM 2690 O O . VAL A 1 359 ? 17.715 6.618 -26.428 1.00 44.12 359 VAL A O 1
ATOM 2693 N N . VAL A 1 360 ? 15.686 5.909 -27.019 1.00 43.97 360 VAL A N 1
ATOM 2694 C CA . VAL A 1 360 ? 16.014 4.499 -26.909 1.00 43.97 360 VAL A CA 1
ATOM 2695 C C . VAL A 1 360 ? 16.177 3.958 -28.323 1.00 43.97 360 VAL A C 1
ATOM 2697 O O . VAL A 1 360 ? 15.234 3.912 -29.106 1.00 43.97 360 VAL A O 1
ATOM 2700 N N . GLY A 1 361 ? 17.406 3.599 -28.695 1.00 54.81 361 GLY A N 1
ATOM 2701 C CA . GLY A 1 361 ? 17.648 2.884 -29.947 1.00 54.81 361 GLY A CA 1
ATOM 2702 C C . GLY A 1 361 ? 16.851 1.576 -29.977 1.00 54.81 361 GLY A C 1
ATOM 2703 O O . GLY A 1 361 ? 16.598 0.985 -28.931 1.00 54.81 361 GLY A O 1
ATOM 2704 N N . ALA A 1 362 ? 16.493 1.100 -31.176 1.00 52.22 362 ALA A N 1
ATOM 2705 C CA . ALA A 1 362 ? 15.583 -0.035 -31.406 1.00 52.22 362 ALA A CA 1
ATOM 2706 C C . ALA A 1 362 ? 15.852 -1.311 -30.569 1.00 52.22 362 ALA A C 1
ATOM 2708 O O . ALA A 1 362 ? 14.939 -2.113 -30.400 1.00 52.22 362 ALA A O 1
ATOM 2709 N N . ALA A 1 363 ? 17.077 -1.502 -30.067 1.00 56.94 363 ALA A N 1
ATOM 2710 C CA . ALA A 1 363 ? 17.470 -2.631 -29.225 1.00 56.94 363 ALA A CA 1
ATOM 2711 C C . ALA A 1 363 ? 16.883 -2.563 -27.803 1.00 56.94 363 ALA A C 1
ATOM 2713 O O . ALA A 1 363 ? 16.226 -3.500 -27.373 1.00 56.94 363 ALA A O 1
ATOM 2714 N N . VAL A 1 364 ? 17.025 -1.436 -27.103 1.00 57.75 364 VAL A N 1
ATOM 2715 C CA . VAL A 1 364 ? 16.533 -1.304 -25.718 1.00 57.75 364 VAL A CA 1
ATOM 2716 C C . VAL A 1 364 ? 14.996 -1.217 -25.685 1.00 57.75 364 VAL A C 1
ATOM 2718 O O . VAL A 1 364 ? 14.364 -1.652 -24.724 1.00 57.75 364 VAL A O 1
ATOM 2721 N N . GLU A 1 365 ? 14.370 -0.752 -26.775 1.00 61.53 365 GLU A N 1
ATOM 2722 C CA . GLU A 1 365 ? 12.913 -0.835 -26.959 1.00 61.53 365 GLU A CA 1
ATOM 2723 C C . GLU A 1 365 ? 12.432 -2.292 -27.037 1.00 61.53 365 GLU A C 1
ATOM 2725 O O . GLU A 1 365 ? 11.394 -2.641 -26.470 1.00 61.53 365 GLU A O 1
ATOM 2730 N N . ALA A 1 366 ? 13.175 -3.131 -27.771 1.00 65.00 366 ALA A N 1
ATOM 2731 C CA . ALA A 1 366 ? 12.864 -4.544 -27.931 1.00 65.00 366 ALA A CA 1
ATOM 2732 C C . ALA A 1 366 ? 13.029 -5.261 -26.592 1.00 65.00 366 ALA A C 1
ATOM 2734 O O . ALA A 1 366 ? 12.107 -5.933 -26.148 1.00 65.00 366 ALA A O 1
ATOM 2735 N N . ASP A 1 367 ? 14.124 -5.023 -25.882 1.00 63.19 367 ASP A N 1
ATOM 2736 C CA . ASP A 1 367 ? 14.349 -5.689 -24.606 1.00 63.19 367 ASP A CA 1
ATOM 2737 C C . ASP A 1 367 ? 13.302 -5.301 -23.550 1.00 63.19 367 ASP A C 1
ATOM 2739 O O . ASP A 1 367 ? 12.776 -6.155 -22.838 1.00 63.19 367 ASP A O 1
ATOM 2743 N N . ALA A 1 368 ? 12.911 -4.026 -23.476 1.00 62.53 368 ALA A N 1
ATOM 2744 C CA . ALA A 1 368 ? 11.865 -3.589 -22.555 1.00 62.53 368 ALA A CA 1
ATOM 2745 C C . ALA A 1 368 ? 10.480 -4.158 -22.915 1.00 62.53 368 ALA A C 1
ATOM 2747 O O . ALA A 1 368 ? 9.701 -4.517 -22.027 1.00 62.53 368 ALA A O 1
ATOM 2748 N N . ALA A 1 369 ? 10.173 -4.292 -24.208 1.00 63.97 369 ALA A N 1
ATOM 2749 C CA . ALA A 1 369 ? 8.979 -4.996 -24.660 1.00 63.97 369 ALA A CA 1
ATOM 2750 C C . ALA A 1 369 ? 9.025 -6.489 -24.284 1.00 63.97 369 ALA A C 1
ATOM 2752 O O . ALA A 1 369 ? 7.996 -7.039 -23.889 1.00 63.97 369 ALA A O 1
ATOM 2753 N N . GLU A 1 370 ? 10.196 -7.133 -24.310 1.00 67.81 370 GLU A N 1
ATOM 2754 C CA . GLU A 1 370 ? 10.364 -8.508 -23.828 1.00 67.81 370 GLU A CA 1
ATOM 2755 C C . GLU A 1 370 ? 10.079 -8.621 -22.323 1.00 67.81 370 GLU A C 1
ATOM 2757 O O . GLU A 1 370 ? 9.342 -9.522 -21.905 1.00 67.81 370 GLU A O 1
ATOM 2762 N N . VAL A 1 371 ? 10.580 -7.682 -21.507 1.00 66.00 371 VAL A N 1
ATOM 2763 C CA . VAL A 1 371 ? 10.267 -7.637 -20.066 1.00 66.00 371 VAL A CA 1
ATOM 2764 C C . VAL A 1 371 ? 8.757 -7.520 -19.841 1.00 66.00 371 VAL A C 1
ATOM 2766 O O . VAL A 1 371 ? 8.196 -8.252 -19.022 1.00 66.00 371 VAL A O 1
ATOM 2769 N N . LEU A 1 372 ? 8.078 -6.639 -20.584 1.00 64.00 372 LEU A N 1
ATOM 2770 C CA . LEU A 1 372 ? 6.628 -6.439 -20.480 1.00 64.00 372 LEU A CA 1
ATOM 2771 C C . LEU A 1 372 ? 5.840 -7.698 -20.869 1.00 64.00 372 LEU A C 1
ATOM 2773 O O . LEU A 1 372 ? 4.891 -8.072 -20.175 1.00 64.00 372 LEU A O 1
ATOM 2777 N N . VAL A 1 373 ? 6.251 -8.393 -21.933 1.00 66.81 373 VAL A N 1
ATOM 2778 C CA . VAL A 1 373 ? 5.656 -9.675 -22.346 1.00 66.81 373 VAL A CA 1
ATOM 2779 C C . VAL A 1 373 ? 5.841 -10.734 -21.257 1.00 66.81 373 VAL A C 1
ATOM 2781 O O . VAL A 1 373 ? 4.892 -11.432 -20.900 1.00 66.81 373 VAL A O 1
ATOM 2784 N N . ARG A 1 374 ? 7.035 -10.846 -20.665 1.00 64.94 374 ARG A N 1
ATOM 2785 C CA . ARG A 1 374 ? 7.309 -11.833 -19.605 1.00 64.94 374 ARG A CA 1
ATOM 2786 C C . ARG A 1 374 ? 6.554 -11.530 -18.311 1.00 64.94 374 ARG A C 1
ATOM 2788 O O . ARG A 1 374 ? 6.017 -12.455 -17.700 1.00 64.94 374 ARG A O 1
ATOM 2795 N N . ALA A 1 375 ? 6.466 -10.260 -17.914 1.00 60.75 375 ALA A N 1
ATOM 2796 C CA . ALA A 1 375 ? 5.749 -9.836 -16.712 1.00 60.75 375 ALA A CA 1
ATOM 2797 C C . ALA A 1 375 ? 4.234 -10.114 -16.789 1.00 60.75 375 ALA A C 1
ATOM 2799 O O . ALA A 1 375 ? 3.595 -10.321 -15.755 1.00 60.75 375 ALA A O 1
ATOM 2800 N N . THR A 1 376 ? 3.670 -10.167 -18.001 1.00 60.97 376 THR A N 1
ATOM 2801 C CA . THR A 1 376 ? 2.227 -10.332 -18.251 1.00 60.97 376 THR A CA 1
ATOM 2802 C C . THR A 1 376 ? 1.789 -11.772 -18.562 1.00 60.97 376 THR A C 1
ATOM 2804 O O . THR A 1 376 ? 0.587 -12.046 -18.577 1.00 60.97 376 THR A O 1
ATOM 2807 N N . ARG A 1 377 ? 2.715 -12.731 -18.745 1.00 66.06 377 ARG A N 1
ATOM 2808 C CA . ARG A 1 377 ? 2.379 -14.164 -18.952 1.00 66.06 377 ARG A CA 1
ATOM 2809 C C . ARG A 1 377 ? 1.520 -14.715 -17.817 1.00 66.06 377 ARG A C 1
ATOM 2811 O O . ARG A 1 377 ? 1.727 -14.279 -16.709 1.00 66.06 377 ARG A O 1
ATOM 2818 N N . PRO A 1 378 ? 0.637 -15.714 -17.968 1.00 54.16 378 PRO A N 1
ATOM 2819 C CA . PRO A 1 378 ? -0.049 -16.375 -16.838 1.00 54.16 378 PRO A CA 1
ATOM 2820 C C . PRO A 1 378 ? 0.910 -17.185 -15.932 1.00 54.16 378 PRO A C 1
ATOM 2822 O O . PRO A 1 378 ? 1.964 -17.608 -16.392 1.00 54.16 378 PRO A O 1
ATOM 2825 N N . LEU A 1 379 ? 0.606 -17.392 -14.637 1.00 48.28 379 LEU A N 1
ATO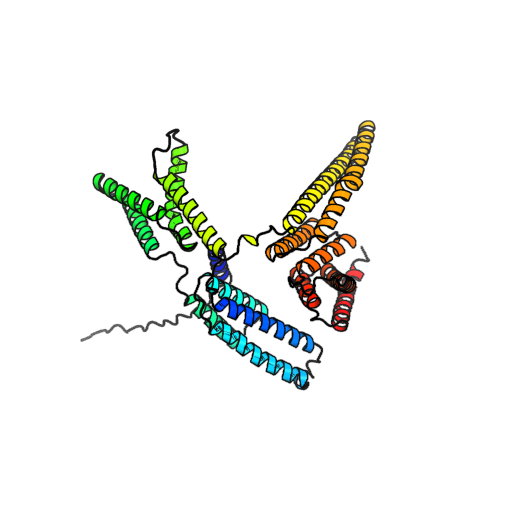M 2826 C CA . LEU A 1 379 ? 1.427 -18.225 -13.711 1.00 48.28 379 LEU A CA 1
ATOM 2827 C C . LEU A 1 379 ? 1.191 -19.741 -13.890 1.00 48.28 379 LEU A C 1
ATOM 2829 O O . LEU A 1 379 ? 1.702 -20.555 -13.120 1.00 48.28 379 LEU A O 1
ATOM 2833 N N . THR A 1 380 ? 0.371 -20.152 -14.859 1.00 48.34 380 THR A N 1
ATOM 2834 C CA . THR A 1 380 ? -0.062 -21.543 -14.980 1.00 48.34 380 THR A CA 1
ATOM 2835 C C . THR A 1 380 ? 1.053 -22.445 -15.524 1.00 48.34 380 THR A C 1
ATOM 2837 O O . THR A 1 380 ? 1.596 -22.180 -16.594 1.00 48.34 380 THR A O 1
ATOM 2840 N N . PRO A 1 381 ? 1.354 -23.583 -14.866 1.00 43.66 381 PRO A N 1
ATOM 2841 C CA . PRO A 1 381 ? 2.444 -24.483 -15.262 1.00 43.66 381 PRO A CA 1
ATOM 2842 C C . PRO A 1 381 ? 2.239 -25.176 -16.622 1.00 43.66 381 PRO A C 1
ATOM 2844 O O . PRO A 1 381 ? 3.128 -25.880 -17.092 1.00 43.66 381 PRO A O 1
ATOM 2847 N N . ARG A 1 382 ? 1.076 -24.997 -17.263 1.00 42.06 382 ARG A N 1
ATOM 2848 C CA . ARG A 1 382 ? 0.741 -25.592 -18.563 1.00 42.06 382 ARG A CA 1
ATOM 2849 C C . ARG A 1 382 ? 1.331 -24.839 -19.765 1.00 42.06 382 ARG A C 1
ATOM 2851 O O . ARG A 1 382 ? 1.420 -25.447 -20.822 1.00 42.06 382 ARG A O 1
ATOM 2858 N N . ASP A 1 383 ? 1.794 -23.600 -19.579 1.00 47.69 383 ASP A N 1
ATOM 2859 C CA . ASP A 1 383 ? 2.298 -22.724 -20.654 1.00 47.69 383 ASP A CA 1
ATOM 2860 C C . ASP A 1 383 ? 3.817 -22.456 -20.558 1.00 47.69 383 ASP A C 1
ATOM 2862 O O . ASP A 1 383 ? 4.340 -21.521 -21.158 1.00 47.69 383 ASP A O 1
ATOM 2866 N N . ALA A 1 384 ? 4.552 -23.265 -19.785 1.00 42.84 384 ALA A N 1
ATOM 2867 C CA . ALA A 1 384 ? 5.974 -23.044 -19.493 1.00 42.84 384 ALA A CA 1
ATOM 2868 C C . ALA A 1 384 ? 6.936 -23.349 -20.662 1.00 42.84 384 ALA A C 1
ATOM 2870 O O . ALA A 1 384 ? 8.127 -23.060 -20.559 1.00 42.84 384 ALA A O 1
ATOM 2871 N N . THR A 1 385 ? 6.462 -23.925 -21.769 1.00 43.72 385 THR A N 1
ATOM 2872 C CA . THR A 1 385 ? 7.268 -24.051 -22.990 1.00 43.72 385 THR A CA 1
ATOM 2873 C C . THR A 1 385 ? 7.086 -22.792 -23.826 1.00 43.72 385 THR A C 1
ATOM 2875 O O . THR A 1 385 ? 6.037 -22.610 -24.441 1.00 43.72 385 THR A O 1
ATOM 2878 N N . SER A 1 386 ? 8.096 -21.921 -23.821 1.00 47.25 386 SER A N 1
ATOM 2879 C CA . SER A 1 386 ? 8.150 -20.737 -24.680 1.00 47.25 386 SER A CA 1
ATOM 2880 C C . SER A 1 386 ? 7.986 -21.145 -26.141 1.00 47.25 386 SER A C 1
ATOM 2882 O O . SER A 1 386 ? 8.756 -21.974 -26.630 1.00 47.25 386 SER A O 1
ATOM 2884 N N . ASP A 1 387 ? 7.019 -20.546 -26.828 1.00 59.28 387 ASP A N 1
ATOM 2885 C CA . ASP A 1 387 ? 7.016 -20.485 -28.283 1.00 59.28 387 ASP A CA 1
ATOM 2886 C C . ASP A 1 387 ? 7.729 -19.180 -28.684 1.00 59.28 387 ASP A C 1
ATOM 2888 O O . ASP A 1 387 ? 7.129 -18.104 -28.591 1.00 59.28 387 ASP A O 1
ATOM 2892 N N . PRO A 1 388 ? 9.019 -19.234 -29.061 1.00 45.94 388 PRO A N 1
ATOM 2893 C CA . PRO A 1 388 ? 9.785 -18.041 -29.405 1.00 45.94 388 PRO A CA 1
ATOM 2894 C C . PRO A 1 388 ? 9.212 -17.294 -30.619 1.00 45.94 388 PRO A C 1
ATOM 2896 O O . PRO A 1 388 ? 9.425 -16.088 -30.734 1.00 45.94 388 PRO A O 1
ATOM 2899 N N . GLU A 1 389 ? 8.449 -17.957 -31.498 1.00 46.62 389 GLU A N 1
ATOM 2900 C CA . GLU A 1 389 ? 7.758 -17.283 -32.605 1.00 46.62 389 GLU A CA 1
ATOM 2901 C C . GLU A 1 389 ? 6.592 -16.437 -32.086 1.00 46.62 389 GLU A C 1
ATOM 2903 O O . GLU A 1 389 ? 6.385 -15.307 -32.536 1.00 46.62 389 GLU A O 1
ATOM 2908 N N . ARG A 1 390 ? 5.875 -16.935 -31.074 1.00 57.16 390 ARG A N 1
ATOM 2909 C CA . ARG A 1 390 ? 4.803 -16.195 -30.400 1.00 57.16 390 ARG A CA 1
ATOM 2910 C C . ARG A 1 390 ? 5.335 -14.983 -29.638 1.00 57.16 390 ARG A C 1
ATOM 2912 O O . ARG A 1 390 ? 4.745 -13.907 -29.722 1.00 57.16 390 ARG A O 1
ATOM 2919 N N . ASP A 1 391 ? 6.454 -15.143 -28.939 1.00 48.38 391 ASP A N 1
ATOM 2920 C CA . ASP A 1 391 ? 7.105 -14.054 -28.206 1.00 48.38 391 ASP A CA 1
ATOM 2921 C C . ASP A 1 391 ? 7.612 -12.964 -29.154 1.00 48.38 391 ASP A C 1
ATOM 2923 O O . ASP A 1 391 ? 7.309 -11.787 -28.955 1.00 48.38 391 ASP A O 1
ATOM 2927 N N . ALA A 1 392 ? 8.287 -13.349 -30.243 1.00 47.66 392 ALA A N 1
ATOM 2928 C CA . ALA A 1 392 ? 8.716 -12.422 -31.287 1.00 47.66 392 ALA A CA 1
ATOM 2929 C C . ALA A 1 392 ? 7.528 -11.682 -31.931 1.00 47.66 392 ALA A C 1
ATOM 2931 O O . ALA A 1 392 ? 7.640 -10.502 -32.269 1.00 47.66 392 ALA A O 1
ATOM 2932 N N . CYS A 1 393 ? 6.375 -12.345 -32.060 1.00 50.06 393 CYS A N 1
ATOM 2933 C CA . CYS A 1 393 ? 5.155 -11.739 -32.582 1.00 50.06 393 CYS A CA 1
ATOM 2934 C C . CYS A 1 393 ? 4.583 -10.690 -31.613 1.00 50.06 393 CYS A C 1
ATOM 2936 O O . CYS A 1 393 ? 4.319 -9.564 -32.030 1.00 50.06 393 CYS A O 1
ATOM 2938 N N . LEU A 1 394 ? 4.472 -11.005 -30.317 1.00 54.34 394 LEU A N 1
ATOM 2939 C CA . LEU A 1 394 ? 4.020 -10.063 -29.280 1.00 54.34 394 LEU A CA 1
ATOM 2940 C C . LEU A 1 394 ? 4.930 -8.827 -29.190 1.00 54.34 394 LEU A C 1
ATOM 2942 O O . LEU A 1 394 ? 4.451 -7.691 -29.160 1.00 54.34 394 LEU A O 1
ATOM 2946 N N . LEU A 1 395 ? 6.245 -9.042 -29.243 1.00 50.88 395 LEU A N 1
ATOM 2947 C CA . LEU A 1 395 ? 7.264 -7.993 -29.290 1.00 50.88 395 LEU A CA 1
ATOM 2948 C C . LEU A 1 395 ? 7.142 -7.094 -30.527 1.00 50.88 395 LEU A C 1
ATOM 2950 O O . LEU A 1 395 ? 7.094 -5.868 -30.404 1.00 50.88 395 LEU A O 1
ATOM 2954 N N . ALA A 1 396 ? 7.025 -7.687 -31.721 1.00 51.62 396 ALA A N 1
ATOM 2955 C CA . ALA A 1 396 ? 6.857 -6.950 -32.976 1.00 51.62 396 ALA A CA 1
ATOM 2956 C C . ALA A 1 396 ? 5.567 -6.106 -33.007 1.00 51.62 396 ALA A C 1
ATOM 2958 O O . ALA A 1 396 ? 5.468 -5.148 -33.779 1.00 51.62 396 ALA A O 1
ATOM 2959 N N . ARG A 1 397 ? 4.585 -6.449 -32.164 1.00 58.09 397 ARG A N 1
ATOM 2960 C CA . ARG A 1 397 ? 3.274 -5.796 -32.062 1.00 58.09 397 ARG A CA 1
ATOM 2961 C C . ARG A 1 397 ? 3.212 -4.712 -30.983 1.00 58.09 397 ARG A C 1
ATOM 2963 O O . ARG A 1 397 ? 2.516 -3.719 -31.185 1.00 58.09 397 ARG A O 1
ATOM 2970 N N . ALA A 1 398 ? 3.958 -4.849 -29.888 1.00 54.38 398 ALA A N 1
ATOM 2971 C CA . ALA A 1 398 ? 4.034 -3.838 -28.829 1.00 54.38 398 ALA A CA 1
ATOM 2972 C C . ALA A 1 398 ? 4.913 -2.631 -29.198 1.00 54.38 398 ALA A C 1
ATOM 2974 O O . ALA A 1 398 ? 4.561 -1.493 -28.881 1.00 54.38 398 ALA A O 1
ATOM 2975 N N . LEU A 1 399 ? 6.018 -2.857 -29.919 1.00 50.12 399 LEU A N 1
ATOM 2976 C CA . LEU A 1 399 ? 6.972 -1.805 -30.304 1.00 50.12 399 LEU A CA 1
ATOM 2977 C C . LEU A 1 399 ? 6.321 -0.613 -31.043 1.00 50.12 399 LEU A C 1
ATOM 2979 O O . LEU A 1 399 ? 6.600 0.538 -30.703 1.00 50.12 399 LEU A O 1
ATOM 2983 N N . PRO A 1 400 ? 5.436 -0.831 -32.038 1.00 53.59 400 PRO A N 1
ATOM 2984 C CA . PRO A 1 400 ? 4.779 0.260 -32.758 1.00 53.59 400 PRO A CA 1
ATOM 2985 C C . PRO A 1 400 ? 3.798 1.065 -31.898 1.00 53.59 400 PRO A C 1
ATOM 2987 O O . PRO A 1 400 ? 3.668 2.270 -32.107 1.00 53.59 400 PRO A O 1
ATOM 2990 N N . LEU A 1 401 ? 3.127 0.425 -30.932 1.00 54.59 401 LEU A N 1
ATOM 2991 C CA . LEU A 1 401 ? 2.228 1.109 -29.995 1.00 54.59 401 LEU A CA 1
ATOM 2992 C C . LEU A 1 401 ? 3.016 2.036 -29.070 1.00 54.59 401 LEU A C 1
ATOM 2994 O O . LEU A 1 401 ? 2.583 3.158 -28.814 1.00 54.59 401 LEU A O 1
ATOM 2998 N N . TRP A 1 402 ? 4.200 1.607 -28.642 1.00 53.25 402 TRP A N 1
ATOM 2999 C CA . TRP A 1 402 ? 5.089 2.429 -27.834 1.00 53.25 402 TRP A CA 1
ATOM 3000 C C . TRP A 1 402 ? 5.676 3.613 -28.606 1.00 53.25 402 TRP A C 1
ATOM 3002 O O . TRP A 1 402 ? 5.583 4.752 -28.153 1.00 53.25 402 TRP A O 1
ATOM 3012 N N . ARG A 1 403 ? 6.158 3.386 -29.835 1.00 53.56 403 ARG A N 1
ATOM 3013 C CA . ARG A 1 403 ? 6.650 4.457 -30.725 1.00 53.56 403 ARG A CA 1
ATOM 3014 C C . ARG A 1 403 ? 5.590 5.499 -31.086 1.00 53.56 403 ARG A C 1
ATOM 3016 O O . ARG A 1 403 ? 5.933 6.618 -31.453 1.00 53.56 403 ARG A O 1
ATOM 3023 N N . ALA A 1 404 ? 4.311 5.143 -30.993 1.00 59.03 404 ALA A N 1
ATOM 3024 C CA . ALA A 1 404 ? 3.195 6.062 -31.192 1.00 59.03 404 ALA A CA 1
ATOM 3025 C C . ALA A 1 404 ? 2.876 6.927 -29.951 1.00 59.03 404 ALA A C 1
ATOM 3027 O O . ALA A 1 404 ? 1.924 7.702 -29.992 1.00 59.03 404 ALA A O 1
ATOM 3028 N N . GLY A 1 405 ? 3.655 6.813 -28.866 1.00 51.31 405 GLY A N 1
ATOM 3029 C CA . GLY A 1 405 ? 3.485 7.603 -27.645 1.00 51.31 405 GLY A CA 1
ATOM 3030 C C . GLY A 1 405 ? 2.329 7.144 -26.756 1.00 51.31 405 GLY A C 1
ATOM 3031 O O . GLY A 1 405 ? 1.885 7.911 -25.903 1.00 51.31 405 GLY A O 1
ATOM 3032 N N . ASN A 1 406 ? 1.822 5.920 -26.952 1.00 56.41 406 ASN A N 1
ATOM 3033 C CA . ASN A 1 406 ? 0.792 5.369 -26.073 1.00 56.41 406 ASN A CA 1
ATOM 3034 C C . ASN A 1 406 ? 1.365 5.107 -24.679 1.00 56.41 406 ASN A C 1
ATOM 3036 O O . ASN A 1 406 ? 2.525 4.711 -24.532 1.00 56.41 406 ASN A O 1
ATOM 3040 N N . ASP A 1 407 ? 0.534 5.308 -23.658 1.00 52.06 407 ASP A N 1
ATOM 3041 C CA . ASP A 1 407 ? 0.940 5.038 -22.288 1.00 52.06 407 ASP A CA 1
ATOM 3042 C C . ASP A 1 407 ? 1.186 3.542 -22.049 1.00 52.06 407 ASP A C 1
ATOM 3044 O O . ASP A 1 407 ? 0.701 2.645 -22.748 1.00 52.06 407 ASP A O 1
ATOM 3048 N N . THR A 1 408 ? 1.982 3.260 -21.026 1.00 46.59 408 THR A N 1
ATOM 3049 C CA . THR A 1 408 ? 2.441 1.902 -20.762 1.00 46.59 408 THR A CA 1
ATOM 3050 C C . THR A 1 408 ? 1.353 0.985 -20.205 1.00 46.59 408 THR A C 1
ATOM 3052 O O . THR A 1 408 ? 1.500 -0.235 -20.264 1.00 46.59 408 THR A O 1
ATOM 3055 N N . HIS A 1 409 ? 0.234 1.543 -19.729 1.00 43.25 409 HIS A N 1
ATOM 3056 C CA . HIS A 1 409 ? -0.961 0.776 -19.369 1.00 43.25 409 HIS A CA 1
ATOM 3057 C C . HIS A 1 409 ? -1.634 0.189 -20.612 1.00 43.25 409 HIS A C 1
ATOM 3059 O O . HIS A 1 409 ? -1.969 -0.993 -20.632 1.00 43.25 409 HIS A O 1
ATOM 3065 N N . THR A 1 410 ? -1.744 0.983 -21.675 1.00 50.78 410 THR A N 1
ATOM 3066 C CA . THR A 1 410 ? -2.318 0.580 -22.963 1.00 50.78 410 THR A CA 1
ATOM 3067 C C . THR A 1 410 ? -1.516 -0.556 -23.605 1.00 50.78 410 THR A C 1
ATOM 3069 O O . THR A 1 410 ? -2.084 -1.517 -24.124 1.00 50.78 410 THR A O 1
ATOM 3072 N N . ILE A 1 411 ? -0.185 -0.494 -23.513 1.00 54.25 411 ILE A N 1
ATOM 3073 C CA . ILE A 1 411 ? 0.722 -1.509 -24.072 1.00 54.25 411 ILE A CA 1
ATOM 3074 C C . ILE A 1 411 ? 0.680 -2.806 -23.252 1.00 54.25 411 ILE A C 1
ATOM 3076 O O . ILE A 1 411 ? 0.561 -3.890 -23.823 1.00 54.25 411 ILE A O 1
ATOM 3080 N N . ALA A 1 412 ? 0.721 -2.712 -21.918 1.00 50.03 412 ALA A N 1
ATOM 3081 C CA . ALA A 1 412 ? 0.617 -3.876 -21.036 1.00 50.03 412 ALA A CA 1
ATOM 3082 C C . ALA A 1 412 ? -0.743 -4.585 -21.175 1.00 50.03 412 ALA A C 1
ATOM 3084 O O . ALA A 1 412 ? -0.804 -5.815 -21.199 1.00 50.03 412 ALA A O 1
ATOM 3085 N N . TRP A 1 413 ? -1.827 -3.824 -21.337 1.00 56.03 413 TRP A N 1
ATOM 3086 C CA . TRP A 1 413 ? -3.166 -4.349 -21.604 1.00 56.03 413 TRP A CA 1
ATOM 3087 C C . TRP A 1 413 ? -3.238 -5.097 -22.945 1.00 56.03 413 TRP A C 1
ATOM 3089 O O . TRP A 1 413 ? -3.720 -6.229 -22.990 1.00 56.03 413 TRP A O 1
ATOM 3099 N N . PHE A 1 414 ? -2.680 -4.521 -24.017 1.00 55.00 414 PHE A N 1
ATOM 3100 C CA . PHE A 1 414 ? -2.643 -5.140 -25.348 1.00 55.00 414 PHE A CA 1
ATOM 3101 C C . PHE A 1 414 ? -1.864 -6.468 -25.355 1.00 55.00 414 PHE A C 1
ATOM 3103 O O . PHE A 1 414 ? -2.341 -7.475 -25.881 1.00 55.00 414 PHE A O 1
ATOM 3110 N N . LEU A 1 415 ? -0.696 -6.496 -24.706 1.00 53.97 415 LEU A N 1
ATOM 3111 C CA . LEU A 1 415 ? 0.142 -7.693 -24.576 1.00 53.97 415 LEU A CA 1
ATOM 3112 C C . LEU A 1 415 ? -0.526 -8.807 -23.758 1.00 53.97 415 LEU A C 1
ATOM 3114 O O . LEU A 1 415 ? -0.402 -9.985 -24.095 1.00 53.97 415 LEU A O 1
ATOM 3118 N N . THR A 1 416 ? -1.278 -8.439 -22.719 1.00 53.72 416 THR A N 1
ATOM 3119 C CA . THR A 1 416 ? -2.010 -9.395 -21.875 1.00 53.72 416 THR A CA 1
ATOM 3120 C C . THR A 1 416 ? -3.128 -10.098 -22.658 1.00 53.72 416 THR A C 1
ATOM 3122 O O . THR A 1 416 ? -3.339 -11.298 -22.488 1.00 53.72 416 THR A O 1
ATOM 3125 N N . LEU A 1 417 ? -3.816 -9.385 -23.557 1.00 50.66 417 LEU A N 1
ATOM 3126 C CA . LEU A 1 417 ? -4.889 -9.945 -24.388 1.00 50.66 417 LEU A CA 1
ATOM 3127 C C . LEU A 1 417 ? -4.364 -10.876 -25.495 1.00 50.66 417 LEU A C 1
ATOM 3129 O O . LEU A 1 417 ? -4.899 -11.969 -25.695 1.00 50.66 417 LEU A O 1
ATOM 3133 N N . ASP A 1 418 ? -3.290 -10.493 -26.186 1.00 48.78 418 ASP A N 1
ATOM 3134 C CA . ASP A 1 418 ? -2.677 -11.307 -27.251 1.00 48.78 418 ASP A CA 1
ATOM 3135 C C . ASP A 1 418 ? -1.936 -12.542 -26.665 1.00 48.78 418 ASP A C 1
ATOM 3137 O O . ASP A 1 418 ? -2.025 -13.669 -27.169 1.00 48.78 418 ASP A O 1
ATOM 3141 N N . GLY A 1 419 ? -1.328 -12.397 -25.479 1.00 48.88 419 GLY A N 1
ATOM 3142 C CA . GLY A 1 419 ? -0.756 -13.497 -24.686 1.00 48.88 419 GLY A CA 1
ATOM 3143 C C . GLY A 1 419 ? -1.776 -14.548 -24.218 1.00 48.88 419 GLY A C 1
ATOM 3144 O O . GLY A 1 419 ? -1.410 -15.693 -23.942 1.00 48.88 419 GLY A O 1
ATOM 3145 N N . GLN A 1 420 ? -3.069 -14.225 -24.218 1.00 55.84 420 GLN A N 1
ATOM 3146 C CA . GLN A 1 420 ? -4.157 -15.177 -23.963 1.00 55.84 420 GLN A CA 1
ATOM 3147 C C . GLN A 1 420 ? -4.737 -15.799 -25.248 1.00 55.84 420 GLN A C 1
ATOM 3149 O O . GLN A 1 420 ? -5.639 -16.631 -25.168 1.00 55.84 420 GLN A O 1
ATOM 3154 N N . GLY A 1 421 ? -4.206 -15.444 -26.427 1.00 47.53 421 GLY A N 1
ATOM 3155 C CA . GLY A 1 421 ? -4.685 -15.940 -27.724 1.00 47.53 421 GLY A CA 1
ATOM 3156 C C . GLY A 1 421 ? -6.054 -15.380 -28.113 1.00 47.53 421 GLY A C 1
ATOM 3157 O O . GLY A 1 421 ? -6.773 -15.999 -28.893 1.00 47.53 421 GLY A O 1
ATOM 3158 N N . ILE A 1 422 ? -6.436 -14.239 -27.529 1.00 46.72 422 ILE A N 1
ATOM 3159 C CA . ILE A 1 422 ? -7.763 -13.633 -27.697 1.00 46.72 422 ILE A CA 1
ATOM 3160 C C . ILE A 1 422 ? -7.840 -12.810 -28.995 1.00 46.72 422 ILE A C 1
ATOM 3162 O O . ILE A 1 422 ? -8.933 -12.592 -29.506 1.00 46.72 422 ILE A O 1
ATOM 3166 N N . VAL A 1 423 ? -6.701 -12.400 -29.563 1.00 44.31 423 VAL A N 1
ATOM 3167 C CA . VAL A 1 423 ? -6.636 -11.508 -30.732 1.00 44.31 423 VAL A CA 1
ATOM 3168 C C . VAL A 1 423 ? -6.244 -12.292 -31.989 1.00 44.31 423 VAL A C 1
ATOM 3170 O O . VAL A 1 423 ? -5.269 -13.046 -31.974 1.00 44.31 423 VAL A O 1
ATOM 3173 N N . ARG A 1 424 ? -6.990 -12.140 -33.094 1.00 47.62 424 ARG A N 1
ATOM 3174 C CA . ARG A 1 424 ? -6.683 -12.839 -34.357 1.00 47.62 424 ARG A CA 1
ATOM 3175 C C . ARG A 1 424 ? -5.570 -12.142 -35.152 1.00 47.62 424 ARG A C 1
ATOM 3177 O O . ARG A 1 424 ? -5.402 -10.925 -35.105 1.00 47.62 424 ARG A O 1
ATOM 3184 N N . GLU A 1 425 ? -4.807 -12.919 -35.923 1.00 42.00 425 GLU A N 1
ATOM 3185 C CA . GLU A 1 425 ? -3.618 -12.462 -36.666 1.00 42.00 425 GLU A CA 1
ATOM 3186 C C . GLU A 1 425 ? -3.924 -11.350 -37.695 1.00 42.00 425 GLU A C 1
ATOM 3188 O O . GLU A 1 425 ? -3.147 -10.410 -37.878 1.00 42.00 425 GLU A O 1
ATOM 3193 N N . ASP A 1 426 ? -5.103 -11.410 -38.312 1.00 45.53 426 ASP A N 1
ATOM 3194 C CA . ASP A 1 426 ? -5.632 -10.431 -39.263 1.00 45.53 426 ASP A CA 1
ATOM 3195 C C . ASP A 1 426 ? -6.153 -9.146 -38.596 1.00 45.53 426 ASP A C 1
ATOM 3197 O O . ASP A 1 426 ? -6.194 -8.083 -39.222 1.00 45.53 426 ASP A O 1
ATOM 3201 N N . GLU A 1 427 ? -6.512 -9.218 -37.319 1.00 48.03 427 GLU A N 1
ATOM 3202 C CA . GLU A 1 427 ? -6.926 -8.081 -36.496 1.00 48.03 427 GLU A CA 1
ATOM 3203 C C . GLU A 1 427 ? -5.707 -7.230 -36.117 1.00 48.03 427 GLU A C 1
ATOM 3205 O O . GLU A 1 427 ? -5.713 -6.001 -36.242 1.00 48.03 427 GLU A O 1
ATOM 3210 N N . VAL A 1 428 ? -4.593 -7.892 -35.797 1.00 44.00 428 VAL A N 1
ATOM 3211 C CA . VAL A 1 428 ? -3.330 -7.214 -35.500 1.00 44.00 428 VAL A CA 1
ATOM 3212 C C . VAL A 1 428 ? -2.698 -6.580 -36.739 1.00 44.00 428 VAL A C 1
ATOM 3214 O O . VAL A 1 428 ? -2.245 -5.434 -36.679 1.00 44.00 428 VAL A O 1
ATOM 3217 N N . ALA A 1 429 ? -2.739 -7.252 -37.894 1.00 46.91 429 ALA A N 1
ATOM 3218 C CA . ALA A 1 429 ? -2.309 -6.650 -39.159 1.00 46.91 429 ALA A CA 1
ATOM 3219 C C . ALA A 1 429 ? -3.099 -5.363 -39.483 1.00 46.91 429 ALA A C 1
ATOM 3221 O O . ALA A 1 429 ? -2.537 -4.397 -40.010 1.00 46.91 429 ALA A O 1
ATOM 3222 N N . ARG A 1 430 ? -4.387 -5.312 -39.114 1.00 51.91 430 ARG A N 1
ATOM 3223 C CA . ARG A 1 430 ? -5.262 -4.147 -39.313 1.00 51.91 430 ARG A CA 1
ATOM 3224 C C . ARG A 1 430 ? -4.988 -3.003 -38.335 1.00 51.91 430 ARG A C 1
ATOM 3226 O O . ARG A 1 430 ? -5.035 -1.849 -38.763 1.00 51.91 430 ARG A O 1
ATOM 3233 N N . VAL A 1 431 ? -4.666 -3.283 -37.071 1.00 47.53 431 VAL A N 1
ATOM 3234 C CA . VAL A 1 431 ? -4.247 -2.258 -36.092 1.00 47.53 431 VAL A CA 1
ATOM 3235 C C . VAL A 1 431 ? -2.901 -1.643 -36.496 1.00 47.53 431 VAL A C 1
ATOM 3237 O O . VAL A 1 431 ? -2.770 -0.419 -36.559 1.00 47.53 431 VAL A O 1
ATOM 3240 N N . LEU A 1 432 ? -1.926 -2.470 -36.887 1.00 43.97 432 LEU A N 1
ATOM 3241 C CA . LEU A 1 432 ? -0.604 -2.008 -37.328 1.00 43.97 432 LEU A CA 1
ATOM 3242 C C . LEU A 1 432 ? -0.656 -1.189 -38.629 1.00 43.97 432 LEU A C 1
ATOM 3244 O O . LEU A 1 432 ? 0.042 -0.179 -38.747 1.00 43.97 432 LEU A O 1
ATOM 3248 N N . ALA A 1 433 ? -1.501 -1.572 -39.595 1.00 51.38 433 ALA A N 1
ATOM 3249 C CA . ALA A 1 433 ? -1.706 -0.799 -40.823 1.00 51.38 433 ALA A CA 1
ATOM 3250 C C . ALA A 1 433 ? -2.304 0.592 -40.538 1.00 51.38 433 ALA A C 1
ATOM 3252 O O . ALA A 1 433 ? -1.830 1.589 -41.081 1.00 51.38 433 ALA A O 1
ATOM 3253 N N . ARG A 1 434 ? -3.279 0.678 -39.623 1.00 53.62 434 ARG A N 1
ATOM 3254 C CA . ARG A 1 434 ? -3.911 1.950 -39.233 1.00 53.62 434 ARG A CA 1
ATOM 3255 C C . ARG A 1 434 ? -2.941 2.912 -38.554 1.00 53.62 434 ARG A C 1
ATOM 3257 O O . ARG A 1 434 ? -2.930 4.092 -38.893 1.00 53.62 434 ARG A O 1
ATOM 3264 N N . HIS A 1 435 ? -2.100 2.430 -37.640 1.00 46.09 435 HIS A N 1
ATOM 3265 C CA . HIS A 1 435 ? -1.117 3.293 -36.976 1.00 46.09 435 HIS A CA 1
ATOM 3266 C C . HIS A 1 435 ? 0.022 3.719 -37.912 1.00 46.09 435 HIS A C 1
ATOM 3268 O O . HIS A 1 435 ? 0.491 4.853 -37.820 1.00 46.09 435 HIS A O 1
ATOM 3274 N N . ARG A 1 436 ? 0.412 2.869 -38.874 1.00 45.50 436 ARG A N 1
ATOM 3275 C CA . ARG A 1 436 ? 1.358 3.240 -39.940 1.00 45.50 436 ARG A CA 1
ATOM 3276 C C . ARG A 1 436 ? 0.824 4.390 -40.806 1.00 45.50 436 ARG A C 1
ATOM 3278 O O . ARG A 1 436 ? 1.597 5.279 -41.161 1.00 45.50 436 ARG A O 1
ATOM 3285 N N . ASP A 1 437 ? -0.473 4.408 -41.110 1.00 49.62 437 ASP A N 1
ATOM 3286 C CA . ASP A 1 437 ? -1.095 5.498 -41.871 1.00 49.62 437 ASP A CA 1
ATOM 3287 C C . ASP A 1 437 ? -1.349 6.755 -41.020 1.00 49.62 437 ASP A C 1
ATOM 3289 O O . ASP A 1 437 ? -1.204 7.867 -41.527 1.00 49.62 437 ASP A O 1
ATOM 3293 N N . ALA A 1 438 ? -1.616 6.605 -39.717 1.00 46.72 438 ALA A N 1
ATOM 3294 C CA . ALA A 1 438 ? -1.753 7.725 -38.780 1.00 46.72 438 ALA A CA 1
ATOM 3295 C C . ALA A 1 438 ? -0.415 8.420 -38.444 1.00 46.72 438 ALA A C 1
ATOM 3297 O O . ALA A 1 438 ? -0.399 9.623 -38.201 1.00 46.72 438 ALA A O 1
ATOM 3298 N N . ALA A 1 439 ? 0.713 7.698 -38.471 1.00 37.09 439 ALA A N 1
ATOM 3299 C CA . ALA A 1 439 ? 2.055 8.248 -38.226 1.00 37.09 439 ALA A CA 1
ATOM 3300 C C . ALA A 1 439 ? 2.687 8.919 -39.467 1.00 37.09 439 ALA A C 1
ATOM 3302 O O . ALA A 1 439 ? 3.635 9.702 -39.361 1.00 37.09 439 ALA A O 1
ATOM 3303 N N . ARG A 1 440 ? 2.157 8.637 -40.663 1.00 40.97 440 ARG A N 1
ATOM 3304 C CA . ARG A 1 440 ? 2.662 9.132 -41.955 1.00 40.97 440 ARG A CA 1
ATOM 3305 C C . ARG A 1 440 ? 2.678 10.668 -42.090 1.00 40.97 440 ARG A C 1
ATOM 3307 O O . ARG A 1 440 ? 3.655 11.184 -42.631 1.00 40.97 440 ARG A O 1
ATOM 3314 N N . PRO A 1 441 ? 1.675 11.420 -41.592 1.00 45.53 441 PRO A N 1
ATOM 3315 C CA . PRO A 1 441 ? 1.694 12.884 -41.610 1.00 45.53 441 PRO A CA 1
ATOM 3316 C C . PRO A 1 441 ? 2.739 13.484 -40.656 1.00 45.53 441 PRO A C 1
ATOM 3318 O O . PRO A 1 441 ? 3.351 14.492 -40.995 1.00 45.53 441 PRO A O 1
ATOM 3321 N N . ALA A 1 442 ? 2.983 12.851 -39.502 1.00 42.22 442 ALA A N 1
ATOM 3322 C CA . ALA A 1 442 ? 3.949 13.324 -38.505 1.00 42.22 442 ALA A CA 1
ATOM 3323 C C . ALA A 1 442 ? 5.404 13.160 -38.985 1.00 42.22 442 ALA A C 1
ATOM 3325 O O . ALA A 1 442 ? 6.219 14.064 -38.824 1.00 42.22 442 ALA A O 1
ATOM 3326 N N . LEU A 1 443 ? 5.713 12.054 -39.671 1.00 37.09 443 LEU A N 1
ATOM 3327 C CA . LEU A 1 443 ? 7.031 11.825 -40.283 1.00 37.09 443 LEU A CA 1
ATOM 3328 C C . LEU A 1 443 ? 7.279 12.701 -41.524 1.00 37.09 443 LEU A C 1
ATOM 3330 O O . LEU A 1 443 ? 8.417 13.079 -41.788 1.00 37.09 443 LEU A O 1
ATOM 3334 N N . ALA A 1 444 ? 6.229 13.075 -42.264 1.00 44.84 444 ALA A N 1
ATOM 3335 C CA . ALA A 1 444 ? 6.340 14.001 -43.395 1.00 44.84 444 ALA A CA 1
ATOM 3336 C C . ALA A 1 444 ? 6.608 15.457 -42.962 1.00 44.84 444 ALA A C 1
ATOM 3338 O O . ALA A 1 444 ? 7.172 16.227 -43.736 1.00 44.84 444 ALA A O 1
ATOM 3339 N N . GLN A 1 445 ? 6.237 15.832 -41.733 1.00 44.03 445 GLN A N 1
ATOM 3340 C CA . GLN A 1 445 ? 6.478 17.169 -41.173 1.00 44.03 445 GLN A CA 1
ATOM 3341 C C . GLN A 1 445 ? 7.857 17.311 -40.501 1.00 44.03 445 GLN A C 1
ATOM 3343 O O . GLN A 1 445 ? 8.334 18.429 -40.348 1.00 44.03 445 GLN A O 1
ATOM 3348 N N . GLY A 1 446 ? 8.531 16.203 -40.169 1.00 37.25 446 GLY A N 1
ATOM 3349 C CA . GLY A 1 446 ? 9.889 16.197 -39.600 1.00 37.25 446 GLY A CA 1
ATOM 3350 C C . GLY A 1 446 ? 11.037 16.179 -40.622 1.00 37.25 446 GLY A C 1
ATOM 3351 O O . GLY A 1 446 ? 12.194 16.222 -40.226 1.00 37.25 446 GLY A O 1
ATOM 3352 N N . GLY A 1 447 ? 10.745 16.104 -41.928 1.00 34.09 447 GLY A N 1
ATOM 3353 C CA . GLY A 1 447 ? 11.750 16.052 -43.005 1.00 34.09 447 GLY A CA 1
ATOM 3354 C C . GLY A 1 447 ? 12.172 17.411 -43.582 1.00 34.09 447 GLY A C 1
ATOM 3355 O O . GLY A 1 447 ? 12.886 17.449 -44.582 1.00 34.09 447 GLY A O 1
ATOM 3356 N N . ALA A 1 448 ? 11.710 18.515 -42.996 1.00 39.81 448 ALA A N 1
ATOM 3357 C CA . ALA A 1 448 ? 12.074 19.876 -43.384 1.00 39.81 448 ALA A CA 1
ATOM 3358 C C . ALA A 1 448 ? 12.399 20.718 -42.139 1.00 39.81 448 ALA A C 1
ATOM 3360 O O . ALA A 1 448 ? 11.703 21.688 -41.837 1.00 39.81 448 ALA A O 1
ATOM 3361 N N . ALA A 1 449 ? 13.438 20.315 -41.409 1.00 34.31 449 ALA A N 1
ATOM 3362 C CA . ALA A 1 449 ? 14.127 21.127 -40.410 1.00 34.31 449 ALA A CA 1
ATOM 3363 C C . ALA A 1 449 ? 15.625 20.825 -40.472 1.00 34.31 449 ALA A C 1
ATOM 3365 O O . ALA A 1 449 ? 15.967 19.619 -40.479 1.00 34.31 449 ALA A O 1
#